Protein AF-0000000067006883 (afdb_homodimer)

Foldseek 3Di:
DAKDKDFDDLQCLLQVLVLQLVQCVPPQLVCLVQNHDDLQSSLRVSVVLVCCVVPPPQKTKMWMFDQVDKDWGFDQDNSNDGPDIDIDGHTFKMWMKGFFLWDDPDVVVVVVVVCVVPDPPDPPVVVVVVVVCVVPPVSYDDPQSNVVSVVVVVVVVVVVCVVPDTGEMETEDIGGRPVCPPVCRRVVVLVVSVVVLQVSQHKYKYWADPVCVVVVVVSQKDFDDWDWDDDPRGTDTTTIIMRGRQFDDWDDDPDDDIDTHGDPDPPPPPD/DAKDKDFDDLQCLLQVLVLQQVQCVPPQLVCLVQNHDDLQSSLRVSVVLVCCVVPPPQKTKMWMFDQVDKDWGFDQDNSNDGPDIDIDGHTFKMWMKGFFLWDDPPVVVVVVVVCVVPDPPDPPVVVVVVVVCPVPSVSYDDPQSNVVSVVVVVVVVVVVCVVPDTGEMETEDIGGRPVCPPVCRRVVVLVVSVVVLQVSQHKYKYWADPVCVVVVVVSQKDFDDWDWDDDPRGTDTTTIIMRGRQFDDWDDDPDDDIDTHGDDDPPPPPD

Solvent-accessible surface area (backbone atoms only — not comparable to full-atom values): 28983 Å² total; per-residue (Å²): 132,46,44,35,35,33,73,55,55,80,78,49,45,44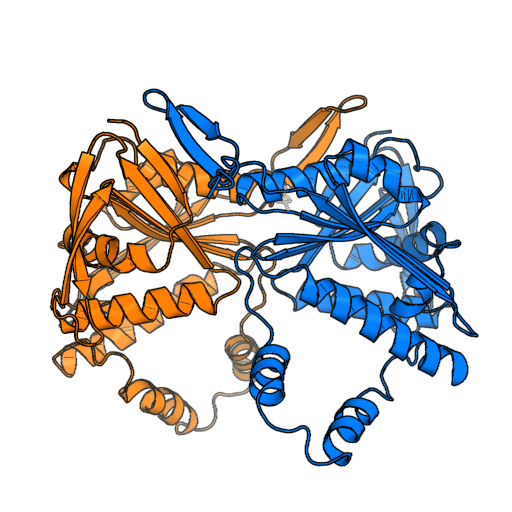,51,46,48,62,40,44,51,63,48,41,68,87,39,48,46,54,33,57,79,41,24,58,94,46,43,54,15,47,18,49,39,46,53,51,54,49,48,38,62,59,62,34,42,35,31,44,48,36,30,26,32,28,76,77,38,72,36,81,32,49,39,56,47,86,64,30,45,73,75,47,74,43,81,39,72,23,71,43,31,39,35,34,32,39,52,26,72,20,53,47,74,52,62,71,53,50,47,43,60,54,38,70,74,39,80,86,70,80,78,66,65,63,49,56,63,48,53,77,36,57,78,52,54,72,54,39,90,45,72,65,44,37,53,45,29,51,53,51,49,51,52,51,52,51,54,47,56,70,68,61,76,51,37,29,31,33,49,78,44,75,47,43,31,73,90,49,58,94,69,44,58,69,56,54,54,49,49,49,53,48,48,38,19,42,55,69,42,23,24,35,37,34,71,28,42,79,87,46,40,64,62,42,43,76,72,57,32,40,85,74,49,79,44,78,47,77,54,98,72,42,48,40,60,34,35,36,27,38,23,72,40,60,26,47,34,35,31,57,49,81,85,78,42,75,44,80,34,56,51,71,75,74,73,73,70,81,119,132,46,43,35,36,34,74,56,54,79,79,49,44,44,52,46,48,63,42,44,51,65,49,41,67,86,40,47,46,54,33,56,78,40,24,56,94,46,45,56,15,47,18,51,39,44,52,52,54,50,47,39,62,58,61,33,44,35,30,44,48,35,30,26,31,28,76,78,37,71,37,80,32,48,38,55,46,85,63,29,45,74,76,47,74,42,82,40,73,24,70,43,32,42,33,34,33,39,54,27,72,21,54,49,75,53,62,68,51,49,45,45,58,54,38,70,75,38,78,86,71,79,77,63,65,63,48,58,63,48,53,80,36,59,79,53,56,70,54,38,90,45,71,65,44,37,54,46,27,51,53,51,51,51,52,49,53,51,54,47,56,72,67,60,77,52,36,30,32,33,49,76,44,75,45,43,32,74,91,51,58,93,67,45,56,68,58,54,54,50,47,49,53,50,47,38,18,44,55,68,41,23,24,35,39,36,72,28,42,78,88,45,42,64,61,42,43,75,71,55,33,39,83,73,47,79,45,77,46,75,53,98,73,43,48,40,59,34,34,35,26,38,24,72,41,58,26,47,34,34,31,58,49,83,84,79,42,74,43,79,34,56,48,71,75,75,75,74,71,81,119

Secondary structure (DSSP, 8-state):
--EEEEEPPGGGHHHHHHHHHHHTTT-HHHHHHH-SSSHHHHHHHHHHHHHHHHH-TTEEEEEEEEEEEEEEEEEE-TTS-EEEEEEEEEEEEEEEEEEESS----HHHHHHHHHHTS----THHHHHHHHTTTSTTTTSSSHHHHHHHHHHHHHHHHHHHHH--SSEEEEEEEEE-GGGTTSSHHHHHHHHHHHHHHHHT--EEEEE-GGGHHHHHHTT-EEEEEEEEE-SS-EEEEEEEEE--S--EEEEETTTEEEEEPPP-------/--EEEEEPPGGGHHHHHHHHHHHTTT-HHHHHHH-SSSHHHHHHHHHHHHHHHHH-TTEEEEEEEEEEEEEEEEEE-TTS-EEEEEEEEEEEEEEEEEEESS----HHHHHHHHHHTS----THHHHHHHHTTTSTTTTS-SHHHHHHHHHHHHHHHHHHHHH--SSEEEEEEEEE-GGGTTSSHHHHHHHHHHHHHHHHT--EEEEE-GGGHHHHHHTT-EEEEEEEEE-SS-EEEEEEEEE--S--EEEEETTTEEEEEPPP-------

Radius of gyration: 25.51 Å; Cα contacts (8 Å, |Δi|>4): 954; chains: 2; bounding box: 73×69×62 Å

Sequence (542 aa):
MHLVLSRLEARDLDAIVPMMFESFSKIELANVFFGRRSPSSYAYTKKTLLHGMLNDPADVFLNIEDLDAQDNVNVLDEQGNTISTERRTRIVCASNWKIFPTYVTPQEQQQAAKDENRRPTSETTQLKEESKNESALLYLETEQERADAAVLLEDFLTRRRRECREGHVLCFLLFTDPEYQGKGCGRMMMQWGNDVADALMLPCWIEASPEGELLYQQMGYLGRERVRIQTKSFLSEYLHMRRPAMVGRIRLAGKKTLIREPVEPKENGSTMHLVLSRLEARDLDAIVPMMFESFSKIELANVFFGRRSPSSYAYTKKTLLHGMLNDPADVFLNIEDLDAQDNVNVLDEQGNTISTERRTRIVCASNWKIFPTYVTPQEQQQAAKDENRRPTSETTQLKEESKNESALLYLETEQERADAAVLLEDFLTRRRRECREGHVLCFLLFTDPEYQGKGCGRMMMQWGNDVADALMLPCWIEASPEGELLYQQMGYLGRERVRIQTKSFLSEYLHMRRPAMVGRIRLAGKKTLIREPVEPKENGST

InterPro domains:
  IPR016181 Acyl-CoA N-acyltransferase [SSF55729] (3-221)
  IPR052523 Trichothecene Biosynthesis Acetyltransferases [PTHR42791] (3-232)

Structure (mmCIF, N/CA/C/O backbone):
data_AF-0000000067006883-model_v1
#
loop_
_entity.id
_entity.type
_entity.pdbx_description
1 polymer 'N-acetyltransferase domain-containing protein'
#
loop_
_atom_site.group_PDB
_atom_site.id
_atom_site.type_symbol
_atom_site.label_atom_id
_atom_site.label_alt_id
_atom_site.label_comp_id
_atom_site.label_asym_id
_atom_site.label_entity_id
_atom_site.label_seq_id
_atom_site.pdbx_PDB_ins_code
_atom_site.Cartn_x
_atom_site.Cartn_y
_atom_site.Cartn_z
_atom_site.occupancy
_atom_site.B_iso_or_equiv
_atom_site.auth_seq_id
_atom_site.auth_comp_id
_atom_site.auth_asym_id
_atom_site.auth_atom_id
_atom_site.pdbx_PDB_model_num
ATOM 1 N N . MET A 1 1 ? -8.562 10.797 29.312 1 89.12 1 MET A N 1
ATOM 2 C CA . MET A 1 1 ? -8.094 10.789 27.938 1 89.12 1 MET A CA 1
ATOM 3 C C . MET A 1 1 ? -8.055 9.367 27.375 1 89.12 1 MET A C 1
ATOM 5 O O . MET A 1 1 ? -7.262 8.539 27.844 1 89.12 1 MET A O 1
ATOM 9 N N . HIS A 1 2 ? -9.023 9.047 26.578 1 94.88 2 HIS A N 1
ATOM 10 C CA . HIS A 1 2 ? -9.141 7.781 25.875 1 94.88 2 HIS A CA 1
ATOM 11 C C . HIS A 1 2 ? -8.922 7.969 24.375 1 94.88 2 HIS A C 1
ATOM 13 O O . HIS A 1 2 ? -9.859 8.289 23.641 1 94.88 2 HIS A O 1
ATOM 19 N N . LEU A 1 3 ? -7.652 7.738 23.969 1 97.56 3 LEU A N 1
ATOM 20 C CA . LEU A 1 3 ? -7.246 8.039 22.594 1 97.56 3 LEU A CA 1
ATOM 21 C C . LEU A 1 3 ? -7.379 6.809 21.703 1 97.56 3 LEU A C 1
ATOM 23 O O . LEU A 1 3 ? -6.906 5.727 22.062 1 97.56 3 LEU A O 1
ATOM 27 N N . VAL A 1 4 ? -8.07 6.996 20.562 1 97.69 4 VAL A N 1
ATOM 28 C CA . VAL A 1 4 ? -8.297 5.906 19.609 1 97.69 4 VAL A CA 1
ATOM 29 C C . VAL A 1 4 ? -7.934 6.359 18.203 1 97.69 4 VAL A C 1
ATOM 31 O O . VAL A 1 4 ? -8.391 7.41 17.75 1 97.69 4 VAL A O 1
ATOM 34 N N . LEU A 1 5 ? -7.074 5.602 17.578 1 98.44 5 LEU A N 1
ATOM 35 C CA . LEU A 1 5 ? -6.652 5.848 16.203 1 98.44 5 LEU A CA 1
ATOM 36 C C . LEU A 1 5 ? -7.504 5.047 15.219 1 98.44 5 LEU A C 1
ATOM 38 O O . LEU A 1 5 ? -7.766 3.863 15.438 1 98.44 5 LEU A O 1
ATOM 42 N N . SER A 1 6 ? -8.016 5.664 14.18 1 97.81 6 SER A N 1
ATOM 43 C CA . SER A 1 6 ? -8.797 5.008 13.133 1 97.81 6 SER A CA 1
ATOM 44 C C . SER A 1 6 ? -8.602 5.703 11.789 1 97.81 6 SER A C 1
ATOM 46 O O . SER A 1 6 ? -7.93 6.734 11.703 1 97.81 6 SER A O 1
ATOM 48 N N . ARG A 1 7 ? -9.109 5.094 10.75 1 96.75 7 ARG A N 1
ATOM 49 C CA . ARG A 1 7 ? -9.094 5.727 9.438 1 96.75 7 ARG A CA 1
ATOM 50 C C . ARG A 1 7 ? -10.031 6.93 9.398 1 96.75 7 ARG A C 1
ATOM 52 O O . ARG A 1 7 ? -11.133 6.883 9.945 1 96.75 7 ARG A O 1
ATOM 59 N N . LEU A 1 8 ? -9.586 7.965 8.812 1 97.25 8 LEU A N 1
ATOM 60 C CA . LEU A 1 8 ? -10.328 9.211 8.703 1 97.25 8 LEU A CA 1
ATOM 61 C C . LEU A 1 8 ? -11.406 9.109 7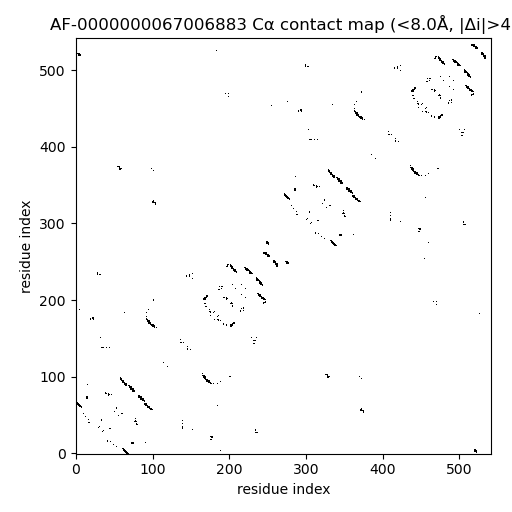.629 1 97.25 8 LEU A C 1
ATOM 63 O O . LEU A 1 8 ? -11.164 8.547 6.559 1 97.25 8 LEU A O 1
ATOM 67 N N . GLU A 1 9 ? -12.539 9.641 7.898 1 95.56 9 GLU A N 1
ATOM 68 C CA . GLU A 1 9 ? -13.617 9.75 6.922 1 95.56 9 GLU A CA 1
ATOM 69 C C . GLU A 1 9 ? -13.695 11.156 6.34 1 95.56 9 GLU A C 1
ATOM 71 O O . GLU A 1 9 ? -13.211 12.117 6.945 1 95.56 9 GLU A O 1
ATOM 76 N N . ALA A 1 10 ? -14.367 11.266 5.195 1 96 10 ALA A N 1
ATOM 77 C CA . ALA A 1 10 ? -14.461 12.539 4.492 1 96 10 ALA A CA 1
ATOM 78 C C . ALA A 1 10 ? -15.07 13.617 5.383 1 96 10 ALA A C 1
ATOM 80 O O . ALA A 1 10 ? -14.617 14.766 5.375 1 96 10 ALA A O 1
ATOM 81 N N . ARG A 1 11 ? -16.016 13.297 6.168 1 96.44 11 ARG A N 1
ATOM 82 C CA . ARG A 1 11 ? -16.703 14.273 7.012 1 96.44 11 ARG A CA 1
ATOM 83 C C . ARG A 1 11 ? -15.75 14.859 8.055 1 96.44 11 ARG A C 1
ATOM 85 O O . ARG A 1 11 ? -15.969 15.961 8.555 1 96.44 11 ARG A O 1
ATOM 92 N N . ASP A 1 12 ? -14.711 14.164 8.398 1 98.12 12 ASP A N 1
ATOM 93 C CA . ASP A 1 12 ? -13.781 14.562 9.445 1 98.12 12 ASP A CA 1
ATOM 94 C C . ASP A 1 12 ? -12.898 15.727 8.977 1 98.12 12 ASP A C 1
ATOM 96 O O . ASP A 1 12 ? -12.242 16.375 9.797 1 98.12 12 ASP A O 1
ATOM 100 N N . LEU A 1 13 ? -12.875 15.961 7.684 1 98.38 13 LEU A N 1
ATOM 101 C CA . LEU A 1 13 ? -12.031 17.016 7.137 1 98.38 13 LEU A CA 1
ATOM 102 C C . LEU A 1 13 ? -12.422 18.375 7.695 1 98.38 13 LEU A C 1
ATOM 104 O O . LEU A 1 13 ? -11.57 19.25 7.887 1 98.38 13 LEU A O 1
ATOM 108 N N . ASP A 1 14 ? -13.68 18.531 8.047 1 98.31 14 ASP A N 1
ATOM 109 C CA . ASP A 1 14 ? -14.141 19.797 8.617 1 98.31 14 ASP A CA 1
ATOM 110 C C . ASP A 1 14 ? -13.5 20.047 9.984 1 98.31 14 ASP A C 1
ATOM 112 O O . ASP A 1 14 ? -13.273 21.188 10.367 1 98.31 14 ASP A O 1
ATOM 116 N N . ALA A 1 15 ? -13.219 18.984 10.648 1 98.25 15 ALA A N 1
ATOM 117 C CA . ALA A 1 15 ? -12.602 19.109 11.969 1 98.25 15 ALA A CA 1
ATOM 118 C C . ALA A 1 15 ? -11.086 19.281 11.852 1 98.25 15 ALA A C 1
ATOM 120 O O . ALA A 1 15 ? -10.484 20.062 12.586 1 98.25 15 ALA A O 1
ATOM 121 N N . ILE A 1 16 ? -10.445 18.625 10.891 1 98.06 16 ILE A N 1
ATOM 122 C CA . ILE A 1 16 ? -8.992 18.5 10.969 1 98.06 16 ILE A CA 1
ATOM 123 C C . ILE A 1 16 ? -8.344 19.672 10.227 1 98.06 16 ILE A C 1
ATOM 125 O O . ILE A 1 16 ? -7.23 20.078 10.547 1 98.06 16 ILE A O 1
ATOM 129 N N . VAL A 1 17 ? -9.008 20.219 9.242 1 98 17 VAL A N 1
ATOM 130 C CA . VAL A 1 17 ? -8.383 21.281 8.445 1 98 17 VAL A CA 1
ATOM 131 C C . VAL A 1 17 ? -8.109 22.5 9.328 1 98 17 VAL A C 1
ATOM 133 O O . VAL A 1 17 ? -6.969 22.969 9.406 1 98 17 VAL A O 1
ATOM 136 N N . PRO A 1 18 ? -9.102 23.031 10.086 1 97.19 18 PRO A N 1
ATOM 137 C CA . PRO A 1 18 ? -8.766 24.141 10.984 1 97.19 18 PRO A CA 1
ATOM 138 C C . PRO A 1 18 ? -7.691 23.766 12 1 97.19 18 PRO A C 1
ATOM 140 O O . PRO A 1 18 ? -6.809 24.578 12.297 1 97.19 18 PRO A O 1
ATOM 143 N N . MET A 1 19 ? -7.781 22.562 12.484 1 97.81 19 MET A N 1
ATOM 144 C CA . MET A 1 19 ? -6.793 22.109 13.461 1 97.81 19 MET A CA 1
ATOM 145 C C . MET A 1 19 ? -5.395 22.109 12.852 1 97.81 19 MET A C 1
ATOM 147 O O . MET A 1 19 ? -4.422 22.453 13.531 1 97.81 19 MET A O 1
ATOM 151 N N . MET A 1 20 ? -5.301 21.703 11.602 1 98.25 20 MET A N 1
ATOM 152 C CA . MET A 1 20 ? -4.02 21.672 10.906 1 98.25 20 MET A CA 1
ATOM 153 C C . MET A 1 20 ? -3.385 23.062 10.898 1 98.25 20 MET A C 1
ATOM 155 O O . MET A 1 20 ? -2.209 23.219 11.234 1 98.25 20 MET A O 1
ATOM 159 N N . PHE A 1 21 ? -4.137 24.094 10.555 1 97.31 21 PHE A N 1
ATOM 160 C CA . PHE A 1 21 ? -3.623 25.453 10.484 1 97.31 21 PHE A CA 1
ATOM 161 C C . PHE A 1 21 ? -3.211 25.953 11.859 1 97.31 21 PHE A C 1
ATOM 163 O O . PHE A 1 21 ? -2.213 26.656 12 1 97.31 21 PHE A O 1
ATOM 170 N N . GLU A 1 22 ? -3.982 25.562 12.859 1 97 22 GLU A N 1
ATOM 171 C CA . GLU A 1 22 ? -3.611 25.922 14.219 1 97 22 GLU A CA 1
ATOM 172 C C . GLU A 1 22 ? -2.312 25.25 14.641 1 97 22 GLU A C 1
ATOM 174 O O . GLU A 1 22 ? -1.431 25.875 15.219 1 97 22 GLU A O 1
ATOM 179 N N . SER A 1 23 ? -2.188 23.984 14.297 1 97.12 23 SER A N 1
ATOM 180 C CA . SER A 1 23 ? -1.039 23.188 14.695 1 97.12 23 SER A CA 1
ATOM 181 C C . SER A 1 23 ? 0.231 23.625 13.984 1 97.12 23 SER A C 1
ATOM 183 O O . SER A 1 23 ? 1.324 23.562 14.547 1 97.12 23 SER A O 1
ATOM 185 N N . PHE A 1 24 ? 0.105 24.078 12.703 1 96.12 24 PHE A N 1
ATOM 186 C CA . PHE A 1 24 ? 1.249 24.453 11.883 1 96.12 24 PHE A CA 1
ATOM 187 C C . PHE A 1 24 ? 1.475 25.953 11.922 1 96.12 24 PHE A C 1
ATOM 189 O O . PHE A 1 24 ? 2.166 26.516 11.07 1 96.12 24 PHE A O 1
ATOM 196 N N . SER A 1 25 ? 0.962 26.672 12.914 1 94.25 25 SER A N 1
ATOM 197 C CA . SER A 1 25 ? 0.948 28.141 12.938 1 94.25 25 SER A CA 1
ATOM 198 C C . SER A 1 25 ? 2.363 28.703 12.906 1 94.25 25 SER A C 1
ATOM 200 O O . SER A 1 25 ? 2.58 29.812 12.445 1 94.25 25 SER A O 1
ATOM 202 N N . LYS A 1 26 ? 3.352 27.906 13.281 1 91.94 26 LYS A N 1
ATOM 203 C CA . LYS A 1 26 ? 4.723 28.406 13.328 1 91.94 26 LYS A CA 1
ATOM 204 C C . LYS A 1 26 ? 5.566 27.812 12.203 1 91.94 26 LYS A C 1
ATOM 206 O O . LYS A 1 26 ? 6.789 27.969 12.195 1 91.94 26 LYS A O 1
ATOM 211 N N . ILE A 1 27 ? 4.949 27.047 11.289 1 94.62 27 ILE A N 1
ATOM 212 C CA . ILE A 1 27 ? 5.648 26.359 10.203 1 94.62 27 ILE A CA 1
ATOM 213 C C . ILE A 1 27 ? 5.309 27.031 8.867 1 94.62 27 ILE A C 1
ATOM 215 O O . ILE A 1 27 ? 4.281 26.719 8.258 1 94.62 27 ILE A O 1
ATOM 219 N N . GLU A 1 28 ? 6.129 27.812 8.336 1 93.62 28 GLU A N 1
ATOM 220 C CA . GLU A 1 28 ? 5.848 28.578 7.133 1 93.62 28 GLU A CA 1
ATOM 221 C C . GLU A 1 28 ? 5.754 27.672 5.906 1 93.62 28 GLU A C 1
ATOM 223 O O . GLU A 1 28 ? 5.035 27.984 4.957 1 93.62 28 GLU A O 1
ATOM 228 N N . LEU A 1 29 ? 6.492 26.594 5.969 1 94.19 29 LEU A N 1
ATOM 229 C CA . LEU A 1 29 ? 6.438 25.641 4.859 1 94.19 29 LEU A CA 1
ATOM 230 C C . LEU A 1 29 ? 5.008 25.172 4.625 1 94.19 29 LEU A C 1
ATOM 232 O O . LEU A 1 29 ? 4.609 24.922 3.482 1 94.19 29 LEU A O 1
ATOM 236 N N . ALA A 1 30 ? 4.262 25.016 5.668 1 95.25 30 ALA A N 1
ATOM 237 C CA . ALA A 1 30 ? 2.865 24.594 5.543 1 95.25 30 ALA A CA 1
ATOM 238 C C . ALA A 1 30 ? 2.07 25.609 4.715 1 95.25 30 ALA A C 1
ATOM 240 O O . ALA A 1 30 ? 1.172 25.219 3.961 1 95.25 30 ALA A O 1
ATOM 241 N N . ASN A 1 31 ? 2.43 26.922 4.824 1 94.94 31 ASN A N 1
ATOM 242 C CA . ASN A 1 31 ? 1.755 27.953 4.047 1 94.94 31 ASN A CA 1
ATOM 243 C C . ASN A 1 31 ? 2.031 27.797 2.553 1 94.94 31 ASN A C 1
ATOM 245 O O . ASN A 1 31 ? 1.2 28.172 1.722 1 94.94 31 ASN A O 1
ATOM 249 N N . VAL A 1 32 ? 3.152 27.281 2.248 1 94.88 32 VAL A N 1
ATOM 250 C CA . VAL A 1 32 ? 3.525 27.031 0.86 1 94.88 32 VAL A CA 1
ATOM 251 C C . VAL A 1 32 ? 2.588 25.984 0.25 1 94.88 32 VAL A C 1
ATOM 253 O O . VAL A 1 32 ? 2.141 26.141 -0.89 1 94.88 32 VAL A O 1
ATOM 256 N N . PHE A 1 33 ? 2.223 25 0.99 1 94.88 33 PHE A N 1
ATOM 257 C CA . PHE A 1 33 ? 1.419 23.891 0.493 1 94.88 33 PHE A CA 1
ATOM 258 C C . PHE A 1 33 ? -0.066 24.219 0.559 1 94.88 33 PHE A C 1
ATOM 260 O O . PHE A 1 33 ? -0.84 23.812 -0.309 1 94.88 33 PHE A O 1
ATOM 267 N N . PHE A 1 34 ? -0.446 25.016 1.634 1 95.25 34 PHE A N 1
ATOM 268 C CA . PHE A 1 34 ? -1.875 25.047 1.923 1 95.25 34 PHE A CA 1
ATOM 269 C C . PHE A 1 34 ? -2.383 26.484 2.033 1 95.25 34 PHE A C 1
ATOM 271 O O . PHE A 1 34 ? -3.586 26.703 2.164 1 95.25 34 PHE A O 1
ATOM 278 N N . GLY A 1 35 ? -1.508 27.453 2.027 1 93.62 35 GLY A N 1
ATOM 279 C CA . GLY A 1 35 ? -1.889 28.844 2.176 1 93.62 35 GLY A CA 1
ATOM 280 C C . GLY A 1 35 ? -1.879 29.312 3.619 1 93.62 35 GLY A C 1
ATOM 281 O O . GLY A 1 35 ? -1.699 28.516 4.539 1 93.62 35 GLY A O 1
ATOM 282 N N . ARG A 1 36 ? -2.037 30.625 3.736 1 94.31 36 ARG A N 1
ATOM 283 C CA . ARG A 1 36 ? -2.158 31.219 5.066 1 94.31 36 ARG A CA 1
ATOM 284 C C . ARG A 1 36 ? -3.553 31 5.637 1 94.31 36 ARG A C 1
ATOM 286 O O . ARG A 1 36 ? -4.508 30.781 4.891 1 94.31 36 ARG A O 1
ATOM 293 N N . ARG A 1 37 ? -3.594 31.094 6.957 1 94.12 37 ARG A N 1
ATOM 294 C CA . ARG A 1 37 ? -4.871 30.859 7.621 1 94.12 37 ARG A CA 1
ATOM 295 C C . ARG A 1 37 ? -5.941 31.812 7.094 1 94.12 37 ARG A C 1
ATOM 297 O O . ARG A 1 37 ? -5.836 33.031 7.262 1 94.12 37 ARG A O 1
ATOM 304 N N . SER A 1 38 ? -6.953 31.312 6.453 1 92.38 38 SER A N 1
ATOM 305 C CA . SER A 1 38 ? -8.086 32.031 5.891 1 92.38 38 SER A CA 1
ATOM 306 C C . SER A 1 38 ? -9.203 31.078 5.473 1 92.38 38 SER A C 1
ATOM 308 O O . 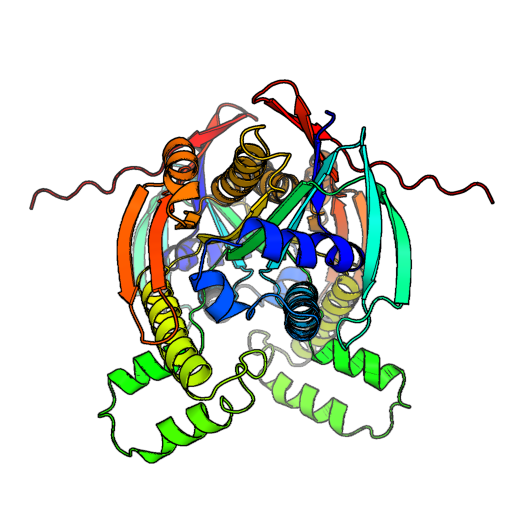SER A 1 38 ? -8.961 29.875 5.297 1 92.38 38 SER A O 1
ATOM 310 N N . PRO A 1 39 ? -10.391 31.578 5.332 1 92.31 39 PRO A N 1
ATOM 311 C CA . PRO A 1 39 ? -11.469 30.719 4.844 1 92.31 39 PRO A CA 1
ATOM 312 C C . PRO A 1 39 ? -11.164 30.109 3.48 1 92.31 39 PRO A C 1
ATOM 314 O O . PRO A 1 39 ? -11.461 28.938 3.25 1 92.31 39 PRO A O 1
ATOM 317 N N . SER A 1 40 ? -10.578 30.828 2.658 1 91.56 40 SER A N 1
ATOM 318 C CA . SER A 1 40 ? -10.25 30.328 1.33 1 91.56 40 SER A CA 1
ATOM 319 C C . SER A 1 40 ? -9.203 29.219 1.404 1 91.56 40 SER A C 1
ATOM 321 O O . SER A 1 40 ? -9.273 28.25 0.652 1 91.56 40 SER A O 1
ATOM 323 N N . SER A 1 41 ? -8.234 29.344 2.314 1 94.81 41 SER A N 1
ATOM 324 C CA . SER A 1 41 ? -7.223 28.312 2.506 1 94.81 41 SER A CA 1
ATOM 325 C C . SER A 1 41 ? -7.836 27.031 3.076 1 94.81 41 SER A C 1
ATOM 327 O O . SER A 1 41 ? -7.445 25.922 2.699 1 94.81 41 SER A O 1
ATOM 329 N N . TYR A 1 42 ? -8.82 27.25 3.957 1 95.88 42 TYR A N 1
ATOM 330 C CA . TYR A 1 42 ? -9.531 26.094 4.488 1 95.88 42 TYR A CA 1
ATOM 331 C C . TYR A 1 42 ? -10.242 25.328 3.373 1 95.88 42 TYR A C 1
ATOM 333 O O . TYR A 1 42 ? -10.133 24.109 3.279 1 95.88 42 TYR A O 1
ATOM 341 N N . ALA A 1 43 ? -10.922 26.109 2.559 1 94.88 43 ALA A N 1
ATOM 342 C CA . ALA A 1 43 ? -11.664 25.516 1.454 1 94.88 43 ALA A CA 1
ATOM 343 C C . ALA A 1 43 ? -10.734 24.766 0.499 1 94.88 43 ALA A C 1
ATOM 345 O O . ALA A 1 43 ? -11.016 23.625 0.108 1 94.88 43 ALA A O 1
ATOM 346 N N . TYR A 1 44 ? -9.695 25.391 0.176 1 94.69 44 TYR A N 1
ATOM 347 C CA . TYR A 1 44 ? -8.719 24.812 -0.728 1 94.69 44 TYR A CA 1
ATOM 348 C C . TYR A 1 44 ? -8.148 23.516 -0.147 1 94.69 44 TYR A C 1
ATOM 350 O O . TYR A 1 44 ? -8.094 22.5 -0.829 1 94.69 44 TYR A O 1
ATOM 358 N N . THR A 1 45 ? -7.727 23.578 1.049 1 96.75 45 THR A N 1
ATOM 359 C CA . THR A 1 45 ? -7.102 22.438 1.712 1 96.75 45 THR A CA 1
ATOM 360 C C . THR A 1 45 ? -8.078 21.281 1.818 1 96.75 45 THR A C 1
ATOM 362 O O . THR A 1 45 ? -7.723 20.125 1.522 1 96.75 45 THR A O 1
ATOM 365 N N . LYS A 1 46 ? -9.273 21.578 2.24 1 97.12 46 LYS A N 1
ATOM 366 C CA . LYS A 1 46 ? -10.297 20.547 2.346 1 97.12 46 LYS A CA 1
ATOM 367 C C . LYS A 1 46 ? -10.5 19.844 1.009 1 97.12 46 LYS A C 1
ATOM 369 O O . LYS A 1 46 ? -10.539 18.609 0.951 1 97.12 46 LYS A O 1
ATOM 374 N N . LYS A 1 47 ? -10.625 20.609 0.004 1 96.25 47 LYS A N 1
ATOM 375 C CA . LYS A 1 47 ? -10.812 20.062 -1.34 1 96.25 47 LYS A CA 1
ATOM 376 C C . LYS A 1 47 ? -9.625 19.203 -1.761 1 96.25 47 LYS A C 1
ATOM 378 O O . LYS A 1 47 ? -9.805 18.125 -2.307 1 96.25 47 LYS A O 1
ATOM 383 N N . THR A 1 48 ? -8.461 19.672 -1.508 1 95.75 48 THR A N 1
ATOM 384 C CA . THR A 1 48 ? -7.227 19 -1.911 1 95.75 48 THR A CA 1
ATOM 385 C C . THR A 1 48 ? -7.07 17.688 -1.172 1 95.75 48 THR A C 1
ATOM 387 O O . THR A 1 48 ? -6.777 16.656 -1.786 1 95.75 48 THR A O 1
ATOM 390 N N . LEU A 1 49 ? -7.273 17.719 0.123 1 97 49 LEU A N 1
ATOM 391 C CA . LEU A 1 49 ? -7.137 16.5 0.917 1 97 49 LEU A CA 1
ATOM 392 C C . LEU A 1 49 ? -8.219 15.492 0.55 1 97 49 LEU A C 1
ATOM 394 O O . LEU A 1 49 ? -7.949 14.289 0.462 1 97 49 LEU A O 1
ATOM 398 N N . LEU A 1 50 ? -9.414 16 0.3 1 96.31 50 LEU A N 1
ATOM 399 C CA . LEU A 1 50 ? -10.508 15.125 -0.12 1 96.31 50 LEU A CA 1
ATOM 400 C C . LEU A 1 50 ? -10.18 14.461 -1.452 1 96.31 50 LEU A C 1
ATOM 402 O O . LEU A 1 50 ? -10.414 13.258 -1.624 1 96.31 50 LEU A O 1
ATOM 406 N N . HIS A 1 51 ? -9.695 15.211 -2.334 1 94.88 51 HIS A N 1
ATOM 407 C CA . HIS A 1 51 ? -9.32 14.68 -3.641 1 94.88 51 HIS A CA 1
ATOM 408 C C . HIS A 1 51 ? -8.305 13.555 -3.506 1 94.88 51 HIS A C 1
ATOM 410 O O . HIS A 1 51 ? -8.43 12.516 -4.16 1 94.88 51 HIS A O 1
ATOM 416 N N . GLY A 1 52 ? -7.293 13.734 -2.711 1 93.38 52 GLY A N 1
ATOM 417 C CA . GLY A 1 52 ? -6.316 12.688 -2.459 1 93.38 52 GLY A CA 1
ATOM 418 C C . GLY A 1 52 ? -6.93 11.43 -1.866 1 93.38 52 GLY A C 1
ATOM 419 O O . GLY A 1 52 ? -6.648 10.32 -2.322 1 93.38 52 GLY A O 1
ATOM 420 N N . MET A 1 53 ? -7.777 11.648 -0.938 1 93.88 53 MET A N 1
ATOM 421 C CA . MET A 1 53 ? -8.43 10.547 -0.242 1 93.88 53 MET A CA 1
ATOM 422 C C . MET A 1 53 ? -9.242 9.695 -1.213 1 93.88 53 MET A C 1
ATOM 424 O O . MET A 1 53 ? -9.312 8.469 -1.067 1 93.88 53 MET A O 1
ATOM 428 N N . LEU A 1 54 ? -9.773 10.336 -2.211 1 90.88 54 LEU A N 1
ATOM 429 C CA . LEU A 1 54 ? -10.719 9.656 -3.09 1 90.88 54 LEU A CA 1
ATOM 430 C C . LEU A 1 54 ? -10.016 9.125 -4.336 1 90.88 54 LEU A C 1
ATOM 432 O O . LEU A 1 54 ? -10.461 8.141 -4.93 1 90.88 54 LEU A O 1
ATOM 436 N N . ASN A 1 55 ? -8.844 9.703 -4.664 1 90.94 55 ASN A N 1
ATOM 437 C CA . ASN A 1 55 ? -8.344 9.422 -6.008 1 90.94 55 ASN A CA 1
ATOM 438 C C . ASN A 1 55 ? -6.898 8.938 -5.98 1 90.94 55 ASN A C 1
ATOM 440 O O . ASN A 1 55 ? -6.363 8.508 -7.004 1 90.94 55 ASN A O 1
ATOM 444 N N . ASP A 1 56 ? -6.277 9.047 -4.941 1 92.5 56 ASP A N 1
ATOM 445 C CA . ASP A 1 56 ? -4.902 8.57 -4.824 1 92.5 56 ASP A CA 1
ATOM 446 C C . ASP A 1 56 ? -4.848 7.191 -4.172 1 92.5 56 ASP A C 1
ATOM 448 O O . ASP A 1 56 ? -5.098 7.059 -2.971 1 92.5 56 ASP A O 1
ATOM 452 N N . PRO A 1 57 ? -4.5 6.164 -4.91 1 92.62 57 PRO A N 1
ATOM 453 C CA . PRO A 1 57 ? -4.527 4.809 -4.352 1 92.62 57 PRO A CA 1
ATOM 454 C C . PRO A 1 57 ? -3.494 4.609 -3.242 1 92.62 57 PRO A C 1
ATOM 456 O O . PRO A 1 57 ? -3.576 3.639 -2.486 1 92.62 57 PRO A O 1
ATOM 459 N N . ALA A 1 58 ? -2.521 5.496 -3.143 1 94.94 58 ALA A N 1
ATOM 460 C CA . ALA A 1 58 ? -1.485 5.359 -2.123 1 94.94 58 ALA A CA 1
ATOM 461 C C . ALA A 1 58 ? -1.91 6.031 -0.818 1 94.94 58 ALA A C 1
ATOM 463 O O . ALA A 1 58 ? -1.273 5.836 0.221 1 94.94 58 ALA A O 1
ATOM 464 N N . ASP A 1 59 ? -2.93 6.801 -0.845 1 96.44 59 ASP A N 1
ATOM 465 C CA . ASP A 1 59 ? -3.291 7.715 0.233 1 96.44 59 ASP A CA 1
ATOM 466 C C . ASP A 1 59 ? -3.953 6.969 1.39 1 96.44 59 ASP A C 1
ATOM 468 O O . ASP A 1 59 ? -4.855 6.16 1.177 1 96.44 59 ASP A O 1
ATOM 472 N N . VAL A 1 60 ? -3.475 7.219 2.586 1 97.94 60 VAL A N 1
ATOM 473 C CA . VAL A 1 60 ? -4.094 6.746 3.82 1 97.94 60 VAL A CA 1
ATOM 474 C C . VAL A 1 60 ? -4.18 7.895 4.828 1 97.94 60 VAL A C 1
ATOM 476 O O . VAL A 1 60 ? -3.158 8.445 5.234 1 97.94 60 VAL A O 1
ATOM 479 N N . PHE A 1 61 ? -5.348 8.234 5.211 1 98.06 61 PHE A N 1
ATOM 480 C CA . PHE A 1 61 ? -5.562 9.297 6.188 1 98.06 61 PHE A CA 1
ATOM 481 C C . PHE A 1 61 ? -6.074 8.727 7.504 1 98.06 61 PHE A C 1
ATOM 483 O O . PHE A 1 61 ? -7.008 7.922 7.52 1 98.06 61 PHE A O 1
ATOM 490 N N . LEU A 1 62 ? -5.426 9.125 8.641 1 98.56 62 LEU A N 1
ATOM 491 C CA . LEU A 1 62 ? -5.781 8.641 9.969 1 98.56 62 LEU A CA 1
ATOM 492 C C . LEU A 1 62 ? -6.141 9.797 10.891 1 98.56 62 LEU A C 1
ATOM 494 O O . LEU A 1 62 ? -5.691 10.922 10.688 1 98.56 62 LEU A O 1
ATOM 498 N N . ASN A 1 63 ? -6.926 9.492 11.859 1 98.56 63 ASN A N 1
ATOM 499 C CA . ASN A 1 63 ? -7.172 10.43 12.953 1 98.56 63 ASN A CA 1
ATOM 500 C C . ASN A 1 63 ? -7.09 9.742 14.312 1 98.56 63 ASN A C 1
ATOM 502 O O . ASN A 1 63 ? -7.082 8.516 14.391 1 98.56 63 ASN A O 1
ATOM 506 N N . ILE A 1 64 ? -6.855 10.484 15.289 1 98.69 64 ILE A N 1
ATOM 507 C CA . ILE A 1 64 ? -7.012 10.07 16.688 1 98.69 64 ILE A CA 1
ATOM 508 C C . ILE A 1 64 ? -8.141 10.859 17.328 1 98.69 64 ILE A C 1
ATOM 510 O O . ILE A 1 64 ? -8.141 12.094 17.297 1 98.69 64 ILE A O 1
ATOM 514 N N . GLU A 1 65 ? -9.07 10.156 17.891 1 98.44 65 GLU A N 1
ATOM 515 C CA . GLU A 1 65 ? -10.141 10.75 18.688 1 98.44 65 GLU A CA 1
ATOM 516 C C . GLU A 1 65 ? -9.898 10.562 20.188 1 98.44 65 GLU A C 1
ATOM 518 O O . GLU A 1 65 ? -9.359 9.539 20.594 1 98.44 65 GLU A O 1
ATOM 523 N N . ASP A 1 66 ? -10.211 11.594 20.953 1 98.25 66 ASP A N 1
ATOM 524 C CA . ASP A 1 66 ? -10.367 11.43 22.391 1 98.25 66 ASP A CA 1
ATOM 525 C C . ASP A 1 66 ? -11.82 11.117 22.75 1 98.25 66 ASP A C 1
ATOM 527 O O . ASP A 1 66 ? -12.672 12.008 22.75 1 98.25 66 ASP A O 1
ATOM 531 N N . LEU A 1 67 ? -12.07 9.875 23.062 1 97.12 67 LEU A N 1
ATOM 532 C CA . LEU A 1 67 ? -13.438 9.406 23.281 1 97.12 67 LEU A CA 1
ATOM 533 C C . LEU A 1 67 ? -14.055 10.055 24.516 1 97.12 67 LEU A C 1
ATOM 535 O O . LEU A 1 67 ? -15.266 10 24.719 1 97.12 67 LEU A O 1
ATOM 539 N N . ASP A 1 68 ? -13.297 10.727 25.344 1 97.56 68 ASP A N 1
ATOM 540 C CA . ASP A 1 68 ? -13.781 11.383 26.562 1 97.56 68 ASP A CA 1
ATOM 541 C C . ASP A 1 68 ? -14.102 12.852 26.297 1 97.56 68 ASP A C 1
ATOM 543 O O . ASP A 1 68 ? -14.586 13.562 27.188 1 97.56 68 ASP A O 1
ATOM 547 N N . ALA A 1 69 ? -13.828 13.312 25.109 1 97.94 69 ALA A N 1
ATOM 548 C CA . ALA A 1 69 ? -13.992 14.734 24.828 1 97.94 69 ALA A CA 1
ATOM 549 C C . ALA A 1 69 ? -14.891 14.953 23.609 1 97.94 69 ALA A C 1
ATOM 551 O O . ALA A 1 69 ? -14.828 14.195 22.641 1 97.94 69 ALA A O 1
ATOM 552 N N . GLN A 1 70 ? -15.656 15.953 23.688 1 97.88 70 GLN A N 1
ATOM 553 C CA . GLN A 1 70 ? -16.484 16.406 22.578 1 97.88 70 GLN A CA 1
ATOM 554 C C . GLN A 1 70 ? -16.062 17.797 22.109 1 97.88 70 GLN A C 1
ATOM 556 O O . GLN A 1 70 ? -15.438 18.547 22.859 1 97.88 70 GLN A O 1
ATOM 561 N N . ASP A 1 71 ? -16.344 18.062 20.875 1 96.81 71 ASP A N 1
ATOM 562 C CA . ASP A 1 71 ? -16.031 19.375 20.312 1 96.81 71 ASP A CA 1
ATOM 563 C C . ASP A 1 71 ? -17.078 19.797 19.297 1 96.81 71 ASP A C 1
ATOM 565 O O . ASP A 1 71 ? -17.797 18.969 18.75 1 96.81 71 ASP A O 1
ATOM 569 N N . ASN A 1 72 ? -17.219 21.125 19.203 1 97.62 72 ASN A N 1
ATOM 570 C CA . ASN A 1 72 ? -18.031 21.672 18.125 1 97.62 72 ASN A CA 1
ATOM 571 C C . ASN A 1 72 ? -17.25 21.781 16.812 1 97.62 72 ASN A C 1
ATOM 573 O O . ASN A 1 72 ? -16.188 22.406 16.781 1 97.62 72 ASN A O 1
ATOM 577 N N . VAL A 1 73 ? -17.781 21.125 15.75 1 98.12 73 VAL A N 1
ATOM 578 C CA . VAL A 1 73 ? -17.141 21.141 14.438 1 98.12 73 VAL A CA 1
ATOM 579 C C . VAL A 1 73 ? -17.969 21.969 13.469 1 98.12 73 VAL A C 1
ATOM 581 O O . VAL A 1 73 ? -19.172 21.719 13.281 1 98.12 73 VAL A O 1
ATOM 584 N N . ASN A 1 74 ? -17.344 23.016 12.938 1 97.44 74 ASN A N 1
ATOM 585 C CA . ASN A 1 74 ? -17.984 23.797 11.883 1 97.44 74 ASN A CA 1
ATOM 586 C C . ASN A 1 74 ? -17.891 23.094 10.531 1 97.44 74 ASN A C 1
ATOM 588 O O . ASN A 1 74 ? -16.797 22.828 10.039 1 97.44 74 ASN A O 1
ATOM 592 N N . VAL A 1 75 ? -19.031 22.797 9.977 1 97.44 75 VAL A N 1
ATOM 593 C CA . VAL A 1 75 ? -19.078 22.25 8.625 1 97.44 75 VAL A CA 1
ATOM 594 C C . VAL A 1 75 ? -18.891 23.359 7.602 1 97.44 75 VAL A C 1
ATOM 596 O O . VAL A 1 75 ? -19.609 24.359 7.625 1 97.44 75 VAL A O 1
ATOM 599 N N . LEU A 1 76 ? -17.922 23.172 6.688 1 95.88 76 LEU A N 1
ATOM 600 C CA . LEU A 1 76 ? -17.531 24.25 5.785 1 95.88 76 LEU A CA 1
ATOM 601 C C . LEU A 1 76 ? -18.062 24 4.375 1 95.88 76 LEU A C 1
ATOM 603 O O . LEU A 1 76 ? -18.062 22.859 3.906 1 95.88 76 LEU A O 1
ATOM 607 N N . ASP A 1 77 ? -18.422 25 3.658 1 93.69 77 ASP A N 1
ATOM 608 C CA . ASP A 1 77 ? -18.812 24.875 2.254 1 93.69 77 ASP A CA 1
ATOM 609 C C . ASP A 1 77 ? -17.594 25.031 1.342 1 93.69 77 ASP A C 1
ATOM 611 O O . ASP A 1 77 ? -16.453 25.031 1.812 1 93.69 77 ASP A O 1
ATOM 615 N N . GLU A 1 78 ? -17.766 25.172 0.121 1 92.44 78 GLU A N 1
ATOM 616 C CA . GLU A 1 78 ? -16.703 25.172 -0.875 1 92.44 78 GLU A CA 1
ATOM 617 C C . GLU A 1 78 ? -15.883 26.453 -0.811 1 92.44 78 GLU A C 1
ATOM 619 O O . GLU A 1 78 ? -14.781 26.531 -1.37 1 92.44 78 GLU A O 1
ATOM 624 N N . GLN A 1 79 ? -16.438 27.484 -0.091 1 90.81 79 GLN A N 1
ATOM 625 C CA . GLN A 1 79 ? -15.727 28.75 0.03 1 90.81 79 GLN A CA 1
ATOM 626 C C . GLN A 1 79 ? -15.086 28.906 1.406 1 90.81 79 GLN A C 1
ATOM 628 O O . GLN A 1 79 ? -14.43 29.906 1.691 1 90.81 79 GLN A O 1
ATOM 633 N N . GLY A 1 80 ? -15.289 27.906 2.223 1 91.06 80 GLY A N 1
ATOM 634 C CA . GLY A 1 80 ? -14.688 27.906 3.545 1 91.06 80 GLY A CA 1
ATOM 635 C C . GLY A 1 80 ? -15.562 28.562 4.598 1 91.06 80 GLY A C 1
ATOM 636 O O . GLY A 1 80 ? -15.109 28.812 5.715 1 91.06 80 GLY A O 1
ATOM 637 N N . ASN A 1 81 ? -16.812 28.812 4.223 1 93 81 ASN A N 1
ATOM 638 C CA . ASN A 1 81 ? -17.75 29.391 5.188 1 93 81 ASN A CA 1
ATOM 639 C C . ASN A 1 81 ? -18.453 28.312 6 1 93 81 ASN A C 1
ATOM 641 O O . ASN A 1 81 ? -18.75 27.234 5.484 1 93 81 ASN A O 1
ATOM 645 N N . THR A 1 82 ? -18.781 28.688 7.246 1 95.75 82 THR A N 1
ATOM 646 C CA . THR A 1 82 ? -19.5 27.75 8.109 1 95.75 82 THR A CA 1
ATOM 647 C C . THR A 1 82 ? -20.969 27.656 7.703 1 95.75 82 THR A C 1
ATOM 649 O O . THR A 1 82 ? -21.656 28.672 7.609 1 95.75 82 THR A O 1
ATOM 652 N N . ILE A 1 83 ? -21.406 26.484 7.449 1 95.38 83 ILE A N 1
ATOM 653 C CA . ILE A 1 83 ? -22.812 26.281 7.066 1 95.38 83 ILE A CA 1
ATOM 654 C C . ILE A 1 83 ? -23.594 25.75 8.266 1 95.38 83 ILE A C 1
ATOM 656 O O . ILE A 1 83 ? -24.781 26.031 8.398 1 95.38 83 ILE A O 1
ATOM 660 N N . SER A 1 84 ? -23 24.906 9.07 1 96.94 84 SER A N 1
ATOM 661 C CA . SER A 1 84 ? -23.594 24.359 10.289 1 96.94 84 SER A CA 1
ATOM 662 C C . SER A 1 84 ? -22.516 23.969 11.297 1 96.94 84 SER A C 1
ATOM 664 O O . SER A 1 84 ? -21.328 23.969 10.977 1 96.94 84 SER A O 1
ATOM 666 N N . THR A 1 85 ? -22.953 23.781 12.484 1 97.75 85 THR A N 1
ATOM 667 C CA . THR A 1 85 ? -22.062 23.312 13.547 1 97.75 85 THR A CA 1
ATOM 668 C C . THR A 1 85 ? -22.594 22.031 14.164 1 97.75 85 THR A C 1
ATOM 670 O O . THR A 1 85 ? -23.797 21.906 14.445 1 97.75 85 THR A O 1
ATOM 673 N N . GLU A 1 86 ? -21.719 21.031 14.281 1 97.25 86 GLU A N 1
ATOM 674 C CA . GLU A 1 86 ? -22.078 19.734 14.828 1 97.25 86 GLU A CA 1
ATOM 675 C C . GLU A 1 86 ? -21.219 19.375 16.031 1 97.25 86 GLU A C 1
ATOM 677 O O . GLU A 1 86 ? -20.016 19.656 16.047 1 97.25 86 GLU A O 1
ATOM 682 N N . ARG A 1 87 ? -21.906 18.812 17.031 1 97.94 87 ARG A N 1
ATOM 683 C CA . ARG A 1 87 ? -21.156 18.25 18.156 1 97.94 87 ARG A CA 1
ATOM 684 C C . ARG A 1 87 ? -20.672 16.844 17.844 1 97.94 87 ARG A C 1
ATOM 686 O O . ARG A 1 87 ? -21.484 15.961 17.531 1 97.94 87 ARG A O 1
ATOM 693 N N . ARG A 1 88 ? -19.375 16.609 17.922 1 97.94 88 ARG A N 1
ATOM 694 C CA . ARG A 1 88 ? -18.766 15.328 17.594 1 97.94 88 ARG A CA 1
ATOM 695 C C . ARG A 1 88 ? -17.672 14.969 18.594 1 97.94 88 ARG A C 1
ATOM 697 O O . ARG A 1 88 ? -17.234 15.812 19.375 1 97.94 88 ARG A O 1
ATOM 704 N N . THR A 1 89 ? -17.359 13.641 18.656 1 98.12 89 THR A N 1
ATOM 705 C CA . THR A 1 89 ? -16.156 13.258 19.391 1 98.12 89 THR A CA 1
ATOM 706 C C . THR A 1 89 ? -14.953 14.055 18.906 1 98.12 89 THR A C 1
ATOM 708 O O . THR A 1 89 ? -14.773 14.25 17.703 1 98.12 89 THR A O 1
ATOM 711 N N . ARG A 1 90 ? -14.133 14.516 19.812 1 98.5 90 ARG A N 1
ATOM 712 C CA . ARG A 1 90 ? -13.055 15.438 19.484 1 98.5 90 ARG A CA 1
ATOM 713 C C . ARG A 1 90 ? -11.906 14.711 18.781 1 98.5 90 ARG A C 1
ATOM 715 O O . ARG A 1 90 ? -11.352 13.75 19.312 1 98.5 90 ARG A O 1
ATOM 722 N N . ILE A 1 91 ? -11.578 15.109 17.578 1 98.75 91 ILE A N 1
ATOM 723 C CA . ILE A 1 91 ? -10.359 14.656 16.906 1 98.75 91 ILE A CA 1
ATOM 724 C C . ILE A 1 91 ? -9.172 15.484 17.375 1 98.75 91 ILE A C 1
ATOM 726 O O . ILE A 1 91 ? -9.211 16.719 17.344 1 98.75 91 ILE A O 1
ATOM 730 N N . VAL A 1 92 ? -8.078 14.852 17.75 1 98.75 92 VAL A N 1
ATOM 731 C CA . VAL A 1 92 ? -7.023 15.594 18.438 1 98.75 92 VAL A CA 1
ATOM 732 C C . VAL A 1 92 ? -5.715 15.469 17.656 1 98.75 92 VAL A C 1
ATOM 734 O O . VAL A 1 92 ? -4.734 16.156 17.953 1 98.75 92 VAL A O 1
ATOM 737 N N . CYS A 1 93 ? -5.664 14.625 16.672 1 98.75 93 CYS A N 1
ATOM 738 C CA . CYS A 1 93 ? -4.488 14.391 15.836 1 98.75 93 CYS A CA 1
ATOM 739 C C . CYS A 1 93 ? -4.879 13.797 14.492 1 98.75 93 CYS A C 1
ATOM 741 O O . CYS A 1 93 ? -5.895 13.102 14.383 1 98.75 93 CYS A O 1
ATOM 743 N N . ALA A 1 94 ? -4.16 14.078 13.469 1 98.81 94 ALA A N 1
ATOM 744 C CA . ALA A 1 94 ? -4.379 13.492 12.148 1 98.81 94 ALA A CA 1
ATOM 745 C C . ALA A 1 94 ? -3.057 13.32 11.398 1 98.81 94 ALA A C 1
ATOM 747 O O . ALA A 1 94 ? -2.08 14.016 11.688 1 98.81 94 ALA A O 1
ATOM 748 N N . SER A 1 95 ? -3.014 12.375 10.547 1 98.75 95 SER A N 1
ATOM 749 C CA . SER A 1 95 ? -1.85 12.148 9.695 1 98.75 95 SER A CA 1
ATOM 750 C C . SER A 1 95 ? -2.264 11.641 8.32 1 98.75 95 SER A C 1
ATOM 752 O O . SER A 1 95 ? -3.318 11.023 8.164 1 98.75 95 SER A O 1
ATOM 754 N N . ASN A 1 96 ? -1.509 11.992 7.375 1 98.69 96 ASN A N 1
ATOM 755 C CA . ASN A 1 96 ? -1.655 11.531 5.996 1 98.69 96 ASN A CA 1
ATOM 756 C C . ASN A 1 96 ? -0.419 10.773 5.527 1 98.69 96 ASN A C 1
ATOM 758 O O . ASN A 1 96 ? 0.7 11.281 5.613 1 98.69 96 ASN A O 1
ATOM 762 N N . TRP A 1 97 ? -0.661 9.57 5.086 1 98.62 97 TRP A N 1
ATOM 763 C CA . TRP A 1 97 ? 0.416 8.68 4.66 1 98.62 97 TRP A CA 1
ATOM 764 C C . TRP A 1 97 ? 0.261 8.297 3.193 1 98.62 97 TRP A C 1
ATOM 766 O O . TRP A 1 97 ? -0.857 8.219 2.682 1 98.62 97 TRP A O 1
ATOM 776 N N . LYS A 1 98 ? 1.368 8.125 2.521 1 97.5 98 LYS A N 1
ATOM 777 C CA . LYS A 1 98 ? 1.43 7.508 1.2 1 97.5 98 LYS A CA 1
ATOM 778 C C . LYS A 1 98 ? 2.158 6.168 1.25 1 97.5 98 LYS A C 1
ATOM 780 O O . LYS A 1 98 ? 3.324 6.102 1.644 1 97.5 98 LYS A O 1
ATOM 785 N N . ILE A 1 99 ? 1.443 5.145 0.879 1 97.94 99 ILE A N 1
ATOM 786 C CA . ILE A 1 99 ? 1.999 3.795 0.915 1 97.94 99 ILE A CA 1
ATOM 787 C C . ILE A 1 99 ? 2.348 3.342 -0.501 1 97.94 99 ILE A C 1
ATOM 789 O O . ILE A 1 99 ? 1.465 3.207 -1.352 1 97.94 99 ILE A O 1
ATOM 793 N N . PHE A 1 100 ? 3.623 3.104 -0.707 1 95.62 100 PHE A N 1
ATOM 794 C CA . PHE A 1 100 ? 4.102 2.627 -1.998 1 95.62 100 PHE A CA 1
ATOM 795 C C . PHE A 1 100 ? 4.762 1.26 -1.859 1 95.62 100 PHE A C 1
ATOM 797 O O . PHE A 1 100 ? 5.98 1.165 -1.702 1 95.62 100 PHE A O 1
ATOM 804 N N . PRO A 1 101 ? 3.941 0.214 -1.996 1 95.88 101 PRO A N 1
ATOM 805 C CA . PRO A 1 101 ? 4.566 -1.111 -1.939 1 95.88 101 PRO A CA 1
ATOM 806 C C . PRO A 1 101 ? 5.656 -1.296 -2.992 1 95.88 101 PRO A C 1
ATOM 808 O O . PRO A 1 101 ? 6.684 -1.921 -2.717 1 95.88 101 PRO A O 1
ATOM 811 N N . THR A 1 102 ? 5.402 -0.82 -4.129 1 92.06 102 THR A N 1
ATOM 812 C CA . THR A 1 102 ? 6.328 -0.68 -5.246 1 92.06 102 THR A CA 1
ATOM 813 C C . THR A 1 102 ? 6.352 0.759 -5.754 1 92.06 102 THR A C 1
ATOM 815 O O . THR A 1 102 ? 5.305 1.4 -5.863 1 92.06 102 THR A O 1
ATOM 818 N N . TYR A 1 103 ? 7.594 1.2 -5.938 1 89.38 103 TYR A N 1
ATOM 819 C CA . TYR A 1 103 ? 7.684 2.584 -6.387 1 89.38 103 TYR A CA 1
ATOM 820 C C . TYR A 1 103 ? 7.879 2.656 -7.895 1 89.38 103 TYR A C 1
ATOM 822 O O . TYR A 1 103 ? 8.852 2.123 -8.43 1 89.38 103 TYR A O 1
ATOM 830 N N . VAL A 1 104 ? 6.879 3.191 -8.547 1 84.44 104 VAL A N 1
ATOM 831 C CA . VAL A 1 104 ? 6.918 3.414 -9.992 1 84.44 104 VAL A CA 1
ATOM 832 C C . VAL A 1 104 ? 7.188 4.891 -10.281 1 84.44 104 VAL A C 1
ATOM 834 O O . VAL A 1 104 ? 6.426 5.762 -9.844 1 84.44 104 VAL A O 1
ATOM 837 N N . THR A 1 105 ? 8.273 5.105 -10.82 1 72.38 105 THR A N 1
ATOM 838 C CA . THR A 1 105 ? 8.648 6.488 -11.094 1 72.38 105 THR A CA 1
ATOM 839 C C . THR A 1 105 ? 7.645 7.141 -12.047 1 72.38 105 THR A C 1
ATOM 841 O O . THR A 1 105 ? 7.227 6.527 -13.031 1 72.38 105 THR A O 1
ATOM 844 N N . PRO A 1 106 ? 7.109 8.258 -11.633 1 63.91 106 PRO A N 1
ATOM 845 C CA . PRO A 1 106 ? 6.168 8.953 -12.516 1 63.91 106 PRO A CA 1
ATOM 846 C C . PRO A 1 106 ? 6.719 9.148 -13.922 1 63.91 106 PRO A C 1
ATOM 848 O O . PRO A 1 106 ? 7.926 9.312 -14.102 1 63.91 106 PRO A O 1
ATOM 851 N N . GLN A 1 107 ? 5.773 8.891 -14.859 1 57.78 107 GLN A N 1
ATOM 852 C CA . GLN A 1 107 ? 6.133 8.961 -16.266 1 57.78 107 GLN A CA 1
ATOM 853 C C . GLN A 1 107 ? 6.91 10.234 -16.578 1 57.78 107 GLN A C 1
ATOM 855 O O . GLN A 1 107 ? 7.84 10.219 -17.391 1 57.78 107 GLN A O 1
ATOM 860 N N . GLU A 1 108 ? 6.402 11.359 -15.969 1 53.22 108 GLU A N 1
ATOM 861 C CA . GLU A 1 108 ? 7.098 12.617 -16.219 1 53.22 108 GLU A CA 1
ATOM 862 C C . GLU A 1 108 ? 8.578 12.5 -15.875 1 53.22 108 GLU A C 1
ATOM 864 O O . GLU A 1 108 ? 9.43 13.047 -16.594 1 53.22 108 GLU A O 1
ATOM 869 N N . GLN A 1 109 ? 8.812 11.797 -14.922 1 55.84 109 GLN A N 1
ATOM 870 C CA . GLN A 1 109 ? 10.203 11.625 -14.523 1 55.84 109 GLN A CA 1
ATOM 871 C C . GLN A 1 109 ? 10.906 10.602 -15.414 1 55.84 109 GLN A C 1
ATOM 873 O O . GLN A 1 109 ? 12.117 10.688 -15.641 1 55.84 109 GLN A O 1
ATOM 878 N N . GLN A 1 110 ? 10.039 9.664 -15.773 1 54.34 110 GLN A N 1
ATOM 879 C CA . GLN A 1 110 ? 10.609 8.695 -16.703 1 54.34 110 GLN A CA 1
ATOM 880 C C . GLN A 1 110 ? 11.039 9.367 -18.016 1 54.34 110 GLN A C 1
ATOM 882 O O . GLN A 1 110 ? 12.07 9.016 -18.578 1 54.34 110 GLN A O 1
ATOM 887 N N . GLN A 1 111 ? 10.172 10.297 -18.359 1 50.25 111 GLN A N 1
ATOM 888 C CA . GLN A 1 111 ? 10.477 11.023 -19.578 1 50.25 111 GLN A CA 1
ATOM 889 C C . GLN A 1 111 ? 11.641 11.992 -19.375 1 50.25 111 GLN A C 1
ATOM 891 O O . GLN A 1 111 ? 12.492 12.141 -20.25 1 50.25 111 GLN A O 1
ATOM 896 N N . ALA A 1 112 ? 11.531 12.664 -18.172 1 49.44 112 ALA A N 1
ATOM 897 C CA . ALA A 1 112 ? 12.625 13.594 -17.891 1 49.44 112 ALA A CA 1
ATOM 898 C C . ALA A 1 112 ? 13.961 12.867 -17.828 1 49.44 112 ALA A C 1
ATOM 900 O O . ALA A 1 112 ? 14.984 13.383 -18.281 1 49.44 112 ALA A O 1
ATOM 901 N N . ALA A 1 113 ? 13.922 11.734 -17.234 1 50.03 113 ALA A N 1
ATOM 902 C CA . ALA A 1 113 ? 15.141 10.93 -17.188 1 50.03 113 ALA A CA 1
ATOM 903 C C . ALA A 1 113 ? 15.578 10.508 -18.594 1 50.03 113 ALA A C 1
ATOM 905 O O . ALA A 1 113 ? 16.781 10.406 -18.859 1 50.03 113 ALA A O 1
ATOM 906 N N . LYS A 1 114 ? 14.531 10.266 -19.359 1 49.81 114 LYS A N 1
ATOM 907 C CA . LYS A 1 114 ? 14.859 9.938 -20.75 1 49.81 114 LYS A CA 1
ATOM 908 C C . LYS A 1 114 ? 15.352 11.164 -21.5 1 49.81 114 LYS A C 1
ATOM 910 O O . LYS A 1 114 ? 16.234 11.062 -22.359 1 49.81 114 LYS A O 1
ATOM 915 N N . ASP A 1 115 ? 14.727 12.312 -21.219 1 47.62 115 ASP A N 1
ATOM 916 C CA . ASP A 1 115 ? 15.078 13.555 -21.891 1 47.62 115 ASP A CA 1
ATOM 917 C C . ASP A 1 115 ? 16.391 14.117 -21.359 1 47.62 115 ASP A C 1
ATOM 919 O O . ASP A 1 115 ? 17.078 14.883 -22.062 1 47.62 115 ASP A O 1
ATOM 923 N N . GLU A 1 116 ? 16.562 14.008 -20.078 1 46.28 116 GLU A N 1
ATOM 924 C CA . GLU A 1 116 ? 17.844 14.469 -19.578 1 46.28 116 GLU A CA 1
ATOM 925 C C . GLU A 1 116 ? 19 13.859 -20.375 1 46.28 116 GLU A C 1
ATOM 927 O O . GLU A 1 116 ? 20.094 14.414 -20.422 1 46.28 116 GLU A O 1
ATOM 932 N N . ASN A 1 117 ? 18.766 12.617 -20.891 1 40.75 117 ASN A N 1
ATOM 933 C CA . ASN A 1 117 ? 19.797 12.172 -21.812 1 40.75 117 ASN A CA 1
ATOM 934 C C . ASN A 1 117 ? 19.703 12.891 -23.156 1 40.75 117 ASN A C 1
ATOM 936 O O . ASN A 1 117 ? 20.531 12.68 -24.047 1 40.75 117 ASN A O 1
ATOM 940 N N . ARG A 1 118 ? 18.469 13.406 -23.516 1 39.81 118 ARG A N 1
ATOM 941 C CA . ARG A 1 118 ? 18.375 14.242 -24.703 1 39.81 118 ARG A CA 1
ATOM 942 C C . ARG A 1 118 ? 18.688 15.695 -24.391 1 39.81 118 ARG A C 1
ATOM 944 O O . ARG A 1 118 ? 18.312 16.203 -23.328 1 39.81 118 ARG A O 1
ATOM 951 N N . ARG A 1 119 ? 19.562 16.312 -25.219 1 35.91 119 ARG A N 1
ATOM 952 C CA . ARG A 1 119 ? 19.969 17.719 -25.156 1 35.91 119 ARG A CA 1
ATOM 953 C C . ARG A 1 119 ? 18.781 18.641 -24.938 1 35.91 119 ARG A C 1
ATOM 955 O O . ARG A 1 119 ? 17.766 18.516 -25.625 1 35.91 119 ARG A O 1
ATOM 962 N N . PRO A 1 120 ? 18.578 19.422 -23.703 1 36.62 120 PRO A N 1
ATOM 963 C CA . PRO A 1 120 ? 17.547 20.422 -23.438 1 36.62 120 PRO A CA 1
ATOM 964 C C . PRO A 1 120 ? 17.25 21.312 -24.641 1 36.62 120 PRO A C 1
ATOM 966 O O . PRO A 1 120 ? 18.047 22.203 -24.969 1 36.62 120 PRO A O 1
ATOM 969 N N . THR A 1 121 ? 16.797 20.797 -25.781 1 34.75 121 THR A N 1
ATOM 970 C CA . THR A 1 121 ? 16.609 21.938 -26.688 1 34.75 121 THR A CA 1
ATOM 971 C C . THR A 1 121 ? 15.688 22.984 -26.094 1 34.75 121 THR A C 1
ATOM 973 O O . THR A 1 121 ? 16.078 24.125 -25.875 1 34.75 121 THR A O 1
ATOM 976 N N . SER A 1 122 ? 14.344 23.312 -26.828 1 33.53 122 SER A N 1
ATOM 977 C CA . SER A 1 122 ? 13.734 24.641 -26.875 1 33.53 122 SER A CA 1
ATOM 978 C C . SER A 1 122 ? 13.016 24.969 -25.562 1 33.53 122 SER A C 1
ATOM 980 O O . SER A 1 122 ? 12.5 24.062 -24.891 1 33.53 122 SER A O 1
ATOM 982 N N . GLU A 1 123 ? 13.07 26.297 -24.969 1 36.84 123 GLU A N 1
ATOM 983 C CA . GLU A 1 123 ? 12.57 27.203 -23.953 1 36.84 123 GLU A CA 1
ATOM 984 C C . GLU A 1 123 ? 11.062 27.062 -23.766 1 36.84 123 GLU A C 1
ATOM 986 O O . GLU A 1 123 ? 10.523 27.375 -22.703 1 36.84 123 GLU A O 1
ATOM 991 N N . THR A 1 124 ? 10.328 26.719 -24.797 1 35.09 124 THR A N 1
ATOM 992 C CA . THR A 1 124 ? 8.883 26.953 -24.875 1 35.09 124 THR A CA 1
ATOM 993 C C . THR A 1 124 ? 8.133 25.875 -24.094 1 35.09 124 THR A C 1
ATOM 995 O O . THR A 1 124 ? 6.996 26.094 -23.656 1 35.09 124 THR A O 1
ATOM 998 N N . THR A 1 125 ? 8.625 24.625 -24.062 1 35.97 125 THR A N 1
ATOM 999 C CA . THR A 1 125 ? 7.84 23.578 -23.422 1 35.97 125 THR A CA 1
ATOM 1000 C C . THR A 1 125 ? 7.844 23.719 -21.906 1 35.97 125 THR A C 1
ATOM 1002 O O . THR A 1 125 ? 6.984 23.172 -21.219 1 35.97 125 THR A O 1
ATOM 1005 N N . GLN A 1 126 ? 8.859 24.281 -21.297 1 35.75 126 GLN A N 1
ATOM 1006 C CA . GLN A 1 126 ? 8.914 24.594 -19.875 1 35.75 126 GLN A CA 1
ATOM 1007 C C . GLN A 1 126 ? 7.844 25.609 -19.5 1 35.75 126 GLN A C 1
ATOM 1009 O O . GLN A 1 126 ? 7.324 25.578 -18.375 1 35.75 126 GLN A O 1
ATOM 1014 N N . LEU A 1 127 ? 7.531 26.562 -20.406 1 34.03 127 LEU A N 1
ATOM 1015 C CA . LEU A 1 127 ? 6.582 27.609 -20.078 1 34.03 127 LEU A CA 1
ATOM 1016 C C . LEU A 1 127 ? 5.156 27.078 -20.047 1 34.03 127 LEU A C 1
ATOM 1018 O O . LEU A 1 127 ? 4.32 27.547 -19.281 1 34.03 127 LEU A O 1
ATOM 1022 N N . LYS A 1 128 ? 4.809 26.156 -20.938 1 36.25 128 LYS A N 1
ATOM 1023 C CA . LYS A 1 128 ? 3.43 25.688 -20.922 1 36.25 128 LYS A CA 1
ATOM 1024 C C . LYS A 1 128 ? 3.166 24.828 -19.688 1 36.25 128 LYS A C 1
ATOM 1026 O O . LYS A 1 128 ? 2.023 24.703 -19.234 1 36.25 128 LYS A O 1
ATOM 1031 N N . GLU A 1 129 ? 4.109 24.094 -19.188 1 38.62 129 GLU A N 1
ATOM 1032 C CA . GLU A 1 129 ? 3.949 23.406 -17.906 1 38.62 129 GLU A CA 1
ATOM 1033 C C . GLU A 1 129 ? 3.873 24.406 -16.766 1 38.62 129 GLU A C 1
ATOM 1035 O O . GLU A 1 129 ? 3.264 24.125 -15.727 1 38.62 129 GLU A O 1
ATOM 1040 N N . GLU A 1 130 ? 4.473 25.531 -16.859 1 38.06 130 GLU A N 1
ATOM 1041 C CA . GLU A 1 130 ? 4.398 26.641 -15.906 1 38.06 130 GLU A CA 1
ATOM 1042 C C . GLU A 1 130 ? 3.029 27.312 -15.953 1 38.06 130 GLU A C 1
ATOM 1044 O O . GLU A 1 130 ? 2.531 27.781 -14.93 1 38.06 130 GLU A O 1
ATOM 1049 N N . SER A 1 131 ? 2.502 27.609 -17.172 1 37.38 131 SER A N 1
ATOM 1050 C CA . SER A 1 131 ? 1.221 28.297 -17.25 1 37.38 131 SER A CA 1
ATOM 1051 C C . SER A 1 131 ? 0.083 27.422 -16.75 1 37.38 131 SER A C 1
ATOM 1053 O O . SER A 1 131 ? -0.919 27.922 -16.234 1 37.38 131 SER A O 1
ATOM 1055 N N . LYS A 1 132 ? -0.042 26.156 -17.125 1 41.94 132 LYS A N 1
ATOM 1056 C CA . LYS A 1 132 ? -1.04 25.281 -16.516 1 41.94 132 LYS A CA 1
ATOM 1057 C C . LYS A 1 132 ? -0.875 25.219 -15 1 41.94 132 LYS A C 1
ATOM 1059 O O . LYS A 1 132 ? -1.762 24.734 -14.289 1 41.94 132 LYS A O 1
ATOM 1064 N N . ASN A 1 133 ? 0.234 25.797 -14.461 1 42.53 133 ASN A N 1
ATOM 1065 C CA . ASN A 1 133 ? 0.554 26.062 -13.062 1 42.53 133 ASN A CA 1
ATOM 1066 C C . ASN A 1 133 ? -0.038 27.391 -12.594 1 42.53 133 ASN A C 1
ATOM 1068 O O . ASN A 1 133 ? 0.174 27.797 -11.453 1 42.53 133 ASN A O 1
ATOM 1072 N N . GLU A 1 134 ? -0.247 28.266 -13.43 1 43.91 134 GLU A N 1
ATOM 1073 C CA . GLU A 1 134 ? -0.73 29.578 -13.023 1 43.91 134 GLU A CA 1
ATOM 1074 C C . GLU A 1 134 ? -1.957 29.453 -12.125 1 43.91 134 GLU A C 1
ATOM 1076 O O . GLU A 1 134 ? -2.125 30.25 -11.188 1 43.91 134 GLU A O 1
ATOM 1081 N N . SER A 1 135 ? -2.895 28.734 -12.516 1 50.62 135 SER A N 1
ATOM 1082 C CA . SER A 1 135 ? -4.059 28.531 -11.664 1 50.62 135 SER A CA 1
ATOM 1083 C C . SER A 1 135 ? -3.686 27.781 -10.391 1 50.62 135 SER A C 1
ATOM 1085 O O . SER A 1 135 ? -4.492 27.672 -9.469 1 50.62 135 SER A O 1
ATOM 1087 N N . ALA A 1 136 ? -2.377 27.391 -10.438 1 59.72 136 ALA A N 1
ATOM 1088 C CA . ALA A 1 136 ? -1.797 26.641 -9.336 1 59.72 136 ALA A CA 1
ATOM 1089 C C . ALA A 1 136 ? -1.361 27.562 -8.203 1 59.72 136 ALA A C 1
ATOM 1091 O O . ALA A 1 136 ? -0.869 28.656 -8.445 1 59.72 136 ALA A O 1
ATOM 1092 N N . LEU A 1 137 ? -1.814 27.688 -7.129 1 72.69 137 LEU A N 1
ATOM 1093 C CA . LEU A 1 137 ? -1.451 28.266 -5.84 1 72.69 137 LEU A CA 1
ATOM 1094 C C . LEU A 1 137 ? -2.32 29.469 -5.52 1 72.69 137 LEU A C 1
ATOM 1096 O O . LEU A 1 137 ? -1.859 30.422 -4.887 1 72.69 137 LEU A O 1
ATOM 1100 N N . LEU A 1 138 ? -3.547 29.453 -6.113 1 76.31 138 LEU A N 1
ATOM 1101 C CA . LEU A 1 138 ? -4.473 30.578 -5.984 1 76.31 138 LEU A CA 1
ATOM 1102 C C . LEU A 1 138 ? -4.871 30.781 -4.527 1 76.31 138 LEU A C 1
ATOM 1104 O O . LEU A 1 138 ? -5.441 31.812 -4.18 1 76.31 138 LEU A O 1
ATOM 1108 N N . TYR A 1 139 ? -4.438 30 -3.697 1 81.94 139 TYR A N 1
ATOM 1109 C CA . TYR A 1 139 ? -4.723 30.156 -2.275 1 81.94 139 TYR A CA 1
ATOM 1110 C C . TYR A 1 139 ? -3.773 31.172 -1.636 1 81.94 139 TYR A C 1
ATOM 1112 O O . TYR A 1 139 ? -3.998 31.609 -0.508 1 81.94 139 TYR A O 1
ATOM 1120 N N . LEU A 1 140 ? -2.756 31.547 -2.393 1 88.56 140 LEU A N 1
ATOM 1121 C CA . LEU A 1 140 ? -1.849 32.594 -1.937 1 88.56 140 LEU A CA 1
ATOM 1122 C C . LEU A 1 140 ? -2.234 33.938 -2.529 1 88.56 140 LEU A C 1
ATOM 1124 O O . LEU A 1 140 ? -2.6 34.031 -3.705 1 88.56 140 LEU A O 1
ATOM 1128 N N . GLU A 1 141 ? -2.109 34.938 -1.767 1 84.94 141 GLU A N 1
ATOM 1129 C CA . GLU A 1 141 ? -2.727 36.219 -2.07 1 84.94 141 GLU A CA 1
ATOM 1130 C C . GLU A 1 141 ? -1.872 37.031 -3.047 1 84.94 141 GLU A C 1
ATOM 1132 O O . GLU A 1 141 ? -2.398 37.656 -3.967 1 84.94 141 GLU A O 1
ATOM 1137 N N . THR A 1 142 ? -0.559 37.031 -2.889 1 90.75 142 THR A N 1
ATOM 1138 C CA . THR A 1 142 ? 0.28 37.938 -3.68 1 90.75 142 THR A CA 1
ATOM 1139 C C . THR A 1 142 ? 1.05 37.156 -4.742 1 90.75 142 THR A C 1
ATOM 1141 O O . THR A 1 142 ? 1.308 35.969 -4.578 1 90.75 142 THR A O 1
ATOM 1144 N N . GLU A 1 143 ? 1.376 37.844 -5.777 1 92.12 143 GLU A N 1
ATOM 1145 C CA . GLU A 1 143 ? 2.186 37.25 -6.84 1 92.12 143 GLU A CA 1
ATOM 1146 C C . GLU A 1 143 ? 3.545 36.812 -6.309 1 92.12 143 GLU A C 1
ATOM 1148 O O . GLU A 1 143 ? 4.062 35.75 -6.719 1 92.12 143 GLU A O 1
ATOM 1153 N N . GLN A 1 144 ? 4.07 37.562 -5.438 1 94.19 144 GLN A N 1
ATOM 1154 C CA . GLN A 1 144 ? 5.355 37.25 -4.836 1 94.19 144 GLN A CA 1
ATOM 1155 C C . GLN A 1 144 ? 5.27 35.938 -4.043 1 94.19 144 GLN A C 1
ATOM 1157 O O . GLN A 1 144 ? 6.145 35.062 -4.156 1 94.19 144 GLN A O 1
ATOM 1162 N N . GLU A 1 145 ? 4.262 35.781 -3.283 1 94.31 145 GLU A N 1
ATOM 1163 C CA . GLU A 1 145 ? 4.062 34.562 -2.514 1 94.31 145 GLU A CA 1
ATOM 1164 C C . GLU A 1 145 ? 3.912 33.344 -3.434 1 94.31 145 GLU A C 1
ATOM 1166 O O . GLU A 1 145 ? 4.449 32.281 -3.15 1 94.31 145 GLU A O 1
ATOM 1171 N N . ARG A 1 146 ? 3.205 33.594 -4.465 1 94.31 146 ARG A N 1
ATOM 1172 C CA . ARG A 1 146 ? 2.98 32.5 -5.406 1 94.31 146 ARG A CA 1
ATOM 1173 C C . ARG A 1 146 ? 4.289 32.062 -6.062 1 94.31 146 ARG A C 1
ATOM 1175 O O . ARG A 1 146 ? 4.559 30.859 -6.195 1 94.31 146 ARG A O 1
ATOM 1182 N N . ALA A 1 147 ? 5.027 33 -6.477 1 94.75 147 ALA A N 1
ATOM 1183 C CA . ALA A 1 147 ? 6.32 32.719 -7.094 1 94.75 147 ALA A CA 1
ATOM 1184 C C . ALA A 1 147 ? 7.25 32.031 -6.113 1 94.75 147 ALA A C 1
ATOM 1186 O O . ALA A 1 147 ? 7.895 31.031 -6.465 1 94.75 147 ALA A O 1
ATOM 1187 N N . ASP A 1 148 ? 7.312 32.5 -4.91 1 96.44 148 ASP A N 1
ATOM 1188 C CA . ASP A 1 148 ? 8.156 31.922 -3.877 1 96.44 148 ASP A CA 1
ATOM 1189 C C . ASP A 1 148 ? 7.711 30.5 -3.551 1 96.44 148 ASP A C 1
ATOM 1191 O O . ASP A 1 148 ? 8.539 29.594 -3.389 1 96.44 148 ASP A O 1
ATOM 1195 N N . ALA A 1 149 ? 6.438 30.297 -3.486 1 95.69 149 ALA A N 1
ATOM 1196 C CA . ALA A 1 149 ? 5.887 28.984 -3.184 1 95.69 149 ALA A CA 1
ATOM 1197 C C . ALA A 1 149 ? 6.215 27.984 -4.289 1 95.69 149 ALA A C 1
ATOM 1199 O O . ALA A 1 149 ? 6.547 26.828 -4.016 1 95.69 149 ALA A O 1
ATOM 1200 N N . ALA A 1 150 ? 6.105 28.422 -5.473 1 94.5 150 ALA A N 1
ATOM 1201 C CA . ALA A 1 150 ? 6.41 27.547 -6.609 1 94.5 150 ALA A CA 1
ATOM 1202 C C . ALA A 1 150 ? 7.848 27.047 -6.543 1 94.5 150 ALA A C 1
ATOM 1204 O O . ALA A 1 150 ? 8.102 25.859 -6.758 1 94.5 150 ALA A O 1
ATOM 1205 N N . VAL A 1 151 ? 8.703 27.938 -6.23 1 95.88 151 VAL A N 1
ATOM 1206 C CA . VAL A 1 151 ? 10.125 27.594 -6.141 1 95.88 151 VAL A CA 1
ATOM 1207 C C . VAL A 1 151 ? 10.352 26.594 -5.008 1 95.88 151 VAL A C 1
ATOM 1209 O O . VAL A 1 151 ? 11.055 25.609 -5.18 1 95.88 151 VAL A O 1
ATOM 1212 N N . LEU A 1 152 ? 9.75 26.844 -3.939 1 96.94 152 LEU A N 1
ATOM 1213 C CA . LEU A 1 152 ? 9.961 26 -2.766 1 96.94 152 LEU A CA 1
ATOM 1214 C C . LEU A 1 152 ? 9.312 24.641 -2.955 1 96.94 152 LEU A C 1
ATOM 1216 O O . LEU A 1 152 ? 9.875 23.625 -2.539 1 96.94 152 LEU A O 1
ATOM 1220 N N . LEU A 1 153 ? 8.195 24.609 -3.576 1 95.69 153 LEU A N 1
ATOM 1221 C CA . LEU A 1 153 ? 7.52 23.359 -3.855 1 95.69 153 LEU A CA 1
ATOM 1222 C C . LEU A 1 153 ? 8.352 22.484 -4.801 1 95.69 153 LEU A C 1
ATOM 1224 O O . LEU A 1 153 ? 8.516 21.297 -4.559 1 95.69 153 LEU A O 1
ATOM 1228 N N . GLU A 1 154 ? 8.797 23.062 -5.797 1 95 154 GLU A N 1
ATOM 1229 C CA . GLU A 1 154 ? 9.625 22.344 -6.746 1 95 154 GLU A CA 1
ATOM 1230 C C . GLU A 1 154 ? 10.883 21.781 -6.074 1 95 154 GLU A C 1
ATOM 1232 O O . GLU A 1 154 ? 11.266 20.641 -6.305 1 95 154 GLU A O 1
ATOM 1237 N N . ASP A 1 155 ? 11.484 22.625 -5.289 1 96.69 155 ASP A N 1
ATOM 1238 C CA . ASP A 1 155 ? 12.672 22.188 -4.566 1 96.69 155 ASP A CA 1
ATOM 1239 C C . ASP A 1 155 ? 12.352 21 -3.645 1 96.69 155 ASP A C 1
ATOM 1241 O O . ASP A 1 155 ? 13.086 20.016 -3.609 1 96.69 155 ASP A O 1
ATOM 1245 N N . PHE A 1 156 ? 11.297 21.156 -2.984 1 96.75 156 PHE A N 1
ATOM 1246 C CA . PHE A 1 156 ? 10.836 20.141 -2.047 1 96.75 156 PHE A CA 1
ATOM 1247 C C . PHE A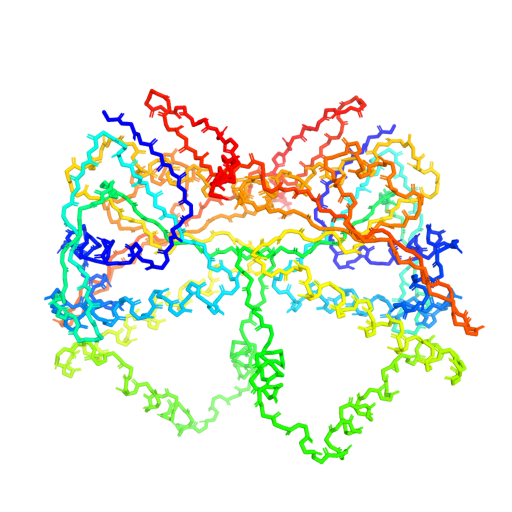 1 156 ? 10.617 18.797 -2.756 1 96.75 156 PHE A C 1
ATOM 1249 O O . PHE A 1 156 ? 11.156 17.781 -2.336 1 96.75 156 PHE A O 1
ATOM 1256 N N . LEU A 1 157 ? 9.945 18.797 -3.836 1 95 157 LEU A N 1
ATOM 1257 C CA . LEU A 1 157 ? 9.602 17.578 -4.574 1 95 157 LEU A CA 1
ATOM 1258 C C . LEU A 1 157 ? 10.828 16.984 -5.246 1 95 157 LEU A C 1
ATOM 1260 O O . LEU A 1 157 ? 10.961 15.758 -5.332 1 95 157 LEU A O 1
ATOM 1264 N N . THR A 1 158 ? 11.68 17.828 -5.707 1 95 158 THR A N 1
ATOM 1265 C CA . THR A 1 158 ? 12.906 17.359 -6.348 1 95 158 THR A CA 1
ATOM 1266 C C . THR A 1 158 ? 13.766 16.594 -5.352 1 95 158 THR A C 1
ATOM 1268 O O . THR A 1 158 ? 14.289 15.516 -5.676 1 95 158 THR A O 1
ATOM 1271 N N . ARG A 1 159 ? 13.891 17.125 -4.164 1 96.38 159 ARG A N 1
ATOM 1272 C CA . ARG A 1 159 ? 14.68 16.453 -3.133 1 96.38 159 ARG A CA 1
ATOM 1273 C C . ARG A 1 159 ? 14.047 15.109 -2.752 1 96.38 159 ARG A C 1
ATOM 1275 O O . ARG A 1 159 ? 14.75 14.109 -2.598 1 96.38 159 ARG A O 1
ATOM 1282 N N . ARG A 1 160 ? 12.758 15.117 -2.621 1 95.06 160 ARG A N 1
ATOM 1283 C CA . ARG A 1 160 ? 12.062 13.875 -2.301 1 95.06 160 ARG A CA 1
ATOM 1284 C C . ARG A 1 160 ? 12.297 12.82 -3.373 1 95.06 160 ARG A C 1
ATOM 1286 O O . ARG A 1 160 ? 12.617 11.672 -3.059 1 95.06 160 ARG A O 1
ATOM 1293 N N . ARG A 1 161 ? 12.164 13.188 -4.613 1 92.19 161 ARG A N 1
ATOM 1294 C CA . ARG A 1 161 ? 12.328 12.266 -5.734 1 92.19 161 ARG A CA 1
ATOM 1295 C C . ARG A 1 161 ? 13.75 11.734 -5.797 1 92.19 161 ARG A C 1
ATOM 1297 O O . ARG A 1 161 ? 13.969 10.586 -6.199 1 92.19 161 ARG A O 1
ATOM 1304 N N . ARG A 1 162 ? 14.656 12.539 -5.422 1 93.31 162 ARG A N 1
ATOM 1305 C CA . ARG A 1 162 ? 16.062 12.141 -5.434 1 93.31 162 ARG A CA 1
ATOM 1306 C C . ARG A 1 162 ? 16.328 11.039 -4.418 1 93.31 162 ARG A C 1
ATOM 1308 O O . ARG A 1 162 ? 17.109 10.125 -4.684 1 93.31 162 ARG A O 1
ATOM 1315 N N . GLU A 1 163 ? 15.617 11.125 -3.357 1 92.94 163 GLU A N 1
ATOM 1316 C CA . GLU A 1 163 ? 15.938 10.227 -2.256 1 92.94 163 GLU A CA 1
ATOM 1317 C C . GLU A 1 163 ? 15.008 9.016 -2.252 1 92.94 163 GLU A C 1
ATOM 1319 O O . GLU A 1 163 ? 15.43 7.902 -1.931 1 92.94 163 GLU A O 1
ATOM 1324 N N . CYS A 1 164 ? 13.789 9.188 -2.555 1 92.12 164 CYS A N 1
ATOM 1325 C CA . CYS A 1 164 ? 12.797 8.117 -2.525 1 92.12 164 CYS A CA 1
ATOM 1326 C C . CYS A 1 164 ? 12.766 7.367 -3.852 1 92.12 164 CYS A C 1
ATOM 1328 O O . CYS A 1 164 ? 11.961 7.676 -4.727 1 92.12 164 CYS A O 1
ATOM 1330 N N . ARG A 1 165 ? 13.531 6.293 -3.969 1 90.31 165 ARG A N 1
ATOM 1331 C CA . ARG A 1 165 ? 13.703 5.613 -5.25 1 90.31 165 ARG A CA 1
ATOM 1332 C C . ARG A 1 165 ? 13.234 4.168 -5.168 1 90.31 165 ARG A C 1
ATOM 1334 O O . ARG A 1 165 ? 13.438 3.389 -6.102 1 90.31 165 ARG A O 1
ATOM 1341 N N . GLU A 1 166 ? 12.742 3.744 -4.117 1 93.62 166 GLU A N 1
ATOM 1342 C CA . GLU A 1 166 ? 12.25 2.389 -3.889 1 93.62 166 GLU A CA 1
ATOM 1343 C C . GLU A 1 166 ? 10.891 2.404 -3.195 1 93.62 166 GLU A C 1
ATOM 1345 O O . GLU A 1 166 ? 10.422 3.461 -2.768 1 93.62 166 GLU A O 1
ATOM 1350 N N . GLY A 1 167 ? 10.297 1.26 -3.184 1 95.62 167 GLY A N 1
ATOM 1351 C CA . GLY A 1 167 ? 9.102 1.195 -2.355 1 95.62 167 GLY A CA 1
ATOM 1352 C C . GLY A 1 167 ? 9.312 1.753 -0.961 1 95.62 167 GLY A C 1
ATOM 1353 O O . GLY A 1 167 ? 10.367 1.544 -0.355 1 95.62 167 GLY A O 1
ATOM 1354 N N . HIS A 1 168 ? 8.344 2.508 -0.417 1 97.56 168 HIS A N 1
ATOM 1355 C CA . HIS A 1 168 ? 8.492 3.152 0.882 1 97.56 168 HIS A CA 1
ATOM 1356 C C . HIS A 1 168 ? 7.137 3.584 1.439 1 97.56 168 HIS A C 1
ATOM 1358 O O . HIS A 1 168 ? 6.137 3.58 0.721 1 97.56 168 HIS A O 1
ATOM 1364 N N . VAL A 1 169 ? 7.137 3.838 2.68 1 98.56 169 VAL A N 1
ATOM 1365 C CA . VAL A 1 169 ? 6.035 4.484 3.383 1 98.56 169 VAL A CA 1
ATOM 1366 C C . VAL A 1 169 ? 6.406 5.93 3.707 1 98.56 169 VAL A C 1
ATOM 1368 O O . VAL A 1 169 ? 7.477 6.195 4.262 1 98.56 169 VAL A O 1
ATOM 1371 N N . LEU A 1 170 ? 5.566 6.875 3.281 1 98.5 170 LEU A N 1
ATOM 1372 C CA . LEU A 1 170 ? 5.855 8.289 3.469 1 98.5 170 LEU A CA 1
ATOM 1373 C C . LEU A 1 170 ? 4.828 8.938 4.395 1 98.5 170 LEU A C 1
ATOM 1375 O O . LEU A 1 170 ? 3.623 8.844 4.152 1 98.5 170 LEU A O 1
ATOM 1379 N N . CYS A 1 171 ? 5.297 9.484 5.469 1 98.69 171 CYS A N 1
ATOM 1380 C CA . CYS A 1 171 ? 4.438 10.352 6.27 1 98.69 171 CYS A CA 1
ATOM 1381 C C . CYS A 1 171 ? 4.414 11.766 5.715 1 98.69 171 CYS A C 1
ATOM 1383 O O . CYS A 1 171 ? 5.348 12.539 5.934 1 98.69 171 CYS A O 1
ATOM 1385 N N . PHE A 1 172 ? 3.375 12.141 5.07 1 97.94 172 PHE A N 1
ATOM 1386 C CA . PHE A 1 172 ? 3.281 13.43 4.387 1 97.94 172 PHE A CA 1
ATOM 1387 C C . PHE A 1 172 ? 2.834 14.523 5.348 1 97.94 172 PHE A C 1
ATOM 1389 O O . PHE A 1 172 ? 3.391 15.625 5.344 1 97.94 172 PHE A O 1
ATOM 1396 N N . LEU A 1 173 ? 1.848 14.25 6.156 1 98.25 173 LEU A N 1
ATOM 1397 C CA . LEU A 1 173 ? 1.331 15.172 7.164 1 98.25 173 LEU A CA 1
ATOM 1398 C C . LEU A 1 173 ? 1.183 14.469 8.516 1 98.25 173 LEU A C 1
ATOM 1400 O O . LEU A 1 173 ? 0.783 13.305 8.57 1 98.25 173 LEU A O 1
ATOM 1404 N N . LEU A 1 174 ? 1.522 15.133 9.531 1 98.69 174 LEU A N 1
ATOM 1405 C CA . LEU A 1 174 ? 1.244 14.742 10.906 1 98.69 174 LEU A CA 1
ATOM 1406 C C . LEU A 1 174 ? 1.124 15.977 11.805 1 98.69 174 LEU A C 1
ATOM 1408 O O . LEU A 1 174 ? 2.053 16.781 11.891 1 98.69 174 LEU A O 1
ATOM 1412 N N . PHE A 1 175 ? -0.017 16.141 12.391 1 98.56 175 PHE A N 1
ATOM 1413 C CA . PHE A 1 175 ? -0.217 17.297 13.266 1 98.56 175 PHE A CA 1
ATOM 1414 C C . PHE A 1 175 ? -1.143 16.938 14.422 1 98.56 175 PHE A C 1
ATOM 1416 O O . PHE A 1 175 ? -2.043 16.109 14.273 1 98.56 175 PHE A O 1
ATOM 1423 N N . THR A 1 176 ? -0.877 17.531 15.484 1 98.25 176 THR A N 1
ATOM 1424 C CA . THR A 1 176 ? -1.597 17.297 16.734 1 98.25 176 THR A CA 1
ATOM 1425 C C . THR A 1 176 ? -2.15 18.609 17.281 1 98.25 176 THR A C 1
ATOM 1427 O O . THR A 1 176 ? -1.462 19.641 17.281 1 98.25 176 THR A O 1
ATOM 1430 N N . ASP A 1 177 ? -3.4 18.578 17.719 1 98.12 177 ASP A N 1
ATOM 1431 C CA . ASP A 1 177 ? -3.979 19.719 18.422 1 98.12 177 ASP A CA 1
ATOM 1432 C C . ASP A 1 177 ? -3.023 20.234 19.5 1 98.12 177 ASP A C 1
ATOM 1434 O O . ASP A 1 177 ? -2.488 19.453 20.281 1 98.12 177 ASP A O 1
ATOM 1438 N N . PRO A 1 178 ? -2.865 21.547 19.531 1 97.06 178 PRO A N 1
ATOM 1439 C CA . PRO A 1 178 ? -1.907 22.109 20.5 1 97.06 178 PRO A CA 1
ATOM 1440 C C . PRO A 1 178 ? -2.193 21.688 21.938 1 97.06 178 PRO A C 1
ATOM 1442 O O . PRO A 1 178 ? -1.262 21.469 22.703 1 97.06 178 PRO A O 1
ATOM 1445 N N . GLU A 1 179 ? -3.406 21.5 22.312 1 96.69 179 GLU A N 1
ATOM 1446 C CA . GLU A 1 179 ? -3.781 21.125 23.672 1 96.69 179 GLU A CA 1
ATOM 1447 C C . GLU A 1 179 ? -3.41 19.672 23.969 1 96.69 179 GLU A C 1
ATOM 1449 O O . GLU A 1 179 ? -3.4 19.25 25.125 1 96.69 179 GLU A O 1
ATOM 1454 N N . TYR A 1 180 ? -3.172 18.922 22.922 1 96.81 180 TYR A N 1
ATOM 1455 C CA . TYR A 1 180 ? -2.912 17.5 23.094 1 96.81 180 TYR A CA 1
ATOM 1456 C C . TYR A 1 180 ? -1.469 17.156 22.734 1 96.81 180 TYR A C 1
ATOM 1458 O O . TYR A 1 180 ? -1.097 15.984 22.672 1 96.81 180 TYR A O 1
ATOM 1466 N N . GLN A 1 181 ? -0.608 18.141 22.438 1 95.25 181 GLN A N 1
ATOM 1467 C CA . GLN A 1 181 ? 0.799 17.906 22.141 1 95.25 181 GLN A CA 1
ATOM 1468 C C . GLN A 1 181 ? 1.546 17.406 23.375 1 95.25 181 GLN A C 1
ATOM 1470 O O . GLN A 1 181 ? 1.255 17.828 24.5 1 95.25 181 GLN A O 1
ATOM 1475 N N . GLY A 1 182 ? 2.453 16.469 23.125 1 92.19 182 GLY A N 1
ATOM 1476 C CA . GLY A 1 182 ? 3.244 15.906 24.219 1 92.19 182 GLY A CA 1
ATOM 1477 C C . GLY A 1 182 ? 2.51 14.836 25 1 92.19 182 GLY A C 1
ATOM 1478 O O . GLY A 1 182 ? 2.941 14.453 26.094 1 92.19 182 GLY A O 1
ATOM 1479 N N . LYS A 1 183 ? 1.414 14.391 24.438 1 92.88 183 LYS A N 1
ATOM 1480 C CA . LYS A 1 183 ? 0.599 13.422 25.172 1 92.88 183 LYS A CA 1
ATOM 1481 C C . LYS A 1 183 ? 0.589 12.07 24.469 1 92.88 183 LYS A C 1
ATOM 1483 O O . LYS A 1 183 ? -0.255 11.219 24.766 1 92.88 183 LYS A O 1
ATOM 1488 N N . GLY A 1 184 ? 1.431 11.867 23.469 1 94.25 184 GLY A N 1
ATOM 1489 C CA . GLY A 1 184 ? 1.618 10.539 22.891 1 94.25 184 GLY A CA 1
ATOM 1490 C C . GLY A 1 184 ? 0.949 10.367 21.547 1 94.25 184 GLY A C 1
ATOM 1491 O O . GLY A 1 184 ? 1.138 9.344 20.875 1 94.25 184 GLY A O 1
ATOM 1492 N N . CYS A 1 185 ? 0.199 11.359 21.047 1 96.69 185 CYS A N 1
ATOM 1493 C CA . CYS A 1 185 ? -0.522 11.242 19.781 1 96.69 185 CYS A CA 1
ATOM 1494 C C . CYS A 1 185 ? 0.442 11.039 18.625 1 96.69 185 CYS A C 1
ATOM 1496 O O . CYS A 1 185 ? 0.234 10.156 17.797 1 96.69 185 CYS A O 1
ATOM 1498 N N . GLY A 1 186 ? 1.478 11.859 18.594 1 97.12 186 GLY A N 1
ATOM 1499 C CA . GLY A 1 186 ? 2.473 11.727 17.547 1 97.12 186 GLY A CA 1
ATOM 1500 C C . GLY A 1 186 ? 3.125 10.352 17.516 1 97.12 186 GLY A C 1
ATOM 1501 O O . GLY A 1 186 ? 3.285 9.758 16.453 1 97.12 186 GLY A O 1
ATOM 1502 N N . ARG A 1 187 ? 3.467 9.898 18.656 1 97 187 ARG A N 1
ATOM 1503 C CA . ARG A 1 187 ? 4.098 8.586 18.766 1 97 187 ARG A CA 1
ATOM 1504 C C . ARG A 1 187 ? 3.15 7.484 18.281 1 97 187 ARG A C 1
ATOM 1506 O O . ARG A 1 187 ? 3.572 6.555 17.594 1 97 187 ARG A O 1
ATOM 1513 N N . MET A 1 188 ? 1.917 7.605 18.672 1 97.25 188 MET A N 1
ATOM 1514 C CA . MET A 1 188 ? 0.899 6.648 18.25 1 97.25 188 MET A CA 1
ATOM 1515 C C . MET A 1 188 ? 0.811 6.598 16.719 1 97.25 188 MET A C 1
ATOM 1517 O O . MET A 1 188 ? 0.795 5.512 16.141 1 97.25 188 MET A O 1
ATOM 1521 N N . MET A 1 189 ? 0.794 7.727 16.109 1 97.69 189 MET A N 1
ATOM 1522 C CA . MET A 1 189 ? 0.7 7.832 14.656 1 97.69 189 MET A CA 1
ATOM 1523 C C . MET A 1 189 ? 1.933 7.238 13.984 1 97.69 189 MET A C 1
ATOM 1525 O O . MET A 1 189 ? 1.813 6.461 13.031 1 97.69 189 MET A O 1
ATOM 1529 N N . MET A 1 190 ? 3.1 7.562 14.484 1 98.19 190 MET A N 1
ATOM 1530 C CA . MET A 1 190 ? 4.344 7.082 13.891 1 98.19 190 MET A CA 1
ATOM 1531 C C . MET A 1 190 ? 4.48 5.574 14.055 1 98.19 190 MET A C 1
ATOM 1533 O O . MET A 1 190 ? 5.004 4.895 13.172 1 98.19 190 MET A O 1
ATOM 1537 N N . GLN A 1 191 ? 4.047 5.082 15.195 1 97.94 191 GLN A N 1
ATOM 1538 C CA . GLN A 1 191 ? 4.117 3.637 15.398 1 97.94 191 GLN A CA 1
ATOM 1539 C C . GLN A 1 191 ? 3.25 2.9 14.375 1 97.94 191 GLN A C 1
ATOM 1541 O O . GLN A 1 191 ? 3.643 1.848 13.867 1 97.94 191 GLN A O 1
ATOM 1546 N N . TRP A 1 192 ? 2.064 3.438 14.148 1 98 192 TRP A N 1
ATOM 1547 C CA . TRP A 1 192 ? 1.239 2.84 13.102 1 98 192 TRP A CA 1
ATOM 1548 C C . TRP A 1 192 ? 2.002 2.76 11.781 1 98 192 TRP A C 1
ATOM 1550 O O . TRP A 1 192 ? 2.045 1.705 11.148 1 98 192 TRP A O 1
ATOM 1560 N N . GLY A 1 193 ? 2.574 3.871 11.375 1 98.44 193 GLY A N 1
ATOM 1561 C CA . GLY A 1 193 ? 3.344 3.893 10.141 1 98.44 193 GLY A CA 1
ATOM 1562 C C . GLY A 1 193 ? 4.496 2.908 10.141 1 98.44 193 GLY A C 1
ATOM 1563 O O . GLY A 1 193 ? 4.746 2.236 9.133 1 98.44 193 GLY A O 1
ATOM 1564 N N . ASN A 1 194 ? 5.195 2.865 11.258 1 98.38 194 ASN A N 1
ATOM 1565 C CA . ASN A 1 194 ? 6.297 1.916 11.391 1 98.38 194 ASN A CA 1
ATOM 1566 C C . ASN A 1 194 ? 5.812 0.476 11.25 1 98.38 194 ASN A C 1
ATOM 1568 O O . ASN A 1 194 ? 6.473 -0.34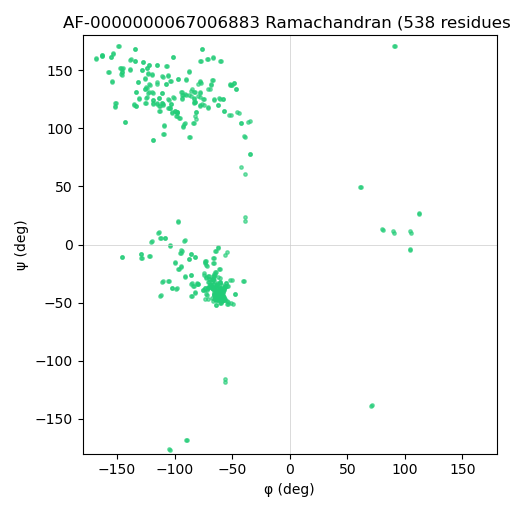4 10.609 1 98.38 194 ASN A O 1
ATOM 1572 N N . ASP A 1 195 ? 4.648 0.18 11.867 1 97.81 195 ASP A N 1
ATOM 1573 C CA . ASP A 1 195 ? 4.094 -1.164 11.766 1 97.81 195 ASP A CA 1
ATOM 1574 C C . ASP A 1 195 ? 3.783 -1.526 10.32 1 97.81 195 ASP A C 1
ATOM 1576 O O . ASP A 1 195 ? 4.047 -2.648 9.883 1 97.81 195 ASP A O 1
ATOM 1580 N N . VAL A 1 196 ? 3.213 -0.601 9.625 1 98.5 196 VAL A N 1
ATOM 1581 C CA . VAL A 1 196 ? 2.896 -0.816 8.219 1 98.5 196 VAL A CA 1
ATOM 1582 C C . VAL A 1 196 ? 4.18 -1.058 7.426 1 98.5 196 VAL A C 1
ATOM 1584 O O . VAL A 1 196 ? 4.27 -2.014 6.652 1 98.5 196 VAL A O 1
ATOM 1587 N N . ALA A 1 197 ? 5.172 -0.231 7.648 1 98.56 197 ALA A N 1
ATOM 1588 C CA . ALA A 1 197 ? 6.445 -0.351 6.941 1 98.56 197 ALA A CA 1
ATOM 1589 C C . ALA A 1 197 ? 7.109 -1.692 7.234 1 98.56 197 ALA A C 1
ATOM 1591 O O . ALA A 1 197 ? 7.629 -2.348 6.328 1 98.56 197 ALA A O 1
ATOM 1592 N N . ASP A 1 198 ? 7.09 -2.082 8.453 1 98.12 198 ASP A N 1
ATOM 1593 C CA . ASP A 1 198 ? 7.715 -3.342 8.844 1 98.12 198 ASP A CA 1
ATOM 1594 C C . ASP A 1 198 ? 6.992 -4.531 8.211 1 98.12 198 ASP A C 1
ATOM 1596 O O . ASP A 1 198 ? 7.633 -5.484 7.758 1 98.12 198 ASP A O 1
ATOM 1600 N N . ALA A 1 199 ? 5.664 -4.484 8.227 1 97.81 199 ALA A N 1
ATOM 1601 C CA . ALA A 1 199 ? 4.902 -5.562 7.605 1 97.81 199 ALA A CA 1
ATOM 1602 C C . ALA A 1 199 ? 5.219 -5.672 6.117 1 97.81 199 ALA A C 1
ATOM 1604 O O . ALA A 1 199 ? 5.336 -6.773 5.578 1 97.81 199 ALA A O 1
ATOM 1605 N N . LEU A 1 200 ? 5.379 -4.547 5.488 1 98.25 200 LEU A N 1
ATOM 1606 C CA . LEU A 1 200 ? 5.633 -4.496 4.051 1 98.25 200 LEU A CA 1
ATOM 1607 C C . LEU A 1 200 ? 7.121 -4.652 3.754 1 98.25 200 LEU A C 1
ATOM 1609 O O . LEU A 1 200 ? 7.52 -4.746 2.592 1 98.25 200 LEU A O 1
ATOM 1613 N N . MET A 1 201 ? 7.945 -4.629 4.805 1 97.75 201 MET A N 1
ATOM 1614 C CA . MET A 1 201 ? 9.398 -4.734 4.68 1 97.75 201 MET A CA 1
ATOM 1615 C C . MET A 1 201 ? 9.961 -3.572 3.869 1 97.75 201 MET A C 1
ATOM 1617 O O . MET A 1 201 ? 10.766 -3.779 2.957 1 97.75 201 MET A O 1
ATOM 1621 N N . LEU A 1 202 ? 9.555 -2.35 4.238 1 97.94 202 LEU A N 1
ATOM 1622 C CA . LEU A 1 202 ? 9.906 -1.139 3.504 1 97.94 202 LEU A CA 1
ATOM 1623 C C . LEU A 1 202 ? 10.523 -0.1 4.43 1 97.94 202 LEU A C 1
ATOM 1625 O O . LEU A 1 202 ? 10.312 -0.14 5.645 1 97.94 202 LEU A O 1
ATOM 1629 N N . PRO A 1 203 ? 11.312 0.834 3.846 1 98.06 203 PRO A N 1
ATOM 1630 C CA . PRO A 1 203 ? 11.711 2.016 4.613 1 98.06 203 PRO A CA 1
ATOM 1631 C C . PRO A 1 203 ? 10.586 3.041 4.738 1 98.06 203 PRO A C 1
ATOM 1633 O O . PRO A 1 203 ? 9.555 2.914 4.082 1 98.06 203 PRO A O 1
ATOM 1636 N N . CYS A 1 204 ? 10.797 4.016 5.613 1 98.56 204 CYS A N 1
ATOM 1637 C CA . CYS A 1 204 ? 9.883 5.137 5.805 1 98.56 204 CYS A CA 1
ATOM 1638 C C . CYS A 1 204 ? 10.609 6.465 5.594 1 98.56 204 CYS A C 1
ATOM 1640 O O . CYS A 1 204 ? 11.805 6.57 5.848 1 98.56 204 CYS A O 1
ATOM 1642 N N . TRP A 1 205 ? 9.883 7.398 5.102 1 98.62 205 TRP A N 1
ATOM 1643 C CA . TRP A 1 205 ? 10.422 8.734 4.906 1 98.62 205 TRP A CA 1
ATOM 1644 C C . TRP A 1 205 ? 9.516 9.789 5.531 1 98.62 205 TRP A C 1
ATOM 1646 O O . TRP A 1 205 ? 8.305 9.594 5.625 1 98.62 205 TRP A O 1
ATOM 1656 N N . ILE A 1 206 ? 10.117 10.875 5.957 1 98.62 206 ILE A N 1
ATOM 1657 C CA . ILE A 1 206 ? 9.375 12.016 6.465 1 98.62 206 ILE A CA 1
ATOM 1658 C C . ILE A 1 206 ? 10.195 13.289 6.297 1 98.62 206 ILE A C 1
ATOM 1660 O O . ILE A 1 206 ? 11.43 13.258 6.383 1 98.62 206 ILE A O 1
ATOM 1664 N N . GLU A 1 207 ? 9.586 14.367 5.938 1 98.31 207 GLU A N 1
ATOM 1665 C CA . GLU A 1 207 ? 10.164 15.703 6.059 1 98.31 207 GLU A CA 1
ATOM 1666 C C . GLU A 1 207 ? 9.766 16.359 7.375 1 98.31 207 GLU A C 1
ATOM 1668 O O . GLU A 1 207 ? 8.664 16.906 7.492 1 98.31 207 GLU A O 1
ATOM 1673 N N . ALA A 1 208 ? 10.648 16.359 8.305 1 98.06 208 ALA A N 1
ATOM 1674 C CA . ALA A 1 208 ? 10.367 16.719 9.688 1 98.06 208 ALA A CA 1
ATOM 1675 C C . ALA A 1 208 ? 10.508 18.219 9.898 1 98.06 208 ALA A C 1
ATOM 1677 O O . ALA A 1 208 ? 11.516 18.828 9.531 1 98.06 208 ALA A O 1
ATOM 1678 N N . SER A 1 209 ? 9.461 18.812 10.492 1 96.62 209 SER A N 1
ATOM 1679 C CA . SER A 1 209 ? 9.656 20.156 11.047 1 96.62 209 SER A CA 1
ATOM 1680 C C . SER A 1 209 ? 10.625 20.125 12.227 1 96.62 209 SER A C 1
ATOM 1682 O O . SER A 1 209 ? 10.852 19.078 12.82 1 96.62 209 SER A O 1
ATOM 1684 N N . PRO A 1 210 ? 11.172 21.25 12.562 1 95.06 210 PRO A N 1
ATOM 1685 C CA . PRO A 1 210 ? 12.078 21.297 13.711 1 95.06 210 PRO A CA 1
ATOM 1686 C C . PRO A 1 210 ? 11.43 20.781 14.992 1 95.06 210 PRO A C 1
ATOM 1688 O O . PRO A 1 210 ? 12.07 20.062 15.773 1 95.06 210 PRO A O 1
ATOM 1691 N N . GLU A 1 211 ? 10.18 21.047 15.164 1 92.94 211 GLU A N 1
ATOM 1692 C CA . GLU A 1 211 ? 9.469 20.672 16.391 1 92.94 211 GLU A CA 1
ATOM 1693 C C . GLU A 1 211 ? 9.281 19.156 16.469 1 92.94 211 GLU A C 1
ATOM 1695 O O . GLU A 1 211 ? 9.172 18.594 17.562 1 92.94 211 GLU A O 1
ATOM 1700 N N . GLY A 1 212 ? 9.234 18.5 15.297 1 95.38 212 GLY A N 1
ATOM 1701 C CA . GLY A 1 212 ? 8.945 17.078 15.281 1 95.38 212 GLY A CA 1
ATOM 1702 C C . GLY A 1 212 ? 10.188 16.203 15.25 1 95.38 212 GLY A C 1
ATOM 1703 O O . GLY A 1 212 ? 10.117 14.992 15.445 1 95.38 212 GLY A O 1
ATOM 1704 N N . GLU A 1 213 ? 11.352 16.766 15.102 1 97.12 213 GLU A N 1
ATOM 1705 C CA . GLU A 1 213 ? 12.586 16.047 14.836 1 97.12 213 GLU A CA 1
ATOM 1706 C C . GLU A 1 213 ? 12.883 15.023 15.938 1 97.12 213 GLU A C 1
ATOM 1708 O O . GLU A 1 213 ? 13.211 13.875 15.656 1 97.12 213 GLU A O 1
ATOM 1713 N N . LEU A 1 214 ? 12.773 15.453 17.109 1 96.81 214 LEU A N 1
ATOM 1714 C CA . LEU A 1 214 ? 13.125 14.594 18.234 1 96.81 214 LEU A CA 1
ATOM 1715 C C . LEU A 1 214 ? 12.227 13.359 18.266 1 96.81 214 LEU A C 1
ATOM 1717 O O . LEU A 1 214 ? 12.703 12.242 18.484 1 96.81 214 LEU A O 1
ATOM 1721 N N . LEU A 1 215 ? 10.945 13.539 18.094 1 97.19 215 LEU A N 1
ATOM 1722 C CA . LEU A 1 215 ? 10.016 12.414 18.047 1 97.19 215 LEU A CA 1
ATOM 1723 C C . LEU A 1 215 ? 10.445 11.391 17 1 97.19 215 LEU A C 1
ATOM 1725 O O . LEU A 1 215 ? 10.5 10.195 17.281 1 97.19 215 LEU A O 1
ATOM 1729 N N . TYR A 1 216 ? 10.734 11.859 15.82 1 98.44 216 TYR A N 1
ATOM 1730 C CA . TYR A 1 216 ? 11.031 10.961 14.711 1 98.44 216 TYR A CA 1
ATOM 1731 C C . TYR A 1 216 ? 12.352 10.227 14.938 1 98.44 216 TYR A C 1
ATOM 1733 O O . TYR A 1 216 ? 12.484 9.055 14.586 1 98.44 216 TYR A O 1
ATOM 1741 N N . GLN A 1 217 ? 13.305 10.938 15.555 1 98.19 217 GLN A N 1
ATOM 1742 C CA . GLN A 1 217 ? 14.547 10.281 15.945 1 98.19 217 GLN A CA 1
ATOM 1743 C C . GLN A 1 217 ? 14.281 9.133 16.922 1 98.19 217 GLN A C 1
ATOM 1745 O O . GLN A 1 217 ? 14.812 8.031 16.75 1 98.19 217 GLN A O 1
ATOM 1750 N N . GLN A 1 218 ? 13.484 9.352 17.844 1 97.38 218 GLN A N 1
ATOM 1751 C CA . GLN A 1 218 ? 13.133 8.336 18.828 1 97.38 218 GLN A CA 1
ATOM 1752 C C . GLN A 1 218 ? 12.391 7.168 18.188 1 97.38 218 GLN A C 1
ATOM 1754 O O . GLN A 1 218 ? 12.383 6.062 18.734 1 97.38 218 GLN A O 1
ATOM 1759 N N . MET A 1 219 ? 11.758 7.449 17.094 1 97.56 219 MET A N 1
ATOM 1760 C CA . MET A 1 219 ? 10.961 6.43 16.406 1 97.56 219 MET A CA 1
ATOM 1761 C C . MET A 1 219 ? 11.797 5.695 15.367 1 97.56 219 MET A C 1
ATOM 1763 O O . MET A 1 219 ? 11.266 4.902 14.586 1 97.56 219 MET A O 1
ATOM 1767 N N . GLY A 1 220 ? 13.07 5.965 15.234 1 98.12 220 GLY A N 1
ATOM 1768 C CA . GLY A 1 220 ? 13.984 5.184 14.406 1 98.12 220 GLY A CA 1
ATOM 1769 C C . GLY A 1 220 ? 14.359 5.879 13.117 1 98.12 220 GLY A C 1
ATOM 1770 O O . GLY A 1 220 ? 15.016 5.289 12.25 1 98.12 220 GLY A O 1
ATOM 1771 N N . TYR A 1 221 ? 14.016 7.129 12.984 1 98.69 221 TYR A N 1
ATOM 1772 C CA . TYR A 1 221 ? 14.344 7.867 11.766 1 98.69 221 TYR A CA 1
ATOM 1773 C C . TYR A 1 221 ? 15.703 8.539 11.891 1 98.69 221 TYR A C 1
ATOM 1775 O O . TYR A 1 221 ? 16.047 9.078 12.945 1 98.69 221 TYR A O 1
ATOM 1783 N N . LEU A 1 222 ? 16.406 8.539 10.789 1 98.25 222 LEU A N 1
ATOM 1784 C CA . LEU A 1 222 ? 17.734 9.141 10.703 1 98.25 222 LEU A CA 1
ATOM 1785 C C . LEU A 1 222 ? 17.734 10.32 9.742 1 98.25 222 LEU A C 1
ATOM 1787 O O . LEU A 1 222 ? 17.156 10.242 8.656 1 98.25 222 LEU A O 1
ATOM 1791 N N . GLY A 1 223 ? 18.438 11.352 10.141 1 97.81 223 GLY A N 1
ATOM 1792 C CA . GLY A 1 223 ? 18.531 12.523 9.281 1 97.81 223 GLY A CA 1
ATOM 1793 C C . GLY A 1 223 ? 19.375 12.289 8.047 1 97.81 223 GLY A C 1
ATOM 1794 O O . GLY A 1 223 ? 20.453 11.711 8.133 1 97.81 223 GLY A O 1
ATOM 1795 N N . ARG A 1 224 ? 18.812 12.742 6.922 1 97.12 224 ARG A N 1
ATOM 1796 C CA . ARG A 1 224 ? 19.531 12.562 5.66 1 97.12 224 ARG A CA 1
ATOM 1797 C C . ARG A 1 224 ? 19.969 13.906 5.094 1 97.12 224 ARG A C 1
ATOM 1799 O O . ARG A 1 224 ? 21.094 14.031 4.594 1 97.12 224 ARG A O 1
ATOM 1806 N N . GLU A 1 225 ? 19.094 14.914 5.113 1 97.94 225 GLU A N 1
ATOM 1807 C CA . GLU A 1 225 ? 19.375 16.234 4.547 1 97.94 225 GLU A CA 1
ATOM 1808 C C . GLU A 1 225 ? 18.594 17.328 5.273 1 97.94 225 GLU A C 1
ATOM 1810 O O . GLU A 1 225 ? 17.359 17.281 5.328 1 97.94 225 GLU A O 1
ATOM 1815 N N . ARG A 1 226 ? 19.328 18.281 5.816 1 98.06 226 ARG A N 1
ATOM 1816 C CA . ARG A 1 226 ? 18.703 19.453 6.406 1 98.06 226 ARG A CA 1
ATOM 1817 C C . ARG A 1 226 ? 18.531 20.562 5.375 1 98.06 226 ARG A C 1
ATOM 1819 O O . ARG A 1 226 ? 19.484 20.906 4.66 1 98.06 226 ARG A O 1
ATOM 1826 N N . VAL A 1 227 ? 17.375 21.062 5.289 1 98.25 227 VAL A N 1
ATOM 1827 C CA . VAL A 1 227 ? 17.062 22.094 4.301 1 98.25 227 VAL A CA 1
ATOM 1828 C C . VAL A 1 227 ? 16.609 23.359 5.008 1 98.25 227 VAL A C 1
ATOM 1830 O O . VAL A 1 227 ? 15.812 23.312 5.949 1 98.25 227 VAL A O 1
ATOM 1833 N N . ARG A 1 228 ? 17.172 24.469 4.625 1 98.19 228 ARG A N 1
ATOM 1834 C CA . ARG A 1 228 ? 16.766 25.797 5.062 1 98.19 228 ARG A CA 1
ATOM 1835 C C . ARG A 1 228 ? 16.891 26.797 3.928 1 98.19 228 ARG A C 1
ATOM 1837 O O . ARG A 1 228 ? 17.984 27.188 3.549 1 98.19 228 ARG A O 1
ATOM 1844 N N . ILE A 1 229 ? 15.797 27.188 3.379 1 98.19 229 ILE A N 1
ATOM 1845 C CA . ILE A 1 229 ? 15.742 28.125 2.268 1 98.19 229 ILE A CA 1
ATOM 1846 C C . ILE A 1 229 ? 14.82 29.297 2.619 1 98.19 229 ILE A C 1
ATOM 1848 O O . ILE A 1 229 ? 13.641 29.094 2.916 1 98.19 229 ILE A O 1
ATOM 1852 N N . GLN A 1 230 ? 15.359 30.438 2.568 1 97.88 230 GLN A N 1
ATOM 1853 C CA . GLN A 1 230 ? 14.594 31.656 2.816 1 97.88 230 GLN A CA 1
ATOM 1854 C C . GLN A 1 230 ? 14.273 32.375 1.512 1 97.88 230 GLN A C 1
ATOM 1856 O O . GLN A 1 230 ? 15.172 32.719 0.738 1 97.88 230 GLN A O 1
ATOM 1861 N N . THR A 1 231 ? 13 32.531 1.306 1 97.19 231 THR A N 1
ATOM 1862 C CA . THR A 1 231 ? 12.562 33.438 0.233 1 97.19 231 THR A CA 1
ATOM 1863 C C . THR A 1 231 ? 12.047 34.75 0.797 1 97.19 231 THR A C 1
ATOM 1865 O O . THR A 1 231 ? 12.141 35 2.002 1 97.19 231 THR A O 1
ATOM 1868 N N . LYS A 1 232 ? 11.562 35.625 -0.072 1 96.75 232 LYS A N 1
ATOM 1869 C CA . LYS A 1 232 ? 11.008 36.906 0.386 1 96.75 232 LYS A CA 1
ATOM 1870 C C . LYS A 1 232 ? 9.75 36.656 1.222 1 96.75 232 LYS A C 1
ATOM 1872 O O . LYS A 1 232 ? 9.492 37.406 2.176 1 96.75 232 LYS A O 1
ATOM 1877 N N . SER A 1 233 ? 9.047 35.531 0.961 1 95.75 233 SER A N 1
ATOM 1878 C CA . SER A 1 233 ? 7.719 35.375 1.548 1 95.75 233 SER A CA 1
ATOM 1879 C C . SER A 1 233 ? 7.73 34.281 2.613 1 95.75 233 SER A C 1
ATOM 1881 O O . SER A 1 233 ? 6.93 34.312 3.551 1 95.75 233 SER A O 1
ATOM 1883 N N . PHE A 1 234 ? 8.617 33.25 2.375 1 96.62 234 PHE A N 1
ATOM 1884 C CA . PHE A 1 234 ? 8.492 32.062 3.203 1 96.62 234 PHE A CA 1
ATOM 1885 C C . PHE A 1 234 ? 9.867 31.531 3.619 1 96.62 234 PHE A C 1
ATOM 1887 O O . PHE A 1 234 ? 10.852 31.734 2.91 1 96.62 234 PHE A O 1
ATOM 1894 N N . LEU A 1 235 ? 9.867 30.906 4.754 1 97.25 235 LEU A N 1
ATOM 1895 C CA . LEU A 1 235 ? 10.992 30.094 5.195 1 97.25 235 LEU A CA 1
ATOM 1896 C C . LEU A 1 235 ? 10.664 28.609 5.07 1 97.25 235 LEU A C 1
ATOM 1898 O O . LEU A 1 235 ? 9.703 28.125 5.68 1 97.25 235 LEU A O 1
ATOM 1902 N N . SER A 1 236 ? 11.422 27.922 4.227 1 97.19 236 SER A N 1
ATOM 1903 C CA . SER A 1 236 ? 11.352 26.469 4.152 1 97.19 236 SER A CA 1
ATOM 1904 C C . SER A 1 236 ? 12.43 25.812 5.008 1 97.19 236 SER A C 1
ATOM 1906 O O . SER A 1 236 ? 13.625 25.922 4.703 1 97.19 236 SER A O 1
ATOM 1908 N N . GLU A 1 237 ? 12.008 25.219 6.066 1 97.94 237 GLU A N 1
ATOM 1909 C CA . GLU A 1 237 ? 12.938 24.562 6.988 1 97.94 237 GLU A CA 1
ATOM 1910 C C . GLU A 1 237 ? 12.43 23.188 7.41 1 97.94 237 GLU A C 1
ATOM 1912 O O . GLU A 1 237 ? 11.336 23.078 7.969 1 97.94 237 GLU A O 1
ATOM 1917 N N . TYR A 1 238 ? 13.195 22.172 7.117 1 98.06 238 TYR A N 1
ATOM 1918 C CA . TYR A 1 238 ? 12.852 20.812 7.492 1 98.06 238 TYR A CA 1
ATOM 1919 C C . TYR A 1 238 ? 14.07 19.891 7.418 1 98.06 238 TYR A C 1
ATOM 1921 O O . TYR A 1 238 ? 15.109 20.281 6.891 1 98.06 238 TYR A O 1
ATOM 1929 N N . LEU A 1 239 ? 13.977 18.766 8.055 1 98.56 239 LEU A N 1
ATOM 1930 C CA . LEU A 1 239 ? 14.953 17.688 7.973 1 98.56 239 LEU A CA 1
ATOM 1931 C C . LEU A 1 239 ? 14.359 16.453 7.281 1 98.56 239 LEU A C 1
ATOM 1933 O O . LEU A 1 239 ? 13.359 15.906 7.742 1 98.56 239 LEU A O 1
ATOM 1937 N N . HIS A 1 240 ? 14.922 16.156 6.133 1 98.38 240 HIS A N 1
ATOM 1938 C CA . HIS A 1 240 ? 14.531 14.906 5.473 1 98.38 240 HIS A CA 1
ATOM 1939 C C . HIS A 1 240 ? 15.07 13.695 6.219 1 98.38 240 HIS A C 1
ATOM 1941 O O . HIS A 1 240 ? 16.281 13.547 6.387 1 98.38 240 HIS A O 1
ATOM 1947 N N . MET A 1 241 ? 14.18 12.836 6.719 1 98.69 241 MET A N 1
ATOM 1948 C CA . MET A 1 241 ? 14.594 11.711 7.559 1 98.69 241 MET A CA 1
ATOM 1949 C C . MET A 1 241 ? 14.094 10.391 6.98 1 98.69 241 MET A C 1
ATOM 1951 O O . MET A 1 241 ? 13.07 10.352 6.301 1 98.69 241 MET A O 1
ATOM 1955 N N . ARG A 1 242 ? 14.844 9.352 7.266 1 98.62 242 ARG A N 1
ATOM 1956 C CA . ARG A 1 242 ? 14.562 8.008 6.762 1 98.62 242 ARG A CA 1
ATOM 1957 C C . ARG A 1 242 ? 14.656 6.973 7.879 1 98.62 242 ARG A C 1
ATOM 1959 O O . ARG A 1 242 ? 15.578 7.012 8.695 1 98.62 242 ARG A O 1
ATOM 1966 N N . ARG A 1 243 ? 13.719 6.148 8.016 1 98.44 243 ARG A N 1
ATOM 1967 C CA . ARG A 1 243 ? 13.82 4.906 8.773 1 98.44 243 ARG A CA 1
ATOM 1968 C C . ARG A 1 243 ? 14.094 3.723 7.852 1 98.44 243 ARG A C 1
ATOM 1970 O O . ARG A 1 243 ? 13.281 3.41 6.98 1 98.44 243 ARG A O 1
ATOM 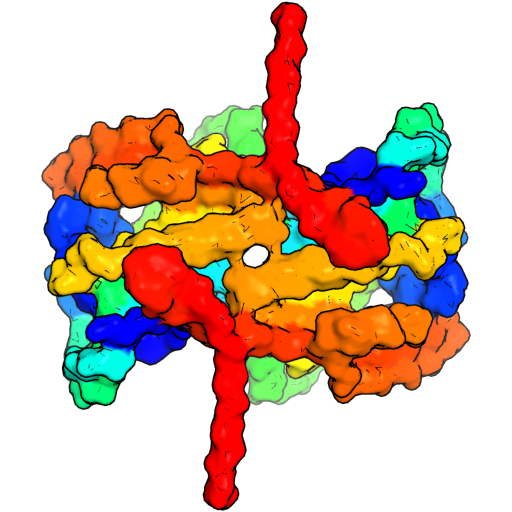1977 N N . PRO A 1 244 ? 15.281 3.105 7.977 1 97.44 244 PRO A N 1
ATOM 1978 C CA . PRO A 1 244 ? 15.578 1.987 7.078 1 97.44 244 PRO A CA 1
ATOM 1979 C C . PRO A 1 244 ? 14.586 0.836 7.219 1 97.44 244 PRO A C 1
ATOM 1981 O O . PRO A 1 244 ? 13.875 0.746 8.227 1 97.44 244 PRO A O 1
ATOM 1984 N N . ALA A 1 245 ? 14.516 0.049 6.191 1 97.44 245 ALA A N 1
ATOM 1985 C CA . ALA A 1 245 ? 13.734 -1.176 6.324 1 97.44 245 ALA A CA 1
ATOM 1986 C C . ALA A 1 245 ? 14.25 -2.043 7.465 1 97.44 245 ALA A C 1
ATOM 1988 O O . ALA A 1 245 ? 15.43 -2.406 7.488 1 97.44 245 ALA A O 1
ATOM 1989 N N . MET A 1 246 ? 13.391 -2.371 8.352 1 96.88 246 MET A N 1
ATOM 1990 C CA . MET A 1 246 ? 13.805 -3.08 9.562 1 96.88 246 MET A CA 1
ATOM 1991 C C . MET A 1 246 ? 13.641 -4.586 9.391 1 96.88 246 MET A C 1
ATOM 1993 O O . MET A 1 246 ? 14.211 -5.367 10.156 1 96.88 246 MET A O 1
ATOM 1997 N N . VAL A 1 247 ? 12.852 -4.977 8.438 1 95.94 247 VAL A N 1
ATOM 1998 C CA . VAL A 1 247 ? 12.625 -6.387 8.133 1 95.94 247 VAL A CA 1
ATOM 1999 C C . VAL A 1 247 ? 13.078 -6.684 6.703 1 95.94 247 VAL A C 1
ATOM 2001 O O . VAL A 1 247 ? 12.609 -6.051 5.754 1 95.94 247 VAL A O 1
ATOM 2004 N N . GLY A 1 248 ? 14 -7.602 6.555 1 94.38 248 GLY A N 1
ATOM 2005 C CA . GLY A 1 248 ? 14.484 -7.973 5.234 1 94.38 248 GLY A CA 1
ATOM 2006 C C . GLY A 1 248 ? 13.961 -9.32 4.762 1 94.38 248 GLY A C 1
ATOM 2007 O O . GLY A 1 248 ? 13.805 -9.539 3.561 1 94.38 248 GLY A O 1
ATOM 2008 N N . ARG A 1 249 ? 13.75 -10.188 5.77 1 96.06 249 ARG A N 1
ATOM 2009 C CA . ARG A 1 249 ? 13.25 -11.523 5.473 1 96.06 249 ARG A CA 1
ATOM 2010 C C . ARG A 1 249 ? 12.516 -12.109 6.672 1 96.06 249 ARG A C 1
ATOM 2012 O O . ARG A 1 249 ? 12.625 -11.594 7.789 1 96.06 249 ARG A O 1
ATOM 2019 N N . ILE A 1 250 ? 11.719 -13.117 6.398 1 97.06 250 ILE A N 1
ATOM 2020 C CA . ILE A 1 250 ? 10.945 -13.797 7.43 1 97.06 250 ILE A CA 1
ATOM 2021 C C . ILE A 1 250 ? 11.25 -15.297 7.41 1 97.06 250 ILE A C 1
ATOM 2023 O O . ILE A 1 250 ? 11.094 -15.953 6.375 1 97.06 250 ILE A O 1
ATOM 2027 N N . ARG A 1 251 ? 11.609 -15.797 8.508 1 96.25 251 ARG A N 1
ATOM 2028 C CA . ARG A 1 251 ? 11.984 -17.203 8.617 1 96.25 251 ARG A CA 1
ATOM 2029 C C . ARG A 1 251 ? 10.906 -18 9.344 1 96.25 251 ARG A C 1
ATOM 2031 O O . ARG A 1 251 ? 10.32 -17.516 10.32 1 96.25 251 ARG A O 1
ATOM 2038 N N . LEU A 1 252 ? 10.641 -19.141 8.844 1 93.44 252 LEU A N 1
ATOM 2039 C CA . LEU A 1 252 ? 9.766 -20.062 9.562 1 93.44 252 LEU A CA 1
ATOM 2040 C C . LEU A 1 252 ? 10.531 -20.812 10.648 1 93.44 252 LEU A C 1
ATOM 2042 O O . LEU A 1 252 ? 11.492 -21.531 10.359 1 93.44 252 LEU A O 1
ATOM 2046 N N . ALA A 1 253 ? 10.172 -20.547 11.852 1 90.75 253 ALA A N 1
ATOM 2047 C CA . ALA A 1 253 ? 10.719 -21.266 12.992 1 90.75 253 ALA A CA 1
ATOM 2048 C C . ALA A 1 253 ? 9.758 -22.359 13.469 1 90.75 253 ALA A C 1
ATOM 2050 O O . ALA A 1 253 ? 8.68 -22.047 13.984 1 90.75 253 ALA A O 1
ATOM 2051 N N . GLY A 1 254 ? 10.141 -23.562 13.352 1 83.81 254 GLY A N 1
ATOM 2052 C CA . GLY A 1 254 ? 9.211 -24.656 13.625 1 83.81 254 GLY A CA 1
ATOM 2053 C C . GLY A 1 254 ? 8.141 -24.797 12.562 1 83.81 254 GLY A C 1
ATOM 2054 O O . GLY A 1 254 ? 8.43 -24.734 11.367 1 83.81 254 GLY A O 1
ATOM 2055 N N . LYS A 1 255 ? 6.828 -25.062 13.047 1 79.31 255 LYS A N 1
ATOM 2056 C CA . LYS A 1 255 ? 5.781 -25.359 12.07 1 79.31 255 LYS A CA 1
ATOM 2057 C C . LYS A 1 255 ? 4.918 -24.125 11.805 1 79.31 255 LYS A C 1
ATOM 2059 O O . LYS A 1 255 ? 4.293 -24.016 10.742 1 79.31 255 LYS A O 1
ATOM 2064 N N . LYS A 1 256 ? 5.078 -23.156 12.727 1 82.56 256 LYS A N 1
ATOM 2065 C CA . LYS A 1 256 ? 4.039 -22.125 12.594 1 82.56 256 LYS A CA 1
ATOM 2066 C C . LYS A 1 256 ? 4.582 -20.75 12.945 1 82.56 256 LYS A C 1
ATOM 2068 O O . LYS A 1 256 ? 3.969 -19.734 12.617 1 82.56 256 LYS A O 1
ATOM 2073 N N . THR A 1 257 ? 5.766 -20.688 13.5 1 88.69 257 THR A N 1
ATOM 2074 C CA . THR A 1 257 ? 6.234 -19.422 14.023 1 88.69 257 THR A CA 1
ATOM 2075 C C . THR A 1 257 ? 7.055 -18.672 12.977 1 88.69 257 THR A C 1
ATOM 2077 O O . THR A 1 257 ? 8 -19.219 12.414 1 88.69 257 THR A O 1
ATOM 2080 N N . LEU A 1 258 ? 6.645 -17.453 12.727 1 92.12 258 LEU A N 1
ATOM 2081 C CA . LEU A 1 258 ? 7.375 -16.609 11.789 1 92.12 258 LEU A CA 1
ATOM 2082 C C . LEU A 1 258 ? 8.273 -15.625 12.531 1 92.12 258 LEU A C 1
ATOM 2084 O O . LEU A 1 258 ? 7.824 -14.938 13.445 1 92.12 258 LEU A O 1
ATOM 2088 N N . ILE A 1 259 ? 9.508 -15.641 12.172 1 94.75 259 ILE A N 1
ATOM 2089 C CA . ILE A 1 259 ? 10.477 -14.727 12.773 1 94.75 259 ILE A CA 1
ATOM 2090 C C . ILE A 1 259 ? 10.914 -13.695 11.734 1 94.75 259 ILE A C 1
ATOM 2092 O O . ILE A 1 259 ? 11.445 -14.047 10.68 1 94.75 259 ILE A O 1
ATOM 2096 N N . ARG A 1 260 ? 10.695 -12.453 12.062 1 95.56 260 ARG A N 1
ATOM 2097 C CA . ARG A 1 260 ? 11.141 -11.359 11.203 1 95.56 260 ARG A CA 1
ATOM 2098 C C . ARG A 1 260 ? 12.609 -11.023 11.469 1 95.56 260 ARG A C 1
ATOM 2100 O O . ARG A 1 260 ? 12.984 -10.734 12.602 1 95.56 260 ARG A O 1
ATOM 2107 N N . GLU A 1 261 ? 13.367 -11.047 10.398 1 95.12 261 GLU A N 1
ATOM 2108 C CA . GLU A 1 261 ? 14.797 -10.766 10.5 1 95.12 261 GLU A CA 1
ATOM 2109 C C . GLU A 1 261 ? 15.148 -9.438 9.836 1 95.12 261 GLU A C 1
ATOM 2111 O O . GLU A 1 261 ? 14.57 -9.078 8.812 1 95.12 261 GLU A O 1
ATOM 2116 N N . PRO A 1 262 ? 16.109 -8.797 10.453 1 92.31 262 PRO A N 1
ATOM 2117 C CA . PRO A 1 262 ? 16.484 -7.492 9.906 1 92.31 262 PRO A CA 1
ATOM 2118 C C . PRO A 1 262 ? 17.234 -7.605 8.57 1 92.31 262 PRO A C 1
ATOM 2120 O O . PRO A 1 262 ? 17.719 -8.688 8.219 1 92.31 262 PRO A O 1
ATOM 2123 N N . VAL A 1 263 ? 17.219 -6.551 7.883 1 87 263 VAL A N 1
ATOM 2124 C CA . VAL A 1 263 ? 18 -6.449 6.656 1 87 263 VAL A CA 1
ATOM 2125 C C . VAL A 1 263 ? 19.484 -6.59 6.98 1 87 263 VAL A C 1
ATOM 2127 O O . VAL A 1 263 ? 20 -5.934 7.895 1 87 263 VAL A O 1
ATOM 2130 N N . GLU A 1 264 ? 20.078 -7.594 6.387 1 76.94 264 GLU A N 1
ATOM 2131 C CA . GLU A 1 264 ? 21.516 -7.75 6.598 1 76.94 264 GLU A CA 1
ATOM 2132 C C . GLU A 1 264 ? 22.281 -6.59 5.98 1 76.94 264 GLU A C 1
ATOM 2134 O O . GLU A 1 264 ? 21.984 -6.16 4.863 1 76.94 264 GLU A O 1
ATOM 2139 N N . PRO A 1 265 ? 23.094 -5.953 6.812 1 65.38 265 PRO A N 1
ATOM 2140 C CA . PRO A 1 265 ? 23.922 -4.906 6.215 1 65.38 265 PRO A CA 1
ATOM 2141 C C . PRO A 1 265 ? 24.719 -5.398 5 1 65.38 265 PRO A C 1
ATOM 2143 O O . PRO A 1 265 ? 25.156 -6.551 4.969 1 65.38 265 PRO A O 1
ATOM 2146 N N . LYS A 1 266 ? 24.391 -4.914 3.75 1 53.34 266 LYS A N 1
ATOM 2147 C CA . LYS A 1 266 ? 25.266 -5.25 2.633 1 53.34 266 LYS A CA 1
ATOM 2148 C C . LYS A 1 266 ? 26.734 -5.129 3.029 1 53.34 266 LYS A C 1
ATOM 2150 O O . LYS A 1 266 ? 27.141 -4.141 3.645 1 53.34 266 LYS A O 1
ATOM 2155 N N . GLU A 1 267 ? 27.438 -6.238 3.26 1 42.97 267 GLU A N 1
ATOM 2156 C CA . GLU A 1 267 ? 28.891 -6.211 3.439 1 42.97 267 GLU A CA 1
ATOM 2157 C C . GLU A 1 267 ? 29.547 -5.219 2.482 1 42.97 267 GLU A C 1
ATOM 2159 O O . GLU A 1 267 ? 29.297 -5.266 1.273 1 42.97 267 GLU A O 1
ATOM 2164 N N . ASN A 1 268 ? 29.766 -3.965 2.877 1 38.78 268 ASN A N 1
ATOM 2165 C CA . ASN A 1 268 ? 30.797 -3.232 2.162 1 38.78 268 ASN A CA 1
ATOM 2166 C C . ASN A 1 268 ? 31.938 -4.148 1.739 1 38.78 268 ASN A C 1
ATOM 2168 O O . ASN A 1 268 ? 32.594 -4.762 2.586 1 38.78 268 ASN A O 1
ATOM 2172 N N . GLY A 1 269 ? 31.812 -4.945 0.702 1 32.03 269 GLY A N 1
ATOM 2173 C CA . GLY A 1 269 ? 33.031 -5.555 0.217 1 32.03 269 GLY A CA 1
ATOM 2174 C C . GLY A 1 269 ? 34.25 -4.629 0.316 1 32.03 269 GLY A C 1
ATOM 2175 O O . GLY A 1 269 ? 34.156 -3.459 -0.058 1 32.03 269 GLY A O 1
ATOM 2176 N N . SER A 1 270 ? 35.125 -4.883 1.279 1 30.77 270 SER A N 1
ATOM 2177 C CA . SER A 1 270 ? 36.531 -4.488 1.357 1 30.77 270 SER A CA 1
ATOM 2178 C C . SER A 1 270 ? 37.219 -4.59 -0.004 1 30.77 270 SER A C 1
ATOM 2180 O O . SER A 1 270 ? 38.438 -4.422 -0.111 1 30.77 270 SER A O 1
ATOM 2182 N N . THR A 1 271 ? 36.625 -4.613 -1.267 1 25.77 271 THR A N 1
ATOM 2183 C CA . THR A 1 271 ? 37.812 -4.375 -2.066 1 25.77 271 THR A CA 1
ATOM 2184 C C . THR A 1 271 ? 38.312 -2.934 -1.91 1 25.77 271 THR A C 1
ATOM 2186 O O . THR A 1 271 ? 37.5 -2.014 -1.804 1 25.77 271 THR A O 1
ATOM 2189 N N . MET B 1 1 ? 15.32 -28.297 6.195 1 89.31 1 MET B N 1
ATOM 2190 C CA . MET B 1 1 ? 14.469 -27.312 5.535 1 89.31 1 MET B CA 1
ATOM 2191 C C . MET B 1 1 ? 14.469 -25.984 6.301 1 89.31 1 MET B C 1
ATOM 2193 O O . MET B 1 1 ? 13.953 -25.922 7.422 1 89.31 1 MET B O 1
ATOM 2197 N N . HIS B 1 2 ? 15.203 -25.062 5.805 1 94.88 2 HIS B N 1
ATOM 2198 C CA . HIS B 1 2 ? 15.273 -23.688 6.316 1 94.88 2 HIS B CA 1
ATOM 2199 C C . HIS B 1 2 ? 14.602 -22.719 5.359 1 94.88 2 HIS B C 1
ATOM 2201 O O . HIS B 1 2 ? 15.234 -22.234 4.414 1 94.88 2 HIS B O 1
ATOM 2207 N N . LEU B 1 3 ? 13.312 -22.438 5.664 1 97.56 3 LEU B N 1
ATOM 2208 C CA . LEU B 1 3 ? 12.492 -21.641 4.758 1 97.56 3 LEU B CA 1
ATOM 2209 C C . LEU B 1 3 ? 12.539 -20.172 5.129 1 97.56 3 LEU B C 1
ATOM 2211 O O . LEU B 1 3 ? 12.336 -19.812 6.293 1 97.56 3 LEU B O 1
ATOM 2215 N N . VAL B 1 4 ? 12.836 -19.312 4.129 1 97.69 4 VAL B N 1
ATOM 2216 C CA . VAL B 1 4 ? 12.93 -17.875 4.336 1 97.69 4 VAL B CA 1
ATOM 2217 C C . VAL B 1 4 ? 12.117 -17.141 3.273 1 97.69 4 VAL B C 1
ATOM 2219 O O . VAL B 1 4 ? 12.273 -17.406 2.078 1 97.69 4 VAL B O 1
ATOM 2222 N N . LEU B 1 5 ? 11.227 -16.297 3.725 1 98.44 5 LEU B N 1
ATOM 2223 C CA . LEU B 1 5 ? 10.391 -15.477 2.859 1 98.44 5 LEU B CA 1
ATOM 2224 C C . LEU B 1 5 ? 11.023 -14.109 2.646 1 98.44 5 LEU B C 1
ATOM 2226 O O . LEU B 1 5 ? 11.5 -13.477 3.598 1 98.44 5 LEU B O 1
ATOM 2230 N N . SER B 1 6 ? 11.133 -13.641 1.428 1 97.81 6 SER B N 1
ATOM 2231 C CA . SER B 1 6 ? 11.656 -12.32 1.088 1 97.81 6 SER B CA 1
ATOM 2232 C C . SER B 1 6 ? 10.992 -11.773 -0.171 1 97.81 6 SER B C 1
ATOM 2234 O O . SER B 1 6 ? 10.188 -12.461 -0.808 1 97.81 6 SER B O 1
ATOM 2236 N N . ARG B 1 7 ? 11.242 -10.523 -0.459 1 96.75 7 ARG B N 1
ATOM 2237 C CA . ARG B 1 7 ? 10.758 -9.938 -1.702 1 96.75 7 ARG B CA 1
ATOM 2238 C C . ARG B 1 7 ? 11.469 -10.539 -2.908 1 96.75 7 ARG B C 1
ATOM 2240 O O . ARG B 1 7 ? 12.68 -10.766 -2.873 1 96.75 7 ARG B O 1
ATOM 2247 N N . LEU B 1 8 ? 10.734 -10.805 -3.904 1 97.25 8 LEU B N 1
ATOM 2248 C CA . LEU B 1 8 ? 11.242 -11.414 -5.133 1 97.25 8 LEU B CA 1
ATOM 2249 C C . LEU B 1 8 ? 11.961 -10.383 -5.992 1 97.25 8 LEU B C 1
ATOM 2251 O O . LEU B 1 8 ? 11.508 -9.242 -6.117 1 97.25 8 LEU B O 1
ATOM 2255 N N . GLU B 1 9 ? 13.047 -10.766 -6.578 1 95.56 9 GLU B N 1
ATOM 2256 C CA . GLU B 1 9 ? 13.773 -9.945 -7.539 1 95.56 9 GLU B CA 1
ATOM 2257 C C . GLU B 1 9 ? 13.484 -10.391 -8.969 1 95.56 9 GLU B C 1
ATOM 2259 O O . GLU B 1 9 ? 13.062 -11.523 -9.203 1 95.56 9 GLU B O 1
ATOM 2264 N N . ALA B 1 10 ? 13.766 -9.5 -9.914 1 96 10 ALA B N 1
ATOM 2265 C CA . ALA B 1 10 ? 13.469 -9.766 -11.32 1 96 10 ALA B CA 1
ATOM 2266 C C . ALA B 1 10 ? 14.148 -11.047 -11.797 1 96 10 ALA B C 1
ATOM 2268 O O . ALA B 1 10 ? 13.562 -11.828 -12.539 1 96 10 ALA B O 1
ATOM 2269 N N . ARG B 1 11 ? 15.328 -11.297 -11.375 1 96.44 11 ARG B N 1
ATOM 2270 C CA . ARG B 1 11 ? 16.078 -12.469 -11.82 1 96.44 11 ARG B CA 1
ATOM 2271 C C . ARG B 1 11 ? 15.398 -13.758 -11.375 1 96.44 11 ARG B C 1
ATOM 2273 O O . ARG B 1 11 ? 15.602 -14.812 -11.984 1 96.44 11 ARG B O 1
ATOM 2280 N N . ASP B 1 12 ? 14.609 -13.727 -10.344 1 98.12 12 ASP B N 1
ATOM 2281 C CA . ASP B 1 12 ? 13.969 -14.906 -9.766 1 98.12 12 ASP B CA 1
ATOM 2282 C C . ASP B 1 12 ? 12.836 -15.406 -10.664 1 98.12 12 ASP B C 1
ATOM 2284 O O . ASP B 1 12 ? 12.359 -16.531 -10.5 1 98.12 12 ASP B O 1
ATOM 2288 N N . LEU B 1 13 ? 12.414 -14.578 -11.594 1 98.38 13 LEU B N 1
ATOM 2289 C CA . LEU B 1 13 ? 11.305 -14.953 -12.461 1 98.38 13 LEU B CA 1
ATOM 2290 C C . LEU B 1 13 ? 11.656 -16.188 -13.289 1 98.38 13 LEU B C 1
ATOM 2292 O O . LEU B 1 13 ? 10.781 -17.016 -13.586 1 98.38 13 LEU B O 1
ATOM 2296 N N . ASP B 1 14 ? 12.922 -16.375 -13.562 1 98.31 14 ASP B N 1
ATOM 2297 C CA . ASP B 1 14 ? 13.352 -17.547 -14.32 1 98.31 14 ASP B CA 1
ATOM 2298 C C . ASP B 1 14 ? 13.102 -18.828 -13.531 1 98.31 14 ASP B C 1
ATOM 2300 O O . ASP B 1 14 ? 12.836 -19.875 -14.117 1 98.31 14 ASP B O 1
ATOM 2304 N N . ALA B 1 15 ? 13.18 -18.703 -12.258 1 98.19 15 ALA B N 1
ATOM 2305 C CA . ALA B 1 15 ? 12.961 -19.875 -11.406 1 98.19 15 ALA B CA 1
ATOM 2306 C C . ALA B 1 15 ? 11.469 -20.094 -11.156 1 98.19 15 ALA B C 1
ATOM 2308 O O . ALA B 1 15 ? 11 -21.234 -11.148 1 98.19 15 ALA B O 1
ATOM 2309 N N . ILE B 1 16 ? 10.68 -19.047 -11.031 1 98.06 16 ILE B N 1
ATOM 2310 C CA . ILE B 1 16 ? 9.344 -19.234 -10.484 1 98.06 16 ILE B CA 1
ATOM 2311 C C . ILE B 1 16 ? 8.352 -19.5 -11.609 1 98.06 16 ILE B C 1
ATOM 2313 O O . ILE B 1 16 ? 7.328 -20.156 -11.414 1 98.06 16 ILE B O 1
ATOM 2317 N N . VAL B 1 17 ? 8.609 -19.016 -12.797 1 98.06 17 VAL B N 1
ATOM 2318 C CA . VAL B 1 17 ? 7.648 -19.156 -13.883 1 98.06 17 VAL B CA 1
ATOM 2319 C C . VAL B 1 17 ? 7.469 -20.641 -14.219 1 98.06 17 VAL B C 1
ATOM 2321 O O . VAL B 1 17 ? 6.348 -21.156 -14.195 1 98.06 17 VAL B O 1
ATOM 2324 N N . PRO B 1 18 ? 8.555 -21.422 -14.469 1 97.19 18 PRO B N 1
ATOM 2325 C CA . PRO B 1 18 ? 8.352 -22.844 -14.688 1 97.19 18 PRO B CA 1
ATOM 2326 C C . PRO B 1 18 ? 7.68 -23.531 -13.5 1 97.19 18 PRO B C 1
ATOM 2328 O O . PRO B 1 18 ? 6.812 -24.391 -13.688 1 97.19 18 PRO B O 1
ATOM 2331 N N . MET B 1 19 ? 8.062 -23.125 -12.328 1 97.81 19 MET B N 1
ATOM 2332 C CA . MET B 1 19 ? 7.469 -23.703 -11.125 1 97.81 19 MET B CA 1
ATOM 2333 C C . MET B 1 19 ? 5.969 -23.438 -11.078 1 97.81 19 MET B C 1
ATOM 2335 O O . MET B 1 19 ? 5.191 -24.312 -10.664 1 97.81 19 MET B O 1
ATOM 2339 N N . MET B 1 20 ? 5.582 -22.25 -11.461 1 98.25 20 MET B N 1
ATOM 2340 C CA . MET B 1 20 ? 4.168 -21.891 -11.484 1 98.25 20 MET B CA 1
ATOM 2341 C C . MET B 1 20 ? 3.375 -22.844 -12.359 1 98.25 20 MET B C 1
ATOM 2343 O O . MET B 1 20 ? 2.338 -23.359 -11.945 1 98.25 20 MET B O 1
ATOM 2347 N N . PHE B 1 21 ? 3.85 -23.125 -13.57 1 97.31 21 PHE B N 1
ATOM 2348 C CA . PHE B 1 21 ? 3.152 -24.016 -14.5 1 97.31 21 PHE B CA 1
ATOM 2349 C C . PHE B 1 21 ? 3.092 -25.438 -13.953 1 97.31 21 PHE B C 1
ATOM 2351 O O . PHE B 1 21 ? 2.086 -26.125 -14.117 1 97.31 21 PHE B O 1
ATOM 2358 N N . GLU B 1 22 ? 4.164 -25.844 -13.305 1 97 22 GLU B N 1
ATOM 2359 C CA . GLU B 1 22 ? 4.156 -27.156 -12.68 1 97 22 GLU B CA 1
ATOM 2360 C C . GLU B 1 22 ? 3.141 -27.219 -11.539 1 97 22 GLU B C 1
ATOM 2362 O O . GLU B 1 22 ? 2.389 -28.188 -11.43 1 97 22 GLU B O 1
ATOM 2367 N N . SER B 1 23 ? 3.1 -26.188 -10.75 1 97.12 23 SER B N 1
ATOM 2368 C CA . SER B 1 23 ? 2.24 -26.141 -9.57 1 97.12 23 SER B CA 1
ATOM 2369 C C . SER B 1 23 ? 0.769 -26.062 -9.961 1 97.12 23 SER B C 1
ATOM 2371 O O . SER B 1 23 ? -0.093 -26.609 -9.258 1 97.12 23 SER B O 1
ATOM 2373 N N . PHE B 1 24 ? 0.454 -25.359 -11.078 1 96.12 24 PHE B N 1
ATOM 2374 C CA . PHE B 1 24 ? -0.92 -25.141 -11.516 1 96.12 24 PHE B CA 1
ATOM 2375 C C . PHE B 1 24 ? -1.328 -26.156 -12.57 1 96.12 24 PHE B C 1
ATOM 2377 O O . PHE B 1 24 ? -2.311 -25.953 -13.289 1 96.12 24 PHE B O 1
ATOM 2384 N N . SER B 1 25 ? -0.654 -27.281 -12.695 1 94.19 25 SER B N 1
ATOM 2385 C CA . SER B 1 25 ? -0.835 -28.219 -13.797 1 94.19 25 SER B CA 1
ATOM 2386 C C . SER B 1 25 ? -2.262 -28.75 -13.836 1 94.19 25 SER B C 1
ATOM 2388 O O . SER B 1 25 ? -2.76 -29.141 -14.898 1 94.19 25 SER B O 1
ATOM 2390 N N . LYS B 1 26 ? -2.975 -28.672 -12.727 1 91.88 26 LYS B N 1
ATOM 2391 C CA . LYS B 1 26 ? -4.328 -29.219 -12.688 1 91.88 26 LYS B CA 1
ATOM 2392 C C . LYS B 1 26 ? -5.367 -28.109 -12.641 1 91.88 26 LYS B C 1
ATOM 2394 O O . LYS B 1 26 ? -6.555 -28.359 -12.414 1 91.88 26 LYS B O 1
ATOM 2399 N N . ILE B 1 27 ? -4.957 -26.844 -12.758 1 94.69 27 ILE B N 1
ATOM 2400 C CA . ILE B 1 27 ? -5.84 -25.688 -12.672 1 94.69 27 ILE B CA 1
ATOM 2401 C C . ILE B 1 27 ? -5.992 -25.047 -14.055 1 94.69 27 ILE B C 1
ATOM 2403 O O . ILE B 1 27 ? -5.152 -24.25 -14.469 1 94.69 27 ILE B O 1
ATOM 2407 N N . GLU B 1 28 ? -7.035 -25.25 -14.711 1 93.56 28 GLU B N 1
ATOM 2408 C CA . GLU B 1 28 ? -7.227 -24.781 -16.078 1 93.56 28 GLU B CA 1
ATOM 2409 C C . GLU B 1 28 ? -7.367 -23.266 -16.141 1 93.56 28 GLU B C 1
ATOM 2411 O O . GLU B 1 28 ? -7.004 -22.641 -17.125 1 93.56 28 GLU B O 1
ATOM 2416 N N . LEU B 1 29 ? -7.898 -22.734 -15.062 1 94.19 29 LEU B N 1
ATOM 2417 C CA . LEU B 1 29 ? -8.039 -21.281 -15 1 94.19 29 LEU B CA 1
ATOM 2418 C C . LEU B 1 29 ? -6.684 -20.609 -15.188 1 94.19 29 LEU B C 1
ATOM 2420 O O . LEU B 1 29 ? -6.602 -19.531 -15.789 1 94.19 29 LEU B O 1
ATOM 2424 N N . ALA B 1 30 ? -5.652 -21.188 -14.68 1 95.25 30 ALA B N 1
ATOM 2425 C CA . ALA B 1 30 ? -4.312 -20.641 -14.844 1 95.25 30 ALA B CA 1
ATOM 2426 C C . ALA B 1 30 ? -3.936 -20.531 -16.328 1 95.25 30 ALA B C 1
ATOM 2428 O O . ALA B 1 30 ? -3.254 -19.594 -16.734 1 95.25 30 ALA B O 1
ATOM 2429 N N . ASN B 1 31 ? -4.418 -21.5 -17.141 1 94.88 31 ASN B N 1
ATOM 2430 C CA . ASN B 1 31 ? -4.145 -21.469 -18.578 1 94.88 31 ASN B CA 1
ATOM 2431 C C . ASN B 1 31 ? -4.82 -20.281 -19.25 1 94.88 31 ASN B C 1
ATOM 2433 O O . ASN B 1 31 ? -4.32 -19.766 -20.25 1 94.88 31 ASN B O 1
ATOM 2437 N N . VAL B 1 32 ? -5.898 -19.875 -18.719 1 94.88 32 VAL B N 1
ATOM 2438 C CA . VAL B 1 32 ? -6.617 -18.719 -19.234 1 94.88 32 VAL B CA 1
ATOM 2439 C C . VAL B 1 32 ? -5.766 -17.469 -19.078 1 94.88 32 VAL B C 1
ATOM 2441 O O . VAL B 1 32 ? -5.695 -16.641 -19.984 1 94.88 32 VAL B O 1
ATOM 2444 N N . PHE B 1 33 ? -5.066 -17.344 -17.984 1 94.88 33 PHE B N 1
ATOM 2445 C CA . PHE B 1 33 ? -4.297 -16.156 -17.672 1 94.88 33 PHE B CA 1
ATOM 2446 C C . PHE B 1 33 ? -2.916 -16.203 -18.312 1 94.88 33 PHE B C 1
ATOM 2448 O O . PHE B 1 33 ? -2.381 -15.18 -18.734 1 94.88 33 PHE B O 1
ATOM 2455 N N . PHE B 1 34 ? -2.354 -17.484 -18.406 1 95.25 34 PHE B N 1
ATOM 2456 C CA . PHE B 1 34 ? -0.919 -17.516 -18.656 1 95.25 34 PHE B CA 1
ATOM 2457 C C . PHE B 1 34 ? -0.604 -18.438 -19.828 1 95.25 34 PHE B C 1
ATOM 2459 O O . PHE B 1 34 ? 0.542 -18.516 -20.281 1 95.25 34 PHE B O 1
ATOM 2466 N N . GLY B 1 35 ? -1.572 -19.172 -20.328 1 93.69 35 GLY B N 1
ATOM 2467 C CA . GLY B 1 35 ? -1.361 -20.125 -21.406 1 93.69 35 GLY B CA 1
ATOM 2468 C C . GLY B 1 35 ? -1.017 -21.516 -20.922 1 93.69 35 GLY B C 1
ATOM 2469 O O . GLY B 1 35 ? -0.82 -21.734 -19.719 1 93.69 35 GLY B O 1
ATOM 2470 N N . ARG B 1 36 ? -1.008 -22.422 -21.891 1 94.38 36 ARG B N 1
ATOM 2471 C CA . ARG B 1 36 ? -0.591 -23.797 -21.594 1 94.38 36 ARG B CA 1
ATOM 2472 C C . ARG B 1 36 ? 0.927 -23.891 -21.5 1 94.38 36 ARG B C 1
ATOM 2474 O O . ARG B 1 36 ? 1.646 -23.047 -22.047 1 94.38 36 ARG B O 1
ATOM 2481 N N . ARG B 1 37 ? 1.333 -24.938 -20.812 1 94.12 37 ARG B N 1
ATOM 2482 C CA . ARG B 1 37 ? 2.768 -25.125 -20.609 1 94.12 37 ARG B CA 1
ATOM 2483 C C . ARG B 1 37 ? 3.494 -25.188 -21.953 1 94.12 37 ARG B C 1
ATOM 2485 O O . ARG B 1 37 ? 3.277 -26.109 -22.75 1 94.12 37 ARG B O 1
ATOM 2492 N N . SER B 1 38 ? 4.328 -24.234 -22.234 1 92.5 38 SER B N 1
ATOM 2493 C CA . SER B 1 38 ? 5.141 -24.109 -23.438 1 92.5 38 SER B CA 1
ATOM 2494 C C . SER B 1 38 ? 6.203 -23.016 -23.281 1 92.5 38 SER B C 1
ATOM 2496 O O . SER B 1 38 ? 6.094 -22.156 -22.406 1 92.5 38 SER B O 1
ATOM 2498 N N . PRO B 1 39 ? 7.23 -23.078 -24.094 1 92.5 39 PRO B N 1
ATOM 2499 C CA . PRO B 1 39 ? 8.234 -22 -24.031 1 92.5 39 PRO B CA 1
ATOM 2500 C C . PRO B 1 39 ? 7.633 -20.625 -24.281 1 92.5 39 PRO B C 1
ATOM 2502 O O . PRO B 1 39 ? 8.008 -19.656 -23.609 1 92.5 39 PRO B O 1
ATOM 2505 N N . SER B 1 40 ? 6.738 -20.547 -25.141 1 91.69 40 SER B N 1
ATOM 2506 C CA . SER B 1 40 ? 6.113 -19.266 -25.438 1 91.69 40 SER B CA 1
ATOM 2507 C C . SER B 1 40 ? 5.293 -18.766 -24.25 1 91.69 40 SER B C 1
ATOM 2509 O O . SER B 1 40 ? 5.273 -17.562 -23.969 1 91.69 40 SER B O 1
ATOM 2511 N N . SER B 1 41 ? 4.629 -19.656 -23.531 1 94.81 41 SER B N 1
ATOM 2512 C CA . SER B 1 41 ? 3.865 -19.297 -22.344 1 94.81 41 SER B CA 1
ATOM 2513 C C . SER B 1 41 ? 4.785 -18.828 -21.219 1 94.81 41 SER B C 1
ATOM 2515 O O . SER B 1 41 ? 4.457 -17.891 -20.5 1 94.81 41 SER B O 1
ATOM 2517 N N . TYR B 1 42 ? 5.949 -19.5 -21.156 1 95.88 42 TYR B N 1
ATOM 2518 C CA . TYR B 1 42 ? 6.934 -19.062 -20.172 1 95.88 42 TYR B CA 1
ATOM 2519 C C . TYR B 1 42 ? 7.387 -17.641 -20.453 1 95.88 42 TYR B C 1
ATOM 2521 O O . TYR B 1 42 ? 7.426 -16.797 -19.547 1 95.88 42 TYR B O 1
ATOM 2529 N N . ALA B 1 43 ? 7.668 -17.406 -21.719 1 94.94 43 ALA B N 1
ATOM 2530 C CA . ALA B 1 43 ? 8.141 -16.094 -22.125 1 94.94 43 ALA B CA 1
ATOM 2531 C C . ALA B 1 43 ? 7.082 -15.023 -21.844 1 94.94 43 ALA B C 1
ATOM 2533 O O . ALA B 1 43 ? 7.387 -13.969 -21.297 1 94.94 43 ALA B O 1
ATOM 2534 N N . TYR B 1 44 ? 5.922 -15.328 -22.219 1 94.75 44 TYR B N 1
ATOM 2535 C CA . TYR B 1 44 ? 4.812 -14.406 -22.016 1 94.75 44 TYR B CA 1
ATOM 2536 C C . TYR B 1 44 ? 4.617 -14.102 -20.531 1 94.75 44 TYR B C 1
ATOM 2538 O O . TYR B 1 44 ? 4.508 -12.945 -20.125 1 94.75 44 TYR B O 1
ATOM 2546 N N . THR B 1 45 ? 4.559 -15.102 -19.75 1 96.81 45 THR B N 1
ATOM 2547 C CA . THR B 1 45 ? 4.316 -14.969 -18.312 1 96.81 45 THR B CA 1
ATOM 2548 C C . THR B 1 45 ? 5.434 -14.172 -17.656 1 96.81 45 THR B C 1
ATOM 2550 O O . THR B 1 45 ? 5.168 -13.266 -16.859 1 96.81 45 THR B O 1
ATOM 2553 N N . LYS B 1 46 ? 6.645 -14.531 -17.984 1 97.19 46 LYS B N 1
ATOM 2554 C CA . LYS B 1 46 ? 7.789 -13.812 -17.438 1 97.19 46 LYS B CA 1
ATOM 2555 C C . LYS B 1 46 ? 7.695 -12.32 -17.75 1 97.19 46 LYS B C 1
ATOM 2557 O O . LYS B 1 46 ? 7.883 -11.484 -16.859 1 97.19 46 LYS B O 1
ATOM 2562 N N . LYS B 1 47 ? 7.406 -12.023 -18.953 1 96.31 47 LYS B N 1
ATOM 2563 C CA . LYS B 1 47 ? 7.273 -10.641 -19.375 1 96.31 47 LYS B CA 1
ATOM 2564 C C . LYS B 1 47 ? 6.145 -9.938 -18.625 1 96.31 47 LYS B C 1
ATOM 2566 O O . LYS B 1 47 ? 6.305 -8.805 -18.172 1 96.31 47 LYS B O 1
ATOM 2571 N N . THR B 1 48 ? 5.043 -10.586 -18.5 1 95.88 48 THR B N 1
ATOM 2572 C CA . THR B 1 48 ? 3.855 -10.023 -17.859 1 95.88 48 THR B CA 1
ATOM 2573 C C . THR B 1 48 ? 4.102 -9.766 -16.391 1 95.88 48 THR B C 1
ATOM 2575 O O . THR B 1 48 ? 3.793 -8.68 -15.875 1 95.88 48 THR B O 1
ATOM 2578 N N . LEU B 1 49 ? 4.672 -10.742 -15.719 1 97.06 49 LEU B N 1
ATOM 2579 C CA . LEU B 1 49 ? 4.941 -10.594 -14.289 1 97.06 49 LEU B CA 1
ATOM 2580 C C . LEU B 1 49 ? 6 -9.516 -14.047 1 97.06 49 LEU B C 1
ATOM 2582 O O . LEU B 1 49 ? 5.883 -8.727 -13.117 1 97.06 49 LEU B O 1
ATOM 2586 N N . LEU B 1 50 ? 6.992 -9.484 -14.93 1 96.31 50 LEU B N 1
ATOM 2587 C CA . LEU B 1 50 ? 8.023 -8.453 -14.828 1 96.31 50 LEU B CA 1
ATOM 2588 C C . LEU B 1 50 ? 7.422 -7.066 -15.008 1 96.31 50 LEU B C 1
ATOM 2590 O O . LEU B 1 50 ? 7.762 -6.137 -14.266 1 96.31 50 LEU B O 1
ATOM 2594 N N . HIS B 1 51 ? 6.59 -6.945 -15.953 1 94.88 51 HIS B N 1
ATOM 2595 C CA . HIS B 1 51 ? 5.93 -5.672 -16.203 1 94.88 51 HIS B CA 1
ATOM 2596 C C . HIS B 1 51 ? 5.164 -5.191 -14.977 1 94.88 51 HIS B C 1
ATOM 2598 O O . HIS B 1 51 ? 5.242 -4.02 -14.609 1 94.88 51 HIS B O 1
ATOM 2604 N N . GLY B 1 52 ? 4.41 -6.055 -14.359 1 93.44 52 GLY B N 1
ATOM 2605 C CA . GLY B 1 52 ? 3.705 -5.715 -13.141 1 93.44 52 GLY B CA 1
ATOM 2606 C C . GLY B 1 52 ? 4.629 -5.277 -12.016 1 93.44 52 GLY B C 1
ATOM 2607 O O . GLY B 1 52 ? 4.383 -4.266 -11.359 1 93.44 52 GLY B O 1
ATOM 2608 N N . MET B 1 53 ? 5.676 -6.004 -11.883 1 93.94 53 MET B N 1
ATOM 2609 C CA . MET B 1 53 ? 6.652 -5.742 -10.828 1 93.94 53 MET B CA 1
ATOM 2610 C C . MET B 1 53 ? 7.258 -4.352 -10.984 1 93.94 53 MET B C 1
ATOM 2612 O O . MET B 1 53 ? 7.535 -3.674 -9.992 1 93.94 53 MET B O 1
ATOM 2616 N N . LEU B 1 54 ? 7.383 -3.92 -12.203 1 90.94 54 LEU B N 1
ATOM 2617 C CA . LEU B 1 54 ? 8.117 -2.691 -12.477 1 90.94 54 LEU B CA 1
ATOM 2618 C C . LEU B 1 54 ? 7.172 -1.505 -12.602 1 90.94 54 LEU B C 1
ATOM 2620 O O . LEU B 1 54 ? 7.555 -0.365 -12.328 1 90.94 54 LEU B O 1
ATOM 2624 N N . ASN B 1 55 ? 5.879 -1.791 -12.883 1 90.94 55 ASN B N 1
ATOM 2625 C CA . ASN B 1 55 ? 5.059 -0.662 -13.305 1 90.94 55 ASN B CA 1
ATOM 2626 C C . ASN B 1 55 ? 3.764 -0.577 -12.5 1 90.94 55 ASN B C 1
ATOM 2628 O O . ASN B 1 55 ? 3.02 0.398 -12.617 1 90.94 55 ASN B O 1
ATOM 2632 N N . ASP B 1 56 ? 3.457 -1.521 -11.789 1 92.56 56 ASP B N 1
ATOM 2633 C CA . ASP B 1 56 ? 2.254 -1.5 -10.961 1 92.56 56 ASP B CA 1
ATOM 2634 C C . ASP B 1 56 ? 2.586 -1.126 -9.523 1 92.56 56 ASP B C 1
ATOM 2636 O O . ASP B 1 56 ? 3.189 -1.917 -8.789 1 92.56 56 ASP B O 1
ATOM 2640 N N . PRO B 1 57 ? 2.191 0.045 -9.07 1 92.62 57 PRO B N 1
ATOM 2641 C CA . PRO B 1 57 ? 2.564 0.486 -7.727 1 92.62 57 PRO B CA 1
ATOM 2642 C C . PRO B 1 57 ? 1.934 -0.369 -6.629 1 92.62 57 PRO B C 1
ATOM 2644 O O . PRO B 1 57 ? 2.363 -0.313 -5.473 1 92.62 57 PRO B O 1
ATOM 2647 N N . ALA B 1 58 ? 0.921 -1.146 -6.965 1 94.94 58 ALA B N 1
ATOM 2648 C CA . ALA B 1 58 ? 0.253 -1.978 -5.969 1 94.94 58 ALA B CA 1
ATOM 2649 C C . ALA B 1 58 ? 0.939 -3.334 -5.836 1 94.94 58 ALA B C 1
ATOM 2651 O O . ALA B 1 58 ? 0.664 -4.09 -4.902 1 94.94 58 ALA B O 1
ATOM 2652 N N . ASP B 1 59 ? 1.788 -3.664 -6.73 1 96.5 59 ASP B N 1
ATOM 2653 C CA . ASP B 1 59 ? 2.314 -5.016 -6.902 1 96.5 59 ASP B CA 1
ATOM 2654 C C . ASP B 1 59 ? 3.379 -5.328 -5.852 1 96.5 59 ASP B C 1
ATOM 2656 O O . ASP B 1 59 ? 4.285 -4.523 -5.621 1 96.5 59 ASP B O 1
ATOM 2660 N N . VAL B 1 60 ? 3.244 -6.465 -5.207 1 97.94 60 VAL B N 1
ATOM 2661 C CA . VAL B 1 60 ? 4.254 -7.016 -4.309 1 97.94 60 VAL B CA 1
ATOM 2662 C C . VAL B 1 60 ? 4.469 -8.492 -4.617 1 97.94 60 VAL B C 1
ATOM 2664 O O . VAL B 1 60 ? 3.539 -9.297 -4.508 1 97.94 60 VAL B O 1
ATOM 2667 N N . PHE B 1 61 ? 5.633 -8.836 -4.984 1 98 61 PHE B N 1
ATOM 2668 C CA . PHE B 1 61 ? 5.973 -10.227 -5.285 1 98 61 PHE B CA 1
ATOM 2669 C C . PHE B 1 61 ? 6.918 -10.789 -4.23 1 98 61 PHE B C 1
ATOM 2671 O O . PHE B 1 61 ? 7.918 -10.156 -3.883 1 98 61 PHE B O 1
ATOM 2678 N N . LEU B 1 62 ? 6.582 -11.992 -3.693 1 98.5 62 LEU B N 1
ATOM 2679 C CA . LEU B 1 62 ? 7.367 -12.641 -2.65 1 98.5 62 LEU B CA 1
ATOM 2680 C C . LEU B 1 62 ? 7.82 -14.023 -3.092 1 98.5 62 LEU B C 1
ATOM 2682 O O . LEU B 1 62 ? 7.176 -14.648 -3.939 1 98.5 62 LEU B O 1
ATOM 2686 N N . ASN B 1 63 ? 8.883 -14.461 -2.52 1 98.56 63 ASN B N 1
ATOM 2687 C CA . ASN B 1 63 ? 9.297 -15.852 -2.666 1 98.56 63 ASN B CA 1
ATOM 2688 C C . ASN B 1 63 ? 9.711 -16.453 -1.327 1 98.56 63 ASN B C 1
ATOM 2690 O O . ASN B 1 63 ? 9.898 -15.734 -0.345 1 98.56 63 ASN B O 1
ATOM 2694 N N . ILE B 1 64 ? 9.664 -17.703 -1.25 1 98.62 64 ILE B N 1
ATOM 2695 C CA . ILE B 1 64 ? 10.273 -18.469 -0.171 1 98.62 64 ILE B CA 1
ATOM 2696 C C . ILE B 1 64 ? 11.422 -19.312 -0.724 1 98.62 64 ILE B C 1
ATOM 2698 O O . ILE B 1 64 ? 11.242 -20.078 -1.676 1 98.62 64 ILE B O 1
ATOM 2702 N N . GLU B 1 65 ? 12.562 -19.156 -0.123 1 98.44 65 GLU B N 1
ATOM 2703 C CA . GLU B 1 65 ? 13.727 -19.984 -0.427 1 98.44 65 GLU B CA 1
ATOM 2704 C C . GLU B 1 65 ? 13.953 -21.031 0.66 1 98.44 65 GLU B C 1
ATOM 2706 O O . GLU B 1 65 ? 13.711 -20.781 1.84 1 98.44 65 GLU B O 1
ATOM 2711 N N . ASP B 1 66 ? 14.336 -22.234 0.232 1 98.25 66 ASP B N 1
ATOM 2712 C CA . ASP B 1 66 ? 14.93 -23.203 1.152 1 98.25 66 ASP B CA 1
ATOM 2713 C C . ASP B 1 66 ? 16.453 -23.078 1.178 1 98.25 66 ASP B C 1
ATOM 2715 O O . ASP B 1 66 ? 17.141 -23.531 0.259 1 98.25 66 ASP B O 1
ATOM 2719 N N . LEU B 1 67 ? 16.953 -22.484 2.232 1 97.12 67 LEU B N 1
ATOM 2720 C CA . LEU B 1 67 ? 18.375 -22.156 2.311 1 97.12 67 LEU B CA 1
ATOM 2721 C C . LEU B 1 67 ? 19.219 -23.438 2.361 1 97.12 67 LEU B C 1
ATOM 2723 O O . LEU B 1 67 ? 20.438 -23.375 2.168 1 97.12 67 LEU B O 1
ATOM 2727 N N . ASP B 1 68 ? 18.672 -24.594 2.559 1 97.56 68 ASP B N 1
ATOM 2728 C CA . ASP B 1 68 ? 19.375 -25.859 2.623 1 97.56 68 ASP B CA 1
ATOM 2729 C C . ASP B 1 68 ? 19.406 -26.547 1.26 1 97.56 68 ASP B C 1
ATOM 2731 O O . ASP B 1 68 ? 20.016 -27.609 1.104 1 97.56 68 ASP B O 1
ATOM 2735 N N . ALA B 1 69 ? 18.734 -25.984 0.301 1 97.94 69 ALA B N 1
ATOM 2736 C CA . ALA B 1 69 ? 18.609 -26.641 -0.991 1 97.94 69 ALA B CA 1
ATOM 2737 C C . ALA B 1 69 ? 19.062 -25.734 -2.127 1 97.94 69 ALA B C 1
ATOM 2739 O O . ALA B 1 69 ? 18.828 -24.531 -2.096 1 97.94 69 ALA B O 1
ATOM 2740 N N . GLN B 1 70 ? 19.688 -26.328 -3.055 1 97.88 70 GLN B N 1
ATOM 2741 C CA . GLN B 1 70 ? 20.078 -25.656 -4.289 1 97.88 70 GLN B CA 1
ATOM 2742 C C . GLN B 1 70 ? 19.359 -26.25 -5.492 1 97.88 70 GLN B C 1
ATOM 2744 O O . GLN B 1 70 ? 18.875 -27.391 -5.445 1 97.88 70 GLN B O 1
ATOM 2749 N N . ASP B 1 71 ? 19.219 -25.453 -6.488 1 96.88 71 ASP B N 1
ATOM 2750 C CA . ASP B 1 71 ? 18.578 -25.906 -7.723 1 96.88 71 ASP B CA 1
ATOM 2751 C C . ASP B 1 71 ? 19.234 -25.25 -8.945 1 96.88 71 ASP B C 1
ATOM 2753 O O . ASP B 1 71 ? 19.859 -24.203 -8.836 1 96.88 71 ASP B O 1
ATOM 2757 N N . ASN B 1 72 ? 19.156 -26 -10.039 1 97.62 72 ASN B N 1
ATOM 2758 C CA . ASN B 1 72 ? 19.531 -25.422 -11.328 1 97.62 72 ASN B CA 1
ATOM 2759 C C . ASN B 1 72 ? 18.391 -24.609 -11.93 1 97.62 72 ASN B C 1
ATOM 2761 O O . ASN B 1 72 ? 17.297 -25.109 -12.125 1 97.62 72 ASN B O 1
ATOM 2765 N N . VAL B 1 73 ? 18.688 -23.297 -12.211 1 98.12 73 VAL B N 1
ATOM 2766 C CA . VAL B 1 73 ? 17.688 -22.406 -12.797 1 98.12 73 VAL B CA 1
ATOM 2767 C C . VAL B 1 73 ? 18.078 -22.094 -14.242 1 98.12 73 VAL B C 1
ATOM 2769 O O . VAL B 1 73 ? 19.188 -21.609 -14.5 1 98.12 73 VAL B O 1
ATOM 2772 N N . ASN B 1 74 ? 17.188 -22.438 -15.164 1 97.44 74 ASN B N 1
ATOM 2773 C CA . ASN B 1 74 ? 17.375 -22.047 -16.562 1 97.44 74 ASN B CA 1
ATOM 2774 C C . ASN B 1 74 ? 17 -20.578 -16.781 1 97.44 74 ASN B C 1
ATOM 2776 O O . ASN B 1 74 ? 15.859 -20.188 -16.547 1 97.44 74 ASN B O 1
ATOM 2780 N N . VAL B 1 75 ? 17.953 -19.828 -17.219 1 97.5 75 VAL B N 1
ATOM 2781 C CA . VAL B 1 75 ? 17.688 -18.438 -17.594 1 97.5 75 VAL B CA 1
ATOM 2782 C C . VAL B 1 75 ? 17.062 -18.391 -18.984 1 97.5 75 VAL B C 1
ATOM 2784 O O . VAL B 1 75 ? 17.609 -18.953 -19.938 1 97.5 75 VAL B O 1
ATOM 2787 N N . LEU B 1 76 ? 15.914 -17.703 -19.094 1 96 76 LEU B N 1
ATOM 2788 C CA . LEU B 1 76 ? 15.125 -17.75 -20.328 1 96 76 LEU B CA 1
ATOM 2789 C C . LEU B 1 76 ? 15.258 -16.453 -21.109 1 96 76 LEU B C 1
ATOM 2791 O O . LEU B 1 76 ? 15.289 -15.375 -20.531 1 96 76 LEU B O 1
ATOM 2795 N N . ASP B 1 77 ? 15.258 -16.5 -22.406 1 93.75 77 ASP B N 1
ATOM 2796 C CA . ASP B 1 77 ? 15.234 -15.312 -23.25 1 93.75 77 ASP B CA 1
ATOM 2797 C C . ASP B 1 77 ? 13.797 -14.883 -23.547 1 93.75 77 ASP B C 1
ATOM 2799 O O . ASP B 1 77 ? 12.852 -15.391 -22.938 1 93.75 77 ASP B O 1
ATOM 2803 N N . GLU B 1 78 ? 13.578 -14.023 -24.422 1 92.56 78 GLU B N 1
ATOM 2804 C CA . GLU B 1 78 ? 12.281 -13.406 -24.688 1 92.56 78 GLU B CA 1
ATOM 2805 C C . GLU B 1 78 ? 11.344 -14.391 -25.391 1 92.56 78 GLU B C 1
ATOM 2807 O O . GLU B 1 78 ? 10.133 -14.164 -25.453 1 92.56 78 GLU B O 1
ATOM 2812 N N . GLN B 1 79 ? 11.938 -15.516 -25.906 1 90.94 79 GLN B N 1
ATOM 2813 C CA . GLN B 1 79 ? 11.125 -16.516 -26.594 1 90.94 79 GLN B CA 1
ATOM 2814 C C . GLN B 1 79 ? 10.891 -17.734 -25.703 1 90.94 79 GLN B C 1
ATOM 2816 O O . GLN B 1 79 ? 10.211 -18.672 -26.109 1 90.94 79 GLN B O 1
ATOM 2821 N N . GLY B 1 80 ? 11.461 -17.688 -24.531 1 91.25 80 GLY B N 1
ATOM 2822 C CA . GLY B 1 80 ? 11.266 -18.781 -23.594 1 91.25 80 GLY B CA 1
ATOM 2823 C C . GLY B 1 80 ? 12.312 -19.875 -23.719 1 91.25 80 GLY B C 1
ATOM 2824 O O . GLY B 1 80 ? 12.172 -20.938 -23.125 1 91.25 80 GLY B O 1
ATOM 2825 N N . ASN B 1 81 ? 13.359 -19.594 -24.5 1 93.19 81 ASN B N 1
ATOM 2826 C CA . ASN B 1 81 ? 14.438 -20.562 -24.641 1 93.19 81 ASN B CA 1
ATOM 2827 C C . ASN B 1 81 ? 15.5 -20.391 -23.562 1 93.19 81 ASN B C 1
ATOM 2829 O O . ASN B 1 81 ? 15.781 -19.266 -23.141 1 93.19 81 ASN B O 1
ATOM 2833 N N . THR B 1 82 ? 16.109 -21.531 -23.203 1 95.88 82 THR B N 1
ATOM 2834 C CA . THR B 1 82 ? 17.172 -21.484 -22.203 1 95.88 82 THR B CA 1
ATOM 2835 C C . THR B 1 82 ? 18.453 -20.906 -22.797 1 95.88 82 THR B C 1
ATOM 2837 O O . THR B 1 82 ? 18.938 -21.391 -23.828 1 95.88 82 THR B O 1
ATOM 2840 N N . ILE B 1 83 ? 18.969 -19.906 -22.188 1 95.5 83 ILE B N 1
ATOM 2841 C CA . ILE B 1 83 ? 20.203 -19.281 -22.656 1 95.5 83 ILE B CA 1
ATOM 2842 C C . ILE B 1 83 ? 21.375 -19.75 -21.781 1 95.5 83 ILE B C 1
ATOM 2844 O O . ILE B 1 83 ? 22.5 -19.875 -22.266 1 95.5 83 ILE B O 1
ATOM 2848 N N . SER B 1 84 ? 21.172 -19.922 -20.5 1 97 84 SER B N 1
ATOM 2849 C CA . SER B 1 84 ? 22.156 -20.406 -19.547 1 97 84 SER B CA 1
ATOM 2850 C C . SER B 1 84 ? 21.484 -21.078 -18.359 1 97 84 SER B C 1
ATOM 2852 O O . SER B 1 84 ? 20.266 -21 -18.188 1 97 84 SER B O 1
ATOM 2854 N N . THR B 1 85 ? 22.266 -21.812 -17.641 1 97.81 85 THR B N 1
ATOM 2855 C CA . THR B 1 85 ? 21.797 -22.438 -16.406 1 97.81 85 THR B CA 1
ATOM 2856 C C . THR B 1 85 ? 22.656 -22 -15.219 1 97.81 85 THR B C 1
ATOM 2858 O O . THR B 1 85 ? 23.891 -21.984 -15.312 1 97.81 85 THR B O 1
ATOM 2861 N N . GLU B 1 86 ? 22 -21.578 -14.148 1 97.25 86 GLU B N 1
ATOM 2862 C CA . GLU B 1 86 ? 22.672 -21.109 -12.945 1 97.25 86 GLU B CA 1
ATOM 2863 C C . GLU B 1 86 ? 22.266 -21.922 -11.719 1 97.25 86 GLU B C 1
ATOM 2865 O O . GLU B 1 86 ? 21.094 -22.281 -11.578 1 97.25 86 GLU B O 1
ATOM 2870 N N . ARG B 1 87 ? 23.281 -22.234 -10.906 1 97.94 87 ARG B N 1
ATOM 2871 C CA . ARG B 1 87 ? 22.984 -22.844 -9.609 1 97.94 87 ARG B CA 1
ATOM 2872 C C . ARG B 1 87 ? 22.625 -21.766 -8.578 1 97.94 87 ARG B C 1
ATOM 2874 O O . ARG B 1 87 ? 23.406 -20.859 -8.336 1 97.94 87 ARG B O 1
ATOM 2881 N N . ARG B 1 88 ? 21.438 -21.859 -7.992 1 97.94 88 ARG B N 1
ATOM 2882 C CA . ARG B 1 88 ? 20.953 -20.875 -7.027 1 97.94 88 ARG B CA 1
ATOM 2883 C C . ARG B 1 88 ? 20.266 -21.562 -5.852 1 97.94 88 ARG B C 1
ATOM 2885 O O . ARG B 1 88 ? 19.953 -22.75 -5.914 1 97.94 88 ARG B O 1
ATOM 2892 N N . THR B 1 89 ? 20.172 -20.797 -4.719 1 98.06 89 THR B N 1
ATOM 2893 C CA . THR B 1 89 ? 19.297 -21.281 -3.652 1 98.06 89 THR B CA 1
ATOM 2894 C C . THR B 1 89 ? 17.906 -21.594 -4.191 1 98.06 89 THR B C 1
ATOM 2896 O O . THR B 1 89 ? 17.359 -20.828 -4.988 1 98.06 89 THR B O 1
ATOM 2899 N N . ARG B 1 90 ? 17.312 -22.672 -3.771 1 98.5 90 ARG B N 1
ATOM 2900 C CA . ARG B 1 90 ? 16.078 -23.156 -4.355 1 98.5 90 ARG B CA 1
ATOM 2901 C C . ARG B 1 90 ? 14.883 -22.328 -3.879 1 98.5 90 ARG B C 1
ATOM 2903 O O . ARG B 1 90 ? 14.648 -22.203 -2.676 1 98.5 90 ARG B O 1
ATOM 2910 N N . ILE B 1 91 ? 14.164 -21.719 -4.793 1 98.75 91 ILE B N 1
ATOM 2911 C CA . ILE B 1 91 ? 12.883 -21.094 -4.488 1 98.75 91 ILE B CA 1
ATOM 2912 C C . ILE B 1 91 ? 11.781 -22.156 -4.508 1 98.75 91 ILE B C 1
ATOM 2914 O O . ILE B 1 91 ? 11.641 -22.906 -5.477 1 98.75 91 ILE B O 1
ATOM 2918 N N . VAL B 1 92 ? 10.945 -22.188 -3.488 1 98.75 92 VAL B N 1
ATOM 2919 C CA . VAL B 1 92 ? 10.039 -23.312 -3.35 1 98.75 92 VAL B CA 1
ATOM 2920 C C . VAL B 1 92 ? 8.594 -22.828 -3.336 1 98.75 92 VAL B C 1
ATOM 2922 O O . VAL B 1 92 ? 7.656 -23.625 -3.395 1 98.75 92 VAL B O 1
ATOM 2925 N N . CYS B 1 93 ? 8.383 -21.547 -3.244 1 98.75 93 CYS B N 1
ATOM 2926 C CA . CYS B 1 93 ? 7.059 -20.938 -3.209 1 98.75 93 CYS B CA 1
ATOM 2927 C C . CYS B 1 93 ? 7.121 -19.484 -3.662 1 98.75 93 CYS B C 1
ATOM 2929 O O . CYS B 1 93 ? 8.148 -18.812 -3.488 1 98.75 93 CYS B O 1
ATOM 2931 N N . ALA B 1 94 ? 6.105 -18.984 -4.273 1 98.81 94 ALA B N 1
ATOM 2932 C CA . ALA B 1 94 ? 6.008 -17.578 -4.66 1 98.81 94 ALA B CA 1
ATOM 2933 C C . ALA B 1 94 ? 4.566 -17.078 -4.578 1 98.81 94 ALA B C 1
ATOM 2935 O O . ALA B 1 94 ? 3.625 -17.875 -4.664 1 98.81 94 ALA B O 1
ATOM 2936 N N . SER B 1 95 ? 4.41 -15.836 -4.348 1 98.75 95 SER B N 1
ATOM 2937 C CA . SER B 1 95 ? 3.09 -15.211 -4.332 1 98.75 95 SER B CA 1
ATOM 2938 C C . SER B 1 95 ? 3.148 -13.789 -4.875 1 98.75 95 SER B C 1
ATOM 2940 O O . SER B 1 95 ? 4.188 -13.125 -4.801 1 98.75 95 SER B O 1
ATOM 2942 N N . ASN B 1 96 ? 2.111 -13.406 -5.469 1 98.69 96 ASN B N 1
ATOM 2943 C CA . ASN B 1 96 ? 1.912 -12.055 -5.969 1 98.69 96 ASN B CA 1
ATOM 2944 C C . ASN B 1 96 ? 0.71 -11.383 -5.309 1 98.69 96 ASN B C 1
ATOM 2946 O O . ASN B 1 96 ? -0.395 -11.93 -5.324 1 98.69 96 ASN B O 1
ATOM 2950 N N . TRP B 1 97 ? 0.975 -10.242 -4.723 1 98.62 97 TRP B N 1
ATOM 2951 C CA . TRP B 1 97 ? -0.044 -9.508 -3.982 1 98.62 97 TRP B CA 1
ATOM 2952 C C . TRP B 1 97 ? -0.271 -8.133 -4.598 1 98.62 97 TRP B C 1
ATOM 2954 O O . TRP B 1 97 ? 0.653 -7.531 -5.156 1 98.62 97 TRP B O 1
ATOM 2964 N N . LYS B 1 98 ? -1.49 -7.66 -4.527 1 97.5 98 LYS B N 1
ATOM 2965 C CA . LYS B 1 98 ? -1.845 -6.273 -4.812 1 97.5 98 LYS B CA 1
ATOM 2966 C C . LYS B 1 98 ? -2.332 -5.562 -3.555 1 97.5 98 LYS B C 1
ATOM 2968 O O . LYS B 1 98 ? -3.314 -5.98 -2.938 1 97.5 98 LYS B O 1
ATOM 2973 N N . ILE B 1 99 ? -1.619 -4.539 -3.201 1 97.94 99 ILE B N 1
ATOM 2974 C CA . ILE B 1 99 ? -1.947 -3.783 -1.996 1 97.94 99 ILE B CA 1
ATOM 2975 C C . ILE B 1 99 ? -2.623 -2.469 -2.377 1 97.94 99 ILE B C 1
ATOM 2977 O O . ILE B 1 99 ? -2.014 -1.616 -3.027 1 97.94 99 ILE B O 1
ATOM 2981 N N . PHE B 1 100 ? -3.859 -2.334 -1.946 1 95.69 100 PHE B N 1
ATOM 2982 C CA . PHE B 1 100 ? -4.617 -1.115 -2.195 1 95.69 100 PHE B CA 1
ATOM 2983 C C . PHE B 1 100 ? -5.008 -0.442 -0.886 1 95.69 100 PHE B C 1
ATOM 2985 O O . PHE B 1 100 ? -6.102 -0.676 -0.363 1 95.69 100 PHE B O 1
ATOM 2992 N N . PRO B 1 101 ? -4.133 0.449 -0.415 1 96 101 PRO B N 1
ATOM 2993 C CA . PRO B 1 101 ? -4.523 1.162 0.805 1 96 101 PRO B CA 1
ATOM 2994 C C . PRO B 1 101 ? -5.836 1.924 0.65 1 96 101 PRO B C 1
ATOM 2996 O O . PRO B 1 101 ? -6.641 1.971 1.584 1 96 101 PRO B O 1
ATOM 2999 N N . THR B 1 102 ? -5.996 2.518 -0.442 1 92.12 102 THR B N 1
ATOM 3000 C CA . THR B 1 102 ? -7.219 3.143 -0.927 1 92.12 102 THR B CA 1
ATOM 3001 C C . THR B 1 102 ? -7.59 2.611 -2.309 1 92.12 102 THR B C 1
ATOM 3003 O O . THR B 1 102 ? -6.719 2.432 -3.164 1 92.12 102 THR B O 1
ATOM 3006 N N . TYR B 1 103 ? -8.875 2.299 -2.395 1 89.62 103 TYR B N 1
ATOM 3007 C CA . TYR B 1 103 ? -9.289 1.748 -3.682 1 89.62 103 TYR B CA 1
ATOM 3008 C C . TYR B 1 103 ? -9.914 2.822 -4.559 1 89.62 103 TYR B C 1
ATOM 3010 O O . TYR B 1 103 ? -10.914 3.441 -4.176 1 89.62 103 TYR B O 1
ATOM 3018 N N . VAL B 1 104 ? -9.234 3.119 -5.641 1 84.69 104 VAL B N 1
ATOM 3019 C CA . VAL B 1 104 ? -9.719 4.062 -6.641 1 84.69 104 VAL B CA 1
ATOM 3020 C C . VAL B 1 104 ? -10.266 3.305 -7.848 1 84.69 104 VAL B C 1
ATOM 3022 O O . VAL B 1 104 ? -9.547 2.523 -8.477 1 84.69 104 VAL B O 1
ATOM 3025 N N . THR B 1 105 ? -11.484 3.416 -8.016 1 72.31 105 THR B N 1
ATOM 3026 C CA . THR B 1 105 ? -12.117 2.697 -9.117 1 72.31 105 THR B CA 1
ATOM 3027 C C . THR B 1 105 ? -11.539 3.143 -10.453 1 72.31 105 THR B C 1
ATOM 3029 O O . THR B 1 105 ? -11.328 4.336 -10.688 1 72.31 105 THR B O 1
ATOM 3032 N N . PRO B 1 106 ? -11.07 2.184 -11.203 1 63.75 106 PRO B N 1
ATOM 3033 C CA . PRO B 1 106 ? -10.531 2.539 -12.516 1 63.75 106 PRO B CA 1
ATOM 3034 C C . PRO B 1 106 ? -11.492 3.4 -13.336 1 63.75 106 PRO B C 1
ATOM 3036 O O . PRO B 1 106 ? -12.711 3.26 -13.211 1 63.75 106 PRO B O 1
ATOM 3039 N N . GLN B 1 107 ? -10.844 4.414 -13.953 1 57.41 107 GLN B N 1
ATOM 3040 C CA . GLN B 1 107 ? -11.609 5.387 -14.727 1 57.41 107 GLN B CA 1
ATOM 3041 C C . GLN B 1 107 ? -12.602 4.695 -15.656 1 57.41 107 GLN B C 1
ATOM 3043 O O . GLN B 1 107 ? -13.719 5.188 -15.859 1 57.41 107 GLN B O 1
ATOM 3048 N N . GLU B 1 108 ? -12.094 3.588 -16.312 1 53.09 108 GLU B N 1
ATOM 3049 C CA . GLU B 1 108 ? -13 2.875 -17.203 1 53.09 108 GLU B CA 1
ATOM 3050 C C . GLU B 1 108 ? -14.289 2.49 -16.5 1 53.09 108 GLU B C 1
ATOM 3052 O O . GLU B 1 108 ? -15.375 2.559 -17.078 1 53.09 108 GLU B O 1
ATOM 3057 N N . GLN B 1 109 ? -14.141 2.188 -15.328 1 55.38 109 GLN B N 1
ATOM 3058 C CA . GLN B 1 109 ? -15.32 1.808 -14.562 1 55.38 109 GLN B CA 1
ATOM 3059 C C . GLN B 1 109 ? -16.094 3.039 -14.102 1 55.38 109 GLN B C 1
ATOM 3061 O O . GLN B 1 109 ? -17.312 2.988 -13.945 1 55.38 109 GLN B O 1
ATOM 3066 N N . GLN B 1 110 ? -15.273 4.027 -13.836 1 53.34 110 GLN B N 1
ATOM 3067 C CA . GLN B 1 110 ? -15.945 5.273 -13.484 1 53.34 110 GLN B CA 1
ATOM 3068 C C . GLN B 1 110 ? -16.828 5.77 -14.625 1 53.34 110 GLN B C 1
ATOM 3070 O O . GLN B 1 110 ? -17.922 6.285 -14.398 1 53.34 110 GLN B O 1
ATOM 3075 N N . GLN B 1 111 ? -16.25 5.578 -15.773 1 50.41 111 GLN B N 1
ATOM 3076 C CA . GLN B 1 111 ? -17 5.992 -16.953 1 50.41 111 GLN B CA 1
ATOM 3077 C C . GLN B 1 111 ? -18.172 5.051 -17.219 1 50.41 111 GLN B C 1
ATOM 3079 O O . GLN B 1 111 ? -19.25 5.492 -17.594 1 50.41 111 GLN B O 1
ATOM 3084 N N . ALA B 1 112 ? -17.766 3.734 -17.062 1 48.53 112 ALA B N 1
ATOM 3085 C CA . ALA B 1 112 ? -18.859 2.797 -17.297 1 48.53 112 ALA B CA 1
ATOM 3086 C C . ALA B 1 112 ? -20 3.025 -16.297 1 48.53 112 ALA B C 1
ATOM 3088 O O . ALA B 1 112 ? -21.172 2.93 -16.656 1 48.53 112 ALA B O 1
ATOM 3089 N N . ALA B 1 113 ? -19.562 3.346 -15.125 1 48.41 113 ALA B N 1
ATOM 3090 C CA . ALA B 1 113 ? -20.578 3.627 -14.117 1 48.41 113 ALA B CA 1
ATOM 3091 C C . ALA B 1 113 ? -21.344 4.906 -14.445 1 48.41 113 ALA B C 1
ATOM 3093 O O . ALA B 1 113 ? -22.547 5 -14.188 1 48.41 113 ALA B O 1
ATOM 3094 N N . LYS B 1 114 ? -20.641 5.812 -15.055 1 50.56 114 LYS B N 1
ATOM 3095 C CA . LYS B 1 114 ? -21.312 7.02 -15.516 1 50.56 114 LYS B CA 1
ATOM 3096 C C . LYS B 1 114 ? -22.188 6.73 -16.75 1 50.56 114 LYS B C 1
ATOM 3098 O O . LYS B 1 114 ? -23.25 7.316 -16.906 1 50.56 114 LYS B O 1
ATOM 3103 N N . ASP B 1 115 ? -21.641 5.859 -17.625 1 47.44 115 ASP B N 1
ATOM 3104 C CA . ASP B 1 115 ? -22.359 5.531 -18.859 1 47.44 115 ASP B CA 1
ATOM 3105 C C . ASP B 1 115 ? -23.516 4.586 -18.578 1 47.44 115 ASP B C 1
ATOM 3107 O O . ASP B 1 115 ? -24.469 4.523 -19.359 1 47.44 115 ASP B O 1
ATOM 3111 N N . GLU B 1 116 ? -23.234 3.703 -17.703 1 45.03 116 GLU B N 1
ATOM 3112 C CA . GLU B 1 116 ? -24.375 2.836 -17.391 1 45.03 116 GLU B CA 1
ATOM 3113 C C . GLU B 1 116 ? -25.609 3.652 -17.031 1 45.03 116 GLU B C 1
ATOM 3115 O O . GLU B 1 116 ? -26.734 3.172 -17.156 1 45.03 116 GLU B O 1
ATOM 3120 N N . ASN B 1 117 ? -25.422 4.863 -16.438 1 40.62 117 ASN B N 1
ATOM 3121 C CA . ASN B 1 117 ? -26.594 5.719 -16.297 1 40.62 117 ASN B CA 1
ATOM 3122 C C . ASN B 1 117 ? -26.984 6.332 -17.641 1 40.62 117 ASN B C 1
ATOM 3124 O O . ASN B 1 117 ? -28.031 6.988 -17.734 1 40.62 117 ASN B O 1
ATOM 3128 N N . ARG B 1 118 ? -26.031 6.496 -18.562 1 39.09 118 ARG B N 1
ATOM 3129 C CA . ARG B 1 118 ? -26.438 6.895 -19.906 1 39.09 118 ARG B CA 1
ATOM 3130 C C . ARG B 1 118 ? -26.828 5.68 -20.734 1 39.09 118 ARG B C 1
ATOM 3132 O O . ARG B 1 118 ? -26.219 4.617 -20.625 1 39.09 118 ARG B O 1
ATOM 3139 N N . ARG B 1 119 ? -27.922 5.707 -21.438 1 35.47 119 ARG B N 1
ATOM 3140 C CA . ARG B 1 119 ? -28.469 4.703 -22.344 1 35.47 119 ARG B CA 1
ATOM 3141 C C . ARG B 1 119 ? -27.375 4.156 -23.266 1 35.47 119 ARG B C 1
ATOM 3143 O O . ARG B 1 119 ? -26.641 4.926 -23.891 1 35.47 119 ARG B O 1
ATOM 3150 N N . PRO B 1 120 ? -26.906 2.793 -23.234 1 36.56 120 PRO B N 1
ATOM 3151 C CA . PRO B 1 120 ? -25.953 2.135 -24.141 1 36.56 120 PRO B CA 1
ATOM 3152 C C . PRO B 1 120 ? -26.188 2.51 -25.609 1 36.56 120 PRO B C 1
ATOM 3154 O O . PRO B 1 120 ? -27.172 2.096 -26.203 1 36.56 120 PRO B O 1
ATOM 3157 N N . THR B 1 121 ? -25.969 3.793 -26.031 1 35.12 121 THR B N 1
ATOM 3158 C CA . THR B 1 121 ? -26.219 3.812 -27.453 1 35.12 121 THR B CA 1
ATOM 3159 C C . THR B 1 121 ? -25.359 2.789 -28.188 1 35.12 121 THR B C 1
ATOM 3161 O O . THR B 1 121 ? -25.859 1.888 -28.844 1 35.12 121 THR B O 1
ATOM 3164 N N . SER B 1 122 ? -24.297 3.324 -29.203 1 34.16 122 SER B N 1
ATOM 3165 C CA . SER B 1 122 ? -23.938 2.615 -30.438 1 34.16 122 SER B CA 1
ATOM 3166 C C . SER B 1 122 ? -22.969 1.48 -30.156 1 34.16 122 SER B C 1
ATOM 3168 O O . SER B 1 122 ? -22.156 1.566 -29.234 1 34.16 122 SER B O 1
ATOM 3170 N N . GLU B 1 123 ? -23.078 0.204 -30.781 1 36.5 123 GLU B N 1
ATOM 3171 C CA . GLU B 1 123 ? -22.469 -1.095 -31.031 1 36.5 123 GLU B CA 1
ATOM 3172 C C . GLU B 1 123 ? -20.969 -0.952 -31.281 1 36.5 123 GLU B C 1
ATOM 3174 O O . GLU B 1 123 ? -20.203 -1.887 -31.047 1 36.5 123 GLU B O 1
ATOM 3179 N N . THR B 1 124 ? -20.516 0.124 -31.844 1 35.34 124 THR B N 1
ATOM 3180 C CA . THR B 1 124 ? -19.219 0.213 -32.5 1 35.34 124 THR B CA 1
ATOM 3181 C C . THR B 1 124 ? -18.109 0.415 -31.469 1 35.34 124 THR B C 1
ATOM 3183 O O . THR B 1 124 ? -16.953 0.103 -31.719 1 35.34 124 THR B O 1
ATOM 3186 N N . THR B 1 125 ? -18.359 1.111 -30.359 1 35.84 125 THR B N 1
ATOM 3187 C CA . THR B 1 125 ? -17.281 1.412 -29.422 1 35.84 125 THR B CA 1
ATOM 3188 C C . THR B 1 125 ? -16.875 0.16 -28.656 1 35.84 125 THR B C 1
ATOM 3190 O O . THR B 1 125 ? -15.758 0.095 -28.125 1 35.84 125 THR B O 1
ATOM 3193 N N . GLN B 1 126 ? -17.734 -0.8 -28.422 1 35.41 126 GLN B N 1
ATOM 3194 C CA . GLN B 1 126 ? -17.422 -2.088 -27.812 1 35.41 126 GLN B CA 1
ATOM 3195 C C . GLN B 1 126 ? -16.453 -2.887 -28.688 1 35.41 126 GLN B C 1
ATOM 3197 O O . GLN B 1 126 ? -15.594 -3.607 -28.172 1 35.41 126 GLN B O 1
ATOM 3202 N N . LEU B 1 127 ? -16.562 -2.781 -30.016 1 33.69 127 LEU B N 1
ATOM 3203 C CA . LEU B 1 127 ? -15.727 -3.588 -30.891 1 33.69 127 LEU B CA 1
ATOM 3204 C C . LEU B 1 127 ? -14.289 -3.072 -30.906 1 33.69 127 LEU B C 1
ATOM 3206 O O . LEU B 1 127 ? -13.352 -3.854 -31.062 1 33.69 127 LEU B O 1
ATOM 3210 N N . LYS B 1 128 ? -14.094 -1.756 -30.859 1 35.84 128 LYS B N 1
ATOM 3211 C CA . LYS B 1 128 ? -12.711 -1.286 -30.906 1 35.84 128 LYS B CA 1
ATOM 3212 C C . LYS B 1 128 ? -11.969 -1.624 -29.625 1 35.84 128 LYS B C 1
ATOM 3214 O O . LYS B 1 128 ? -10.742 -1.713 -29.609 1 35.84 128 LYS B O 1
ATOM 3219 N N . GLU B 1 129 ? -12.594 -1.653 -28.484 1 38.41 129 GLU B N 1
ATOM 3220 C CA . GLU B 1 129 ? -11.961 -2.16 -27.266 1 38.41 129 GLU B CA 1
ATOM 3221 C C . GLU B 1 129 ? -11.688 -3.658 -27.375 1 38.41 129 GLU B C 1
ATOM 3223 O O . GLU B 1 129 ? -10.75 -4.168 -26.75 1 38.41 129 GLU B O 1
ATOM 3228 N N . GLU B 1 130 ? -12.422 -4.379 -28.125 1 37.56 130 GLU B N 1
ATOM 3229 C CA . GLU B 1 130 ? -12.219 -5.793 -28.422 1 37.56 130 GLU B CA 1
ATOM 3230 C C . GLU B 1 130 ? -11.039 -5.992 -29.375 1 37.56 130 GLU B C 1
ATOM 3232 O O . GLU B 1 130 ? -10.328 -6.996 -29.297 1 37.56 130 GLU B O 1
ATOM 3237 N N . SER B 1 131 ? -10.961 -5.199 -30.469 1 36.81 131 SER B N 1
ATOM 3238 C CA . SER B 1 131 ? -9.875 -5.402 -31.438 1 36.81 131 SER B CA 1
ATOM 3239 C C . SER B 1 131 ? -8.523 -5.066 -30.812 1 36.81 131 SER B C 1
ATOM 3241 O O . SER B 1 131 ? -7.5 -5.637 -31.203 1 36.81 131 SER B O 1
ATOM 3243 N N . LYS B 1 132 ? -8.328 -3.945 -30.141 1 41.53 132 LYS B N 1
ATOM 3244 C CA . LYS B 1 132 ? -7.074 -3.719 -29.422 1 41.53 132 LYS B CA 1
ATOM 3245 C C . LYS B 1 132 ? -6.777 -4.855 -28.453 1 41.53 132 LYS B C 1
ATOM 3247 O O . LYS B 1 132 ? -5.68 -4.938 -27.891 1 41.53 132 LYS B O 1
ATOM 3252 N N . ASN B 1 133 ? -7.738 -5.809 -28.281 1 41.94 133 ASN B N 1
ATOM 3253 C CA . ASN B 1 133 ? -7.676 -7.086 -27.578 1 41.94 133 ASN B CA 1
ATOM 3254 C C . ASN B 1 133 ? -7.137 -8.195 -28.469 1 41.94 133 ASN B C 1
ATOM 3256 O O . ASN B 1 133 ? -7.098 -9.359 -28.078 1 41.94 133 ASN B O 1
ATOM 3260 N N . GLU B 1 134 ? -7.289 -8.086 -29.688 1 43.66 134 GLU B N 1
ATOM 3261 C CA . GLU B 1 134 ? -6.875 -9.172 -30.578 1 43.66 134 GLU B CA 1
ATOM 3262 C C . GLU B 1 134 ? -5.449 -9.625 -30.266 1 43.66 134 GLU B C 1
ATOM 3264 O O . GLU B 1 134 ? -5.137 -10.812 -30.375 1 43.66 134 GLU B O 1
ATOM 3269 N N . SER B 1 135 ? -4.566 -8.734 -30.203 1 50.12 135 SER B N 1
ATOM 3270 C CA . SER B 1 135 ? -3.201 -9.102 -29.844 1 50.12 135 SER B CA 1
ATOM 3271 C C . SER B 1 135 ? -3.133 -9.656 -28.422 1 50.12 135 SER B C 1
ATOM 3273 O O . SER B 1 135 ? -2.1 -10.188 -28 1 50.12 135 SER B O 1
ATOM 3275 N N . ALA B 1 136 ? -4.336 -9.555 -27.797 1 59.06 136 ALA B N 1
ATOM 3276 C CA . ALA B 1 136 ? -4.504 -9.984 -26.422 1 59.06 136 ALA B CA 1
ATOM 3277 C C . ALA B 1 136 ? -4.699 -11.5 -26.328 1 59.06 136 ALA B C 1
ATOM 3279 O O . ALA B 1 136 ? -5.398 -12.086 -27.156 1 59.06 136 ALA B O 1
ATOM 3280 N N . LEU B 1 137 ? -3.99 -12.336 -25.938 1 72.94 137 LEU B N 1
ATOM 3281 C CA . LEU B 1 137 ? -4.023 -13.727 -25.516 1 72.94 137 LEU B CA 1
ATOM 3282 C C . LEU B 1 137 ? -3.273 -14.617 -26.5 1 72.94 137 LEU B C 1
ATOM 3284 O O . LEU B 1 137 ? -3.662 -15.766 -26.719 1 72.94 137 LEU B O 1
ATOM 3288 N N . LEU B 1 138 ? -2.279 -13.992 -27.188 1 76.56 138 LEU B N 1
ATOM 3289 C CA . LEU B 1 138 ? -1.514 -14.672 -28.219 1 76.56 138 LEU B CA 1
ATOM 3290 C C . LEU B 1 138 ? -0.745 -15.852 -27.641 1 76.56 138 LEU B C 1
ATOM 3292 O O . LEU B 1 138 ? -0.244 -16.703 -28.391 1 76.56 138 LEU B O 1
ATOM 3296 N N . TYR B 1 139 ? -0.806 -16.047 -26.453 1 81.88 139 TYR B N 1
ATOM 3297 C CA . TYR B 1 139 ? -0.146 -17.188 -25.812 1 81.88 139 TYR B CA 1
ATOM 3298 C C . TYR B 1 139 ? -1 -18.453 -25.938 1 81.88 139 TYR B C 1
ATOM 3300 O O . TYR B 1 139 ? -0.523 -19.547 -25.672 1 81.88 139 TYR B O 1
ATOM 3308 N N . LEU B 1 140 ? -2.236 -18.25 -26.375 1 88.69 140 LEU B N 1
ATOM 3309 C CA . LEU B 1 140 ? -3.107 -19.391 -26.641 1 88.69 140 LEU B CA 1
ATOM 3310 C C . LEU B 1 140 ? -3.1 -19.75 -28.125 1 88.69 140 LEU B C 1
ATOM 3312 O O . LEU B 1 140 ? -3.092 -18.859 -28.984 1 88.69 140 LEU B O 1
ATOM 3316 N N . GLU B 1 141 ? -3.143 -20.984 -28.391 1 85.19 141 GLU B N 1
ATOM 3317 C CA . GLU B 1 141 ? -2.822 -21.484 -29.719 1 85.19 141 GLU B CA 1
ATOM 3318 C C . GLU B 1 141 ? -4.023 -21.375 -30.656 1 85.19 141 GLU B C 1
ATOM 3320 O O . GLU B 1 141 ? -3.879 -21.016 -31.828 1 85.19 141 GLU B O 1
ATOM 3325 N N . THR B 1 142 ? -5.227 -21.688 -30.203 1 90.75 142 THR B N 1
ATOM 3326 C CA . THR B 1 142 ? -6.375 -21.781 -31.094 1 90.75 142 THR B CA 1
ATOM 3327 C C . THR B 1 142 ? -7.305 -20.578 -30.906 1 90.75 142 THR B C 1
ATOM 3329 O O . THR B 1 142 ? -7.336 -19.984 -29.828 1 90.75 142 THR B O 1
ATOM 3332 N N . GLU B 1 143 ? -8.008 -20.281 -31.938 1 92.12 143 GLU B N 1
ATOM 3333 C CA . GLU B 1 143 ? -9 -19.203 -31.875 1 92.12 143 GLU B CA 1
ATOM 3334 C C . GLU B 1 143 ? -10.07 -19.516 -30.828 1 92.12 143 GLU B C 1
ATOM 3336 O O . GLU B 1 143 ? -10.539 -18.609 -30.141 1 92.12 143 GLU B O 1
ATOM 3341 N N . GLN B 1 144 ? -10.422 -20.75 -30.75 1 94.25 144 GLN B N 1
ATOM 3342 C CA . GLN B 1 144 ? -11.422 -21.156 -29.781 1 94.25 144 GLN B CA 1
ATOM 3343 C C . GLN B 1 144 ? -10.93 -20.922 -28.359 1 94.25 144 GLN B C 1
ATOM 3345 O O . GLN B 1 144 ? -11.672 -20.406 -27.516 1 94.25 144 GLN B O 1
ATOM 3350 N N . GLU B 1 145 ? -9.734 -21.25 -28.078 1 94.31 145 GLU B N 1
ATOM 3351 C CA . GLU B 1 145 ? -9.156 -21.031 -26.766 1 94.31 145 GLU B CA 1
ATOM 3352 C C . GLU B 1 145 ? -9.109 -19.547 -26.422 1 94.31 145 GLU B C 1
ATOM 3354 O O . GLU B 1 145 ? -9.391 -19.141 -25.297 1 94.31 145 GLU B O 1
ATOM 3359 N N . ARG B 1 146 ? -8.766 -18.812 -27.406 1 94.38 146 ARG B N 1
ATOM 3360 C CA . ARG B 1 146 ? -8.672 -17.375 -27.203 1 94.38 146 ARG B CA 1
ATOM 3361 C C . ARG B 1 146 ? -10.047 -16.781 -26.875 1 94.38 146 ARG B C 1
ATOM 3363 O O . ARG B 1 146 ? -10.172 -15.953 -25.969 1 94.38 146 ARG B O 1
ATOM 3370 N N . ALA B 1 147 ? -11 -17.188 -27.625 1 94.75 147 ALA B N 1
ATOM 3371 C CA . ALA B 1 147 ? -12.367 -16.719 -27.391 1 94.75 147 ALA B CA 1
ATOM 3372 C C . ALA B 1 147 ? -12.859 -17.141 -26.016 1 94.75 147 ALA B C 1
ATOM 3374 O O . ALA B 1 147 ? -13.438 -16.328 -25.281 1 94.75 147 ALA B O 1
ATOM 3375 N N . ASP B 1 148 ? -12.641 -18.359 -25.656 1 96.44 148 ASP B N 1
ATOM 3376 C CA . ASP B 1 148 ? -13.062 -18.891 -24.359 1 96.44 148 ASP B CA 1
ATOM 3377 C C . ASP B 1 148 ? -12.344 -18.156 -23.219 1 96.44 148 ASP B C 1
ATOM 3379 O O . ASP B 1 148 ? -12.961 -17.828 -22.203 1 96.44 148 ASP B O 1
ATOM 3383 N N . ALA B 1 149 ? -11.086 -17.906 -23.422 1 95.69 149 ALA B N 1
ATOM 3384 C CA . ALA B 1 149 ? -10.297 -17.219 -22.391 1 95.69 149 ALA B CA 1
ATOM 3385 C C . 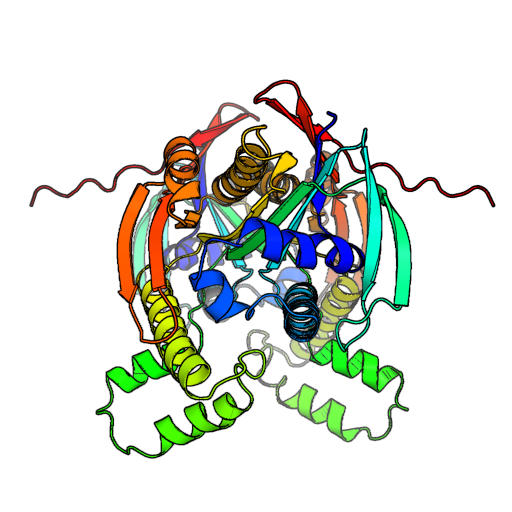ALA B 1 149 ? -10.789 -15.797 -22.188 1 95.69 149 ALA B C 1
ATOM 3387 O O . ALA B 1 149 ? -10.867 -15.312 -21.062 1 95.69 149 ALA B O 1
ATOM 3388 N N . ALA B 1 150 ? -11.102 -15.164 -23.25 1 94.5 150 ALA B N 1
ATOM 3389 C CA . ALA B 1 150 ? -11.594 -13.789 -23.156 1 94.5 150 ALA B CA 1
ATOM 3390 C C . ALA B 1 150 ? -12.867 -13.719 -22.328 1 94.5 150 ALA B C 1
ATOM 3392 O O . ALA B 1 150 ? -13.016 -12.836 -21.469 1 94.5 150 ALA B O 1
ATOM 3393 N N . VAL B 1 151 ? -13.711 -14.641 -22.562 1 95.88 151 VAL B N 1
ATOM 3394 C CA . VAL B 1 151 ? -14.977 -14.695 -21.844 1 95.88 151 VAL B CA 1
ATOM 3395 C C . VAL B 1 151 ? -14.727 -14.945 -20.359 1 95.88 151 VAL B C 1
ATOM 3397 O O . VAL B 1 151 ? -15.312 -14.281 -19.5 1 95.88 151 VAL B O 1
ATOM 3400 N N . LEU B 1 152 ? -13.891 -15.836 -20.094 1 96.94 152 LEU B N 1
ATOM 3401 C CA . LEU B 1 152 ? -13.625 -16.219 -18.703 1 96.94 152 LEU B CA 1
ATOM 3402 C C . LEU B 1 152 ? -12.875 -15.117 -17.969 1 96.94 152 LEU B C 1
ATOM 3404 O O . LEU B 1 152 ? -13.141 -14.859 -16.797 1 96.94 152 LEU B O 1
ATOM 3408 N N . LEU B 1 153 ? -11.992 -14.469 -18.641 1 95.69 153 LEU B N 1
ATOM 3409 C CA . LEU B 1 153 ? -11.258 -13.359 -18.047 1 95.69 153 LEU B CA 1
ATOM 3410 C C . LEU B 1 153 ? -12.195 -12.211 -17.703 1 95.69 153 LEU B C 1
ATOM 3412 O O . LEU B 1 153 ? -12.125 -11.656 -16.594 1 95.69 153 LEU B O 1
ATOM 3416 N N . GLU B 1 154 ? -12.992 -11.883 -18.594 1 95 154 GLU B N 1
ATOM 3417 C CA . GLU B 1 154 ? -13.953 -10.82 -18.344 1 95 154 GLU B CA 1
ATOM 3418 C C . GLU B 1 154 ? -14.867 -11.156 -17.172 1 95 154 GLU B C 1
ATOM 3420 O O . GLU B 1 154 ? -15.133 -10.297 -16.328 1 95 154 GLU B O 1
ATOM 3425 N N . ASP B 1 155 ? -15.328 -12.359 -17.172 1 96.69 155 ASP B N 1
ATOM 3426 C CA . ASP B 1 155 ? -16.188 -12.797 -16.078 1 96.69 155 ASP B CA 1
ATOM 3427 C C . ASP B 1 155 ? -15.453 -12.703 -14.734 1 96.69 155 ASP B C 1
ATOM 3429 O O . ASP B 1 155 ? -16 -12.203 -13.758 1 96.69 155 ASP B O 1
ATOM 3433 N N . PHE B 1 156 ? -14.281 -13.141 -14.773 1 96.75 156 PHE B N 1
ATOM 3434 C CA . PHE B 1 156 ? -13.43 -13.148 -13.586 1 96.75 156 PHE B CA 1
ATOM 3435 C C . PHE B 1 156 ? -13.25 -11.734 -13.055 1 96.75 156 PHE B C 1
ATOM 3437 O O . PHE B 1 156 ? -13.492 -11.469 -11.867 1 96.75 156 PHE B O 1
ATOM 3444 N N . LEU B 1 157 ? -12.914 -10.812 -13.859 1 95.06 157 LEU B N 1
ATOM 3445 C CA . LEU B 1 157 ? -12.633 -9.438 -13.469 1 95.06 157 LEU B CA 1
ATOM 3446 C C . LEU B 1 157 ? -13.914 -8.719 -13.047 1 95.06 157 LEU B C 1
ATOM 3448 O O . LEU B 1 157 ? -13.891 -7.898 -12.133 1 95.06 157 LEU B O 1
ATOM 3452 N N . THR B 1 158 ? -14.969 -9.031 -13.711 1 95.06 158 THR B N 1
ATOM 3453 C CA . THR B 1 158 ? -16.25 -8.422 -13.375 1 95.06 158 THR B CA 1
ATOM 3454 C C . THR B 1 158 ? -16.672 -8.805 -11.961 1 95.06 158 THR B C 1
ATOM 3456 O O . THR B 1 158 ? -17.125 -7.953 -11.188 1 95.06 158 THR B O 1
ATOM 3459 N N . ARG B 1 159 ? -16.531 -10.062 -11.641 1 96.38 159 ARG B N 1
ATOM 3460 C CA . ARG B 1 159 ? -16.875 -10.531 -10.305 1 96.38 159 ARG B CA 1
ATOM 3461 C C . ARG B 1 159 ? -15.984 -9.883 -9.242 1 96.38 159 ARG B C 1
ATOM 3463 O O . ARG B 1 159 ? -16.469 -9.469 -8.188 1 96.38 159 ARG B O 1
ATOM 3470 N N . ARG B 1 160 ? -14.734 -9.805 -9.547 1 95.06 160 ARG B N 1
ATOM 3471 C CA . ARG B 1 160 ? -13.805 -9.164 -8.617 1 95.06 160 ARG B CA 1
ATOM 3472 C C . ARG B 1 160 ? -14.195 -7.707 -8.367 1 95.06 160 ARG B C 1
ATOM 3474 O O . ARG B 1 160 ? -14.242 -7.262 -7.223 1 95.06 160 ARG B O 1
ATOM 3481 N N . ARG B 1 161 ? -14.484 -6.98 -9.414 1 92.25 161 ARG B N 1
ATOM 3482 C CA . ARG B 1 161 ? -14.836 -5.566 -9.32 1 92.25 161 ARG B CA 1
ATOM 3483 C C . ARG B 1 161 ? -16.125 -5.375 -8.531 1 92.25 161 ARG B C 1
ATOM 3485 O O . ARG B 1 161 ? -16.297 -4.379 -7.832 1 92.25 161 ARG B O 1
ATOM 3492 N N . ARG B 1 162 ? -16.984 -6.305 -8.672 1 93.38 162 ARG B N 1
ATOM 3493 C CA . ARG B 1 162 ? -18.266 -6.238 -7.977 1 93.38 162 ARG B CA 1
ATOM 3494 C C . ARG B 1 162 ? -18.078 -6.34 -6.469 1 93.38 162 ARG B C 1
ATOM 3496 O O . ARG B 1 162 ? -18.766 -5.664 -5.703 1 93.38 162 ARG B O 1
ATOM 3503 N N . GLU B 1 163 ? -17.109 -7.109 -6.125 1 93 163 GLU B N 1
ATOM 3504 C CA . GLU B 1 163 ? -16.969 -7.41 -4.703 1 93 163 GLU B CA 1
ATOM 3505 C C . GLU B 1 163 ? -15.914 -6.512 -4.051 1 93 163 GLU B C 1
ATOM 3507 O O . GLU B 1 163 ? -16.078 -6.105 -2.896 1 93 163 GLU B O 1
ATOM 3512 N N . CYS B 1 164 ? -14.867 -6.223 -4.719 1 92.25 164 CYS B N 1
ATOM 3513 C CA . CYS B 1 164 ? -13.773 -5.422 -4.172 1 92.25 164 CYS B CA 1
ATOM 3514 C C . CYS B 1 164 ? -14.031 -3.936 -4.379 1 92.25 164 CYS B C 1
ATOM 3516 O O . CYS B 1 164 ? -13.57 -3.354 -5.367 1 92.25 164 CYS B O 1
ATOM 3518 N N . ARG B 1 165 ? -14.641 -3.271 -3.408 1 90.31 165 ARG B N 1
ATOM 3519 C CA . ARG B 1 165 ? -15.078 -1.892 -3.59 1 90.31 165 ARG B CA 1
ATOM 3520 C C . ARG B 1 165 ? -14.406 -0.965 -2.582 1 90.31 165 ARG B C 1
ATOM 3522 O O . ARG B 1 165 ? -14.766 0.21 -2.479 1 90.31 165 ARG B O 1
ATOM 3529 N N . GLU B 1 166 ? -13.57 -1.423 -1.793 1 93.62 166 GLU B N 1
ATOM 3530 C CA . GLU B 1 166 ? -12.852 -0.662 -0.775 1 93.62 166 GLU B CA 1
ATOM 3531 C C . GLU B 1 166 ? -11.367 -1.012 -0.771 1 93.62 166 GLU B C 1
ATOM 3533 O O . GLU B 1 166 ? -10.945 -1.945 -1.455 1 93.62 166 GLU B O 1
ATOM 3538 N N . GLY B 1 167 ? -10.641 -0.207 -0.065 1 95.62 167 GLY B N 1
ATOM 3539 C CA . GLY B 1 167 ? -9.258 -0.628 0.124 1 95.62 167 GLY B CA 1
ATOM 3540 C C . GLY B 1 167 ? -9.133 -2.07 0.576 1 95.62 167 GLY B C 1
ATOM 3541 O O . GLY B 1 167 ? -9.93 -2.543 1.393 1 95.62 167 GLY B O 1
ATOM 3542 N N . HIS B 1 168 ? -8.156 -2.826 0.037 1 97.56 168 HIS B N 1
ATOM 3543 C CA . HIS B 1 168 ? -8.016 -4.242 0.348 1 97.56 168 HIS B CA 1
ATOM 3544 C C . HIS B 1 168 ? -6.629 -4.758 -0.045 1 97.56 168 HIS B C 1
ATOM 3546 O O . HIS B 1 168 ? -5.887 -4.07 -0.753 1 97.56 168 HIS B O 1
ATOM 3552 N N . VAL B 1 169 ? -6.305 -5.863 0.495 1 98.56 169 VAL B N 1
ATOM 3553 C CA . VAL B 1 169 ? -5.148 -6.656 0.098 1 98.56 169 VAL B CA 1
ATOM 3554 C C . VAL B 1 169 ? -5.605 -7.875 -0.704 1 98.56 169 VAL B C 1
ATOM 3556 O O . VAL B 1 169 ? -6.492 -8.609 -0.271 1 98.56 169 VAL B O 1
ATOM 3559 N N . LEU B 1 170 ? -5.074 -8.031 -1.917 1 98.5 170 LEU B N 1
ATOM 3560 C CA . LEU B 1 170 ? -5.488 -9.117 -2.801 1 98.5 170 LEU B CA 1
ATOM 3561 C C . LEU B 1 170 ? -4.34 -10.086 -3.049 1 98.5 170 LEU B C 1
ATOM 3563 O O . LEU B 1 170 ? -3.254 -9.672 -3.467 1 98.5 170 LEU B O 1
ATOM 3567 N N . CYS B 1 171 ? -4.551 -11.32 -2.711 1 98.75 171 CYS B N 1
ATOM 3568 C CA . CYS B 1 171 ? -3.621 -12.352 -3.146 1 98.75 171 CYS B CA 1
ATOM 3569 C C . CYS B 1 171 ? -3.957 -12.828 -4.555 1 98.75 171 CYS B C 1
ATOM 3571 O O . CYS B 1 171 ? -4.895 -13.609 -4.742 1 98.75 171 CYS B O 1
ATOM 3573 N N . PHE B 1 172 ? -3.207 -12.43 -5.52 1 97.94 172 PHE B N 1
ATOM 3574 C CA . PHE B 1 172 ? -3.496 -12.719 -6.918 1 97.94 172 PHE B CA 1
ATOM 3575 C C . PHE B 1 172 ? -2.943 -14.086 -7.316 1 97.94 172 PHE B C 1
ATOM 3577 O O . PHE B 1 172 ? -3.621 -14.859 -7.996 1 97.94 172 PHE B O 1
ATOM 3584 N N . LEU B 1 173 ? -1.74 -14.383 -6.926 1 98.25 173 LEU B N 1
ATOM 3585 C CA . LEU B 1 173 ? -1.086 -15.664 -7.18 1 98.25 173 LEU B CA 1
ATOM 3586 C C . LEU B 1 173 ? -0.462 -16.219 -5.906 1 98.25 173 LEU B C 1
ATOM 3588 O O . LEU B 1 173 ? 0.095 -15.469 -5.102 1 98.25 173 LEU B O 1
ATOM 3592 N N . LEU B 1 174 ? -0.579 -17.453 -5.723 1 98.69 174 LEU B N 1
ATOM 3593 C CA . LEU B 1 174 ? 0.141 -18.219 -4.707 1 98.69 174 LEU B CA 1
ATOM 3594 C C . LEU B 1 174 ? 0.344 -19.672 -5.152 1 98.69 174 LEU B C 1
ATOM 3596 O O . LEU B 1 174 ? -0.624 -20.375 -5.441 1 98.69 174 LEU B O 1
ATOM 3600 N N . PHE B 1 175 ? 1.571 -20.062 -5.277 1 98.5 175 PHE B N 1
ATOM 3601 C CA . PHE B 1 175 ? 1.856 -21.422 -5.699 1 98.5 175 PHE B CA 1
ATOM 3602 C C . PHE B 1 175 ? 3.115 -21.953 -5.02 1 98.5 175 PHE B C 1
ATOM 3604 O O . PHE B 1 175 ? 4.039 -21.188 -4.738 1 98.5 175 PHE B O 1
ATOM 3611 N N . THR B 1 176 ? 3.09 -23.172 -4.766 1 98.25 176 THR B N 1
ATOM 3612 C CA . THR B 1 176 ? 4.164 -23.875 -4.074 1 98.25 176 THR B CA 1
ATOM 3613 C C . THR B 1 176 ? 4.668 -25.047 -4.91 1 98.25 176 THR B C 1
ATOM 3615 O O . THR B 1 176 ? 3.869 -25.781 -5.488 1 98.25 176 THR B O 1
ATOM 3618 N N . ASP B 1 177 ? 5.988 -25.172 -4.988 1 98.12 177 ASP B N 1
ATOM 3619 C CA . ASP B 1 177 ? 6.582 -26.344 -5.605 1 98.12 177 ASP B CA 1
ATOM 3620 C C . ASP B 1 177 ? 5.918 -27.625 -5.098 1 98.12 177 ASP B C 1
ATOM 3622 O O . ASP B 1 177 ? 5.746 -27.812 -3.891 1 98.12 177 ASP B O 1
ATOM 3626 N N . PRO B 1 178 ? 5.586 -28.516 -6.031 1 97 178 PRO B N 1
ATOM 3627 C CA . PRO B 1 178 ? 4.879 -29.734 -5.621 1 97 178 PRO B CA 1
ATOM 3628 C C . PRO B 1 178 ? 5.621 -30.516 -4.543 1 97 178 PRO B C 1
ATOM 3630 O O . PRO B 1 178 ? 4.996 -31.094 -3.65 1 97 178 PRO B O 1
ATOM 3633 N N . GLU B 1 179 ? 6.906 -30.516 -4.535 1 96.69 179 GLU B N 1
ATOM 3634 C CA . GLU B 1 179 ? 7.707 -31.25 -3.564 1 96.69 179 GLU B CA 1
ATOM 3635 C C . GLU B 1 179 ? 7.641 -30.609 -2.184 1 96.69 179 GLU B C 1
ATOM 3637 O O . GLU B 1 179 ? 8.023 -31.219 -1.186 1 96.69 179 GLU B O 1
ATOM 3642 N N . TYR B 1 180 ? 7.227 -29.375 -2.15 1 96.81 180 TYR B N 1
ATOM 3643 C CA . TYR B 1 180 ? 7.23 -28.641 -0.896 1 96.81 180 TYR B CA 1
ATOM 3644 C C . TYR B 1 180 ? 5.809 -28.359 -0.426 1 96.81 180 TYR B C 1
ATOM 3646 O O . TYR B 1 180 ? 5.602 -27.609 0.542 1 96.81 180 TYR B O 1
ATOM 3654 N N . GLN B 1 181 ? 4.766 -28.875 -1.101 1 95.25 181 GLN B N 1
ATOM 3655 C CA . GLN B 1 181 ? 3.379 -28.688 -0.683 1 95.25 181 GLN B CA 1
ATOM 3656 C C . GLN B 1 181 ? 3.098 -29.406 0.629 1 95.25 181 GLN B C 1
ATOM 3658 O O . GLN B 1 181 ? 3.639 -30.484 0.876 1 95.25 181 GLN B O 1
ATOM 3663 N N . GLY B 1 182 ? 2.297 -28.766 1.463 1 92.19 182 GLY B N 1
ATOM 3664 C CA . GLY B 1 182 ? 1.938 -29.344 2.746 1 92.19 182 GLY B CA 1
ATOM 3665 C C . GLY B 1 182 ? 3.01 -29.156 3.805 1 92.19 182 GLY B C 1
ATOM 3666 O O . GLY B 1 182 ? 2.967 -29.797 4.855 1 92.19 182 GLY B O 1
ATOM 3667 N N . LYS B 1 183 ? 3.938 -28.281 3.49 1 92.88 183 LYS B N 1
ATOM 3668 C CA . LYS B 1 183 ? 5.055 -28.109 4.414 1 92.88 183 LYS B CA 1
ATOM 3669 C C . LYS B 1 183 ? 5.047 -26.719 5.035 1 92.88 183 LYS B C 1
ATOM 3671 O O . LYS B 1 183 ? 6.051 -26.281 5.605 1 92.88 183 LYS B O 1
ATOM 3676 N N . GLY B 1 184 ? 3.99 -25.953 4.855 1 94.25 184 GLY B N 1
ATOM 3677 C CA . GLY B 1 184 ? 3.832 -24.703 5.59 1 94.25 184 GLY B CA 1
ATOM 3678 C C . GLY B 1 184 ? 4.102 -23.469 4.742 1 94.25 184 GLY B C 1
ATOM 3679 O O . GLY B 1 184 ? 3.871 -22.344 5.188 1 94.25 184 GLY B O 1
ATOM 3680 N N . CYS B 1 185 ? 4.535 -23.625 3.482 1 96.69 185 CYS B N 1
ATOM 3681 C CA . CYS B 1 185 ? 4.871 -22.484 2.627 1 96.69 185 CYS B CA 1
ATOM 3682 C C . CYS B 1 185 ? 3.65 -21.609 2.383 1 96.69 185 CYS B C 1
ATOM 3684 O O . CYS B 1 185 ? 3.729 -20.391 2.508 1 96.69 185 CYS B O 1
ATOM 3686 N N . GLY B 1 186 ? 2.545 -22.25 2.029 1 97.19 186 GLY B N 1
ATOM 3687 C CA . GLY B 1 186 ? 1.318 -21.5 1.809 1 97.19 186 GLY B CA 1
ATOM 3688 C C . GLY B 1 186 ? 0.882 -20.703 3.02 1 97.19 186 GLY B C 1
ATOM 3689 O O . GLY B 1 186 ? 0.502 -19.531 2.895 1 97.19 186 GLY B O 1
ATOM 3690 N N . ARG B 1 187 ? 0.95 -21.328 4.141 1 97 187 ARG B N 1
ATOM 3691 C CA . ARG B 1 187 ? 0.564 -20.656 5.379 1 97 187 ARG B CA 1
ATOM 3692 C C . ARG B 1 187 ? 1.472 -19.469 5.66 1 97 187 ARG B C 1
ATOM 3694 O O . ARG B 1 187 ? 1.002 -18.406 6.09 1 97 187 ARG B O 1
ATOM 3701 N N . MET B 1 188 ? 2.734 -19.672 5.445 1 97.25 188 MET B N 1
ATOM 3702 C CA . MET B 1 188 ? 3.707 -18.594 5.629 1 97.25 188 MET B CA 1
ATOM 3703 C C . MET B 1 188 ? 3.363 -17.391 4.758 1 97.25 188 MET B C 1
ATOM 3705 O O . MET B 1 188 ? 3.359 -16.266 5.23 1 97.25 188 MET B O 1
ATOM 3709 N N . MET B 1 189 ? 3.041 -17.641 3.533 1 97.69 189 MET B N 1
ATOM 3710 C CA . MET B 1 189 ? 2.697 -16.594 2.576 1 97.69 189 MET B CA 1
ATOM 3711 C C . MET B 1 189 ? 1.418 -15.875 2.994 1 97.69 189 MET B C 1
ATOM 3713 O O . MET B 1 189 ? 1.364 -14.641 2.994 1 97.69 189 MET B O 1
ATOM 3717 N N . MET B 1 190 ? 0.419 -16.625 3.381 1 98.19 190 MET B N 1
ATOM 3718 C CA . MET B 1 190 ? -0.866 -16.047 3.754 1 98.19 190 MET B CA 1
ATOM 3719 C C . MET B 1 190 ? -0.742 -15.234 5.039 1 98.19 190 MET B C 1
ATOM 3721 O O . MET B 1 190 ? -1.398 -14.203 5.191 1 98.19 190 MET B O 1
ATOM 3725 N N . GLN B 1 191 ? 0.075 -15.719 5.949 1 97.94 191 GLN B N 1
ATOM 3726 C CA . GLN B 1 191 ? 0.266 -14.961 7.184 1 97.94 191 GLN B CA 1
ATOM 3727 C C . GLN B 1 191 ? 0.89 -13.602 6.898 1 97.94 191 GLN B C 1
ATOM 3729 O O . GLN B 1 191 ? 0.513 -12.602 7.512 1 97.94 191 GLN B O 1
ATOM 3734 N N . TRP B 1 192 ? 1.865 -13.602 6.012 1 98 192 TRP B N 1
ATOM 3735 C CA . TRP B 1 192 ? 2.424 -12.312 5.613 1 98 192 TRP B CA 1
ATOM 3736 C C . TRP B 1 192 ? 1.329 -11.367 5.125 1 98 192 TRP B C 1
ATOM 3738 O O . TRP B 1 192 ? 1.25 -10.219 5.562 1 98 192 TRP B O 1
ATOM 3748 N N . GLY B 1 193 ? 0.513 -11.844 4.215 1 98.5 193 GLY B N 1
ATOM 3749 C CA . GLY B 1 193 ? -0.578 -11.031 3.699 1 98.5 193 GLY B CA 1
ATOM 3750 C C . GLY B 1 193 ? -1.534 -10.562 4.777 1 98.5 193 GLY B C 1
ATOM 3751 O O . GLY B 1 193 ? -1.969 -9.414 4.773 1 98.5 193 GLY B O 1
ATOM 3752 N N . ASN B 1 194 ? -1.86 -11.484 5.676 1 98.38 194 ASN B N 1
ATOM 3753 C CA . ASN B 1 194 ? -2.729 -11.133 6.793 1 98.38 194 ASN B CA 1
ATOM 3754 C C . ASN B 1 194 ? -2.113 -10.039 7.664 1 98.38 194 ASN B C 1
ATOM 3756 O O . ASN B 1 194 ? -2.809 -9.125 8.102 1 98.38 194 ASN B O 1
ATOM 3760 N N . ASP B 1 195 ? -0.793 -10.156 7.91 1 97.88 195 ASP B N 1
ATOM 3761 C CA . ASP B 1 195 ? -0.106 -9.148 8.711 1 97.88 195 ASP B CA 1
ATOM 3762 C C . ASP B 1 195 ? -0.185 -7.777 8.047 1 97.88 195 ASP B C 1
ATOM 3764 O O . ASP B 1 195 ? -0.406 -6.77 8.727 1 97.88 195 ASP B O 1
ATOM 3768 N N . VAL B 1 196 ? 0.028 -7.762 6.77 1 98.56 196 VAL B N 1
ATOM 3769 C CA . VAL B 1 196 ? -0.05 -6.516 6.016 1 98.56 196 VAL B CA 1
ATOM 3770 C C . VAL B 1 196 ? -1.462 -5.941 6.113 1 98.56 196 VAL B C 1
ATOM 3772 O O . VAL B 1 196 ? -1.639 -4.758 6.41 1 98.56 196 VAL B O 1
ATOM 3775 N N . ALA B 1 197 ? -2.453 -6.77 5.91 1 98.56 197 ALA B N 1
ATOM 3776 C CA . ALA B 1 197 ? -3.846 -6.336 5.957 1 98.56 197 ALA B CA 1
ATOM 3777 C C . ALA B 1 197 ? -4.207 -5.797 7.34 1 98.56 197 ALA B C 1
ATOM 3779 O O . ALA B 1 197 ? -4.871 -4.766 7.457 1 98.56 197 ALA B O 1
ATOM 3780 N N . ASP B 1 198 ? -3.773 -6.477 8.328 1 98.12 198 ASP B N 1
ATOM 3781 C CA . ASP B 1 198 ? -4.078 -6.059 9.695 1 98.12 198 ASP B CA 1
ATOM 3782 C C . ASP B 1 198 ? -3.412 -4.723 10.023 1 98.12 198 ASP B C 1
ATOM 3784 O O . ASP B 1 198 ? -4.016 -3.865 10.672 1 98.12 198 ASP B O 1
ATOM 3788 N N . ALA B 1 199 ? -2.154 -4.574 9.617 1 97.81 199 ALA B N 1
ATOM 3789 C CA . ALA B 1 199 ? -1.462 -3.309 9.852 1 97.81 199 ALA B CA 1
ATOM 3790 C C . ALA B 1 199 ? -2.18 -2.156 9.156 1 97.81 199 ALA B C 1
ATOM 3792 O O . ALA B 1 199 ? -2.293 -1.062 9.719 1 97.81 199 ALA B O 1
ATOM 3793 N N . LEU B 1 200 ? -2.676 -2.418 7.98 1 98.25 200 LEU B N 1
ATOM 3794 C CA . LEU B 1 200 ? -3.334 -1.395 7.176 1 98.25 200 LEU B CA 1
ATOM 3795 C C . LEU B 1 200 ? -4.809 -1.278 7.551 1 98.25 200 LEU B C 1
ATOM 3797 O O . LEU B 1 200 ? -5.512 -0.394 7.055 1 98.25 200 LEU B O 1
ATOM 3801 N N . MET B 1 201 ? -5.289 -2.199 8.391 1 97.75 201 MET B N 1
ATOM 3802 C CA . MET B 1 201 ? -6.684 -2.24 8.812 1 97.75 201 MET B CA 1
ATOM 3803 C C . MET B 1 201 ? -7.613 -2.441 7.621 1 97.75 201 MET B C 1
ATOM 3805 O O . MET B 1 201 ? -8.609 -1.727 7.477 1 97.75 201 MET B O 1
ATOM 3809 N N . LEU B 1 202 ? -7.297 -3.447 6.789 1 98 202 LEU B N 1
ATOM 3810 C CA . LEU B 1 202 ? -8.008 -3.711 5.543 1 98 202 LEU B CA 1
ATOM 3811 C C . LEU B 1 202 ? -8.469 -5.164 5.477 1 98 202 LEU B C 1
ATOM 3813 O O . LEU B 1 202 ? -7.906 -6.031 6.148 1 98 202 LEU B O 1
ATOM 3817 N N . PRO B 1 203 ? -9.516 -5.414 4.648 1 98.06 203 PRO B N 1
ATOM 3818 C CA . PRO B 1 203 ? -9.836 -6.805 4.312 1 98.06 203 PRO B CA 1
ATOM 3819 C C . PRO B 1 203 ? -8.875 -7.398 3.281 1 98.06 203 PRO B C 1
ATOM 3821 O O . PRO B 1 203 ? -8.07 -6.672 2.695 1 98.06 203 PRO B O 1
ATOM 3824 N N . CYS B 1 204 ? -8.961 -8.719 3.115 1 98.62 204 CYS B N 1
ATOM 3825 C CA . CYS B 1 204 ? -8.203 -9.453 2.111 1 98.62 204 CYS B CA 1
ATOM 3826 C C . CYS B 1 204 ? -9.125 -10.234 1.188 1 98.62 204 CYS B C 1
ATOM 3828 O O . CYS B 1 204 ? -10.211 -10.656 1.602 1 98.62 204 CYS B O 1
ATOM 3830 N N . TRP B 1 205 ? -8.711 -10.344 -0.018 1 98.62 205 TRP B N 1
ATOM 3831 C CA . TRP B 1 205 ? -9.469 -11.125 -0.992 1 98.62 205 TRP B CA 1
ATOM 3832 C C . TRP B 1 205 ? -8.562 -12.141 -1.688 1 98.62 205 TRP B C 1
ATOM 3834 O O . TRP B 1 205 ? -7.363 -11.914 -1.838 1 98.62 205 TRP B O 1
ATOM 3844 N N . ILE B 1 206 ? -9.164 -13.25 -2.084 1 98.62 206 ILE B N 1
ATOM 3845 C CA . ILE B 1 206 ? -8.461 -14.258 -2.871 1 98.62 206 ILE B CA 1
ATOM 3846 C C . ILE B 1 206 ? -9.469 -15.055 -3.697 1 98.62 206 ILE B C 1
ATOM 3848 O O . ILE B 1 206 ? -10.602 -15.273 -3.266 1 98.62 206 ILE B O 1
ATOM 3852 N N . GLU B 1 207 ? -9.141 -15.367 -4.906 1 98.31 207 GLU B N 1
ATOM 3853 C CA . GLU B 1 207 ? -9.836 -16.391 -5.684 1 98.31 207 GLU B CA 1
ATOM 3854 C C . GLU B 1 207 ? -9.164 -17.75 -5.527 1 98.31 207 GLU B C 1
ATOM 3856 O O . GLU B 1 207 ? -8.172 -18.031 -6.191 1 98.31 207 GLU B O 1
ATOM 3861 N N . ALA B 1 208 ? -9.734 -18.562 -4.723 1 98.06 208 ALA B N 1
ATOM 3862 C CA . ALA B 1 208 ? -9.125 -19.812 -4.273 1 98.06 208 ALA B CA 1
ATOM 3863 C C . ALA B 1 208 ? -9.398 -20.953 -5.254 1 98.06 208 ALA B C 1
ATOM 3865 O O . ALA B 1 208 ? -10.555 -21.188 -5.629 1 98.06 208 ALA B O 1
ATOM 3866 N N . SER B 1 209 ? -8.32 -21.625 -5.66 1 96.56 209 SER B N 1
ATOM 3867 C CA . SER B 1 209 ? -8.531 -22.922 -6.297 1 96.56 209 SER B CA 1
ATOM 3868 C C . SER B 1 209 ? -9.102 -23.938 -5.309 1 96.56 209 SER B C 1
ATOM 3870 O O . SER B 1 209 ? -9 -23.766 -4.094 1 96.56 209 SER B O 1
ATOM 3872 N N . PRO B 1 210 ? -9.688 -24.984 -5.816 1 95.06 210 PRO B N 1
ATOM 3873 C CA . PRO B 1 210 ? -10.219 -26 -4.918 1 95.06 210 PRO B CA 1
ATOM 3874 C C . PRO B 1 210 ? -9.164 -26.562 -3.967 1 95.06 210 PRO B C 1
ATOM 3876 O O . PRO B 1 210 ? -9.445 -26.781 -2.785 1 95.06 210 PRO B O 1
ATOM 3879 N N . GLU B 1 211 ? -7.965 -26.688 -4.43 1 93 211 GLU B N 1
ATOM 3880 C CA . GLU B 1 211 ? -6.891 -27.281 -3.637 1 93 211 GLU B CA 1
ATOM 3881 C C . GLU B 1 211 ? -6.48 -26.344 -2.496 1 93 211 GLU B C 1
ATOM 3883 O O . GLU B 1 211 ? -5.984 -26.812 -1.464 1 93 211 GLU B O 1
ATOM 3888 N N . GLY B 1 212 ? -6.672 -25.031 -2.684 1 95.44 212 GLY B N 1
ATOM 3889 C CA . GLY B 1 212 ? -6.207 -24.078 -1.696 1 95.44 212 GLY B CA 1
ATOM 3890 C C . GLY B 1 212 ? -7.277 -23.688 -0.697 1 95.44 212 GLY B C 1
ATOM 3891 O O . GLY B 1 212 ? -6.98 -23.047 0.315 1 95.44 212 GLY B O 1
ATOM 3892 N N . GLU B 1 213 ? -8.5 -24.094 -0.868 1 97.12 213 GLU B N 1
ATOM 3893 C CA . GLU B 1 213 ? -9.648 -23.594 -0.114 1 97.12 213 GLU B CA 1
ATOM 3894 C C . GLU B 1 213 ? -9.469 -23.828 1.383 1 97.12 213 GLU B C 1
ATOM 3896 O O . GLU B 1 213 ? -9.703 -22.922 2.189 1 97.12 213 GLU B O 1
ATOM 3901 N N . LEU B 1 214 ? -9.086 -24.984 1.716 1 96.81 214 LEU B N 1
ATOM 3902 C CA . LEU B 1 214 ? -8.969 -25.328 3.127 1 96.81 214 LEU B CA 1
ATOM 3903 C C . LEU B 1 214 ? -7.934 -24.438 3.82 1 96.81 214 LEU B C 1
ATOM 3905 O O . LEU B 1 214 ? -8.164 -23.969 4.934 1 96.81 214 LEU B O 1
ATOM 3909 N N . LEU B 1 215 ? -6.797 -24.25 3.203 1 97.19 215 LEU B N 1
ATOM 3910 C CA . LEU B 1 215 ? -5.773 -23.375 3.756 1 97.19 215 LEU B CA 1
ATOM 3911 C C . LEU B 1 215 ? -6.344 -21.984 4.051 1 97.19 215 LEU B C 1
ATOM 3913 O O . LEU B 1 215 ? -6.145 -21.453 5.145 1 97.19 215 LEU B O 1
ATOM 3917 N N . TYR B 1 216 ? -7.023 -21.422 3.096 1 98.44 216 TYR B N 1
ATOM 3918 C CA . TYR B 1 216 ? -7.5 -20.062 3.219 1 98.44 216 TYR B CA 1
ATOM 3919 C C . TYR B 1 216 ? -8.586 -19.953 4.285 1 98.44 216 TYR B C 1
ATOM 3921 O O . TYR B 1 216 ? -8.656 -18.953 5.008 1 98.44 216 TYR B O 1
ATOM 3929 N N . GLN B 1 217 ? -9.406 -21 4.383 1 98.19 217 GLN B N 1
ATOM 3930 C CA . GLN B 1 217 ? -10.375 -21.062 5.469 1 98.19 217 GLN B CA 1
ATOM 3931 C C . GLN B 1 217 ? -9.688 -21.031 6.828 1 98.19 217 GLN B C 1
ATOM 3933 O O . GLN B 1 217 ? -10.086 -20.266 7.719 1 98.19 217 GLN B O 1
ATOM 3938 N N . GLN B 1 218 ? -8.695 -21.75 6.973 1 97.38 218 GLN B N 1
ATOM 3939 C CA . GLN B 1 218 ? -7.941 -21.812 8.219 1 97.38 218 GLN B CA 1
ATOM 3940 C C . GLN B 1 218 ? -7.262 -20.469 8.523 1 97.38 218 GLN B C 1
ATOM 3942 O O . GLN B 1 218 ? -6.945 -20.188 9.672 1 97.38 218 GLN B O 1
ATOM 3947 N N . MET B 1 219 ? -7.016 -19.734 7.473 1 97.56 219 MET B N 1
ATOM 3948 C CA . MET B 1 219 ? -6.32 -18.453 7.621 1 97.56 219 MET B CA 1
ATOM 3949 C C . MET B 1 219 ? -7.312 -17.312 7.816 1 97.56 219 MET B C 1
ATOM 3951 O O . MET B 1 219 ? -6.93 -16.141 7.812 1 97.56 219 MET B O 1
ATOM 3955 N N . GLY B 1 220 ? -8.602 -17.562 7.91 1 98.12 220 GLY B N 1
ATOM 3956 C CA . GLY B 1 220 ? -9.602 -16.578 8.281 1 98.12 220 GLY B CA 1
ATOM 3957 C C . GLY B 1 220 ? -10.422 -16.078 7.105 1 98.12 220 GLY B C 1
ATOM 3958 O O . GLY B 1 220 ? -11.211 -15.148 7.242 1 98.12 220 GLY B O 1
ATOM 3959 N N . TYR B 1 221 ? -10.305 -16.734 5.98 1 98.69 221 TYR B N 1
ATOM 3960 C CA . TYR B 1 221 ? -11.07 -16.328 4.805 1 98.69 221 TYR B CA 1
ATOM 3961 C C . TYR B 1 221 ? -12.414 -17.031 4.754 1 98.69 221 TYR B C 1
ATOM 3963 O O . TYR B 1 221 ? -12.508 -18.219 5.062 1 98.69 221 TYR B O 1
ATOM 3971 N N . LEU B 1 222 ? -13.398 -16.297 4.328 1 98.31 222 LEU B N 1
ATOM 3972 C CA . LEU B 1 222 ? -14.758 -16.797 4.199 1 98.31 222 LEU B CA 1
ATOM 3973 C C . LEU B 1 222 ? -15.203 -16.812 2.74 1 98.31 222 LEU B C 1
ATOM 3975 O O . LEU B 1 222 ? -14.953 -15.859 2 1 98.31 222 LEU B O 1
ATOM 3979 N N . GLY B 1 223 ? -15.883 -17.891 2.377 1 97.88 223 GLY B N 1
ATOM 3980 C CA . GLY B 1 223 ? -16.391 -17.984 1.016 1 97.88 223 GLY B CA 1
ATOM 3981 C C . GLY B 1 223 ? -17.516 -17.016 0.716 1 97.88 223 GLY B C 1
ATOM 3982 O O . GLY B 1 223 ? -18.438 -16.859 1.517 1 97.88 223 GLY B O 1
ATOM 3983 N N . ARG B 1 224 ? -17.375 -16.359 -0.433 1 97.12 224 ARG B N 1
ATOM 3984 C CA . ARG B 1 224 ? -18.391 -15.391 -0.828 1 97.12 224 ARG B CA 1
ATOM 3985 C C . ARG B 1 224 ? -19.172 -15.875 -2.049 1 97.12 224 ARG B C 1
ATOM 3987 O O . ARG B 1 224 ? -20.391 -15.742 -2.109 1 97.12 224 ARG B O 1
ATOM 3994 N N . GLU B 1 225 ? -18.469 -16.422 -3.057 1 97.94 225 GLU B N 1
ATOM 3995 C CA . GLU B 1 225 ? -19.078 -16.859 -4.305 1 97.94 225 GLU B CA 1
ATOM 3996 C C . GLU B 1 225 ? -18.281 -18 -4.934 1 97.94 225 GLU B C 1
ATOM 3998 O O . GLU B 1 225 ? -17.094 -17.844 -5.23 1 97.94 225 GLU B O 1
ATOM 4003 N N . ARG B 1 226 ? -18.953 -19.125 -5.145 1 98.06 226 ARG B N 1
ATOM 4004 C CA . ARG B 1 226 ? -18.344 -20.234 -5.871 1 98.06 226 ARG B CA 1
ATOM 4005 C C . ARG B 1 226 ? -18.641 -20.125 -7.367 1 98.06 226 ARG B C 1
ATOM 4007 O O . ARG B 1 226 ? -19.781 -19.938 -7.77 1 98.06 226 ARG B O 1
ATOM 4014 N N . VAL B 1 227 ? -17.625 -20.219 -8.117 1 98.25 227 VAL B N 1
ATOM 4015 C CA . VAL B 1 227 ? -17.75 -20.078 -9.562 1 98.25 227 VAL B CA 1
ATOM 4016 C C . VAL B 1 227 ? -17.297 -21.359 -10.25 1 98.25 227 VAL B C 1
ATOM 4018 O O . VAL B 1 227 ? -16.266 -21.938 -9.891 1 98.25 227 VAL B O 1
ATOM 4021 N N . ARG B 1 228 ? -18.094 -21.844 -11.141 1 98.19 228 ARG B N 1
ATOM 4022 C CA . ARG B 1 228 ? -17.766 -22.969 -12.008 1 98.19 228 ARG B CA 1
ATOM 4023 C C . ARG B 1 228 ? -18.359 -22.766 -13.406 1 98.19 228 ARG B C 1
ATOM 4025 O O . ARG B 1 228 ? -19.562 -22.875 -13.602 1 98.19 228 ARG B O 1
ATOM 4032 N N . ILE B 1 229 ? -17.531 -22.438 -14.336 1 98.19 229 ILE B N 1
ATOM 4033 C CA . ILE B 1 229 ? -17.938 -22.188 -15.711 1 98.19 229 ILE B CA 1
ATOM 4034 C C . ILE B 1 229 ? -17.125 -23.078 -16.656 1 98.19 229 ILE B C 1
ATOM 4036 O O . ILE B 1 229 ? -15.891 -23 -16.672 1 98.19 229 ILE B O 1
ATOM 4040 N N . GLN B 1 230 ? -17.797 -23.844 -17.391 1 97.88 230 GLN B N 1
ATOM 4041 C CA . GLN B 1 230 ? -17.172 -24.703 -18.391 1 97.88 230 GLN B CA 1
ATOM 4042 C C . GLN B 1 230 ? -17.344 -24.125 -19.797 1 97.88 230 GLN B C 1
ATOM 4044 O O . GLN B 1 230 ? -18.469 -23.875 -20.234 1 97.88 230 GLN B O 1
ATOM 4049 N N . THR B 1 231 ? -16.219 -23.891 -20.406 1 97.19 231 THR B N 1
ATOM 4050 C CA . THR B 1 231 ? -16.25 -23.578 -21.844 1 97.19 231 THR B CA 1
ATOM 4051 C C . THR B 1 231 ? -15.781 -24.781 -22.656 1 97.19 231 THR B C 1
ATOM 4053 O O . THR B 1 231 ? -15.555 -25.859 -22.125 1 97.19 231 THR B O 1
ATOM 4056 N N . LYS B 1 232 ? -15.688 -24.609 -23.969 1 96.75 232 LYS B N 1
ATOM 4057 C CA . LYS B 1 232 ? -15.203 -25.688 -24.828 1 96.75 232 LYS B CA 1
ATOM 4058 C C . LYS B 1 232 ? -13.742 -26 -24.531 1 96.75 232 LYS B C 1
ATOM 4060 O O . LYS B 1 232 ? -13.32 -27.156 -24.625 1 96.75 232 LYS B O 1
ATOM 4065 N N . SER B 1 233 ? -12.992 -24.984 -24.031 1 95.75 233 SER B N 1
ATOM 4066 C CA . SER B 1 233 ? -11.547 -25.141 -23.938 1 95.75 233 SER B CA 1
ATOM 4067 C C . SER B 1 233 ? -11.094 -25.25 -22.484 1 95.75 233 SER B C 1
ATOM 4069 O O . SER B 1 233 ? -10.07 -25.875 -22.203 1 95.75 233 SER B O 1
ATOM 4071 N N . PHE B 1 234 ? -11.859 -24.547 -21.594 1 96.62 234 PHE B N 1
ATOM 4072 C CA . PHE B 1 234 ? -11.336 -24.391 -20.25 1 96.62 234 PHE B CA 1
ATOM 4073 C C . PHE B 1 234 ? -12.438 -24.562 -19.219 1 96.62 234 PHE B C 1
ATOM 4075 O O . PHE B 1 234 ? -13.609 -24.297 -19.484 1 96.62 234 PHE B O 1
ATOM 4082 N N . LEU B 1 235 ? -12.023 -25.031 -18.078 1 97.25 235 LEU B N 1
ATOM 4083 C CA . LEU B 1 235 ? -12.844 -25 -16.875 1 97.25 235 LEU B CA 1
ATOM 4084 C C . LEU B 1 235 ? -12.367 -23.906 -15.914 1 97.25 235 LEU B C 1
ATOM 4086 O O . LEU B 1 235 ? -11.219 -23.938 -15.469 1 97.25 235 LEU B O 1
ATOM 4090 N N . SER B 1 236 ? -13.242 -22.938 -15.664 1 97.19 236 SER B N 1
ATOM 4091 C CA . SER B 1 236 ? -12.992 -21.938 -14.625 1 97.19 236 SER B CA 1
ATOM 4092 C C . SER B 1 236 ? -13.68 -22.328 -13.32 1 97.19 236 SER B C 1
ATOM 4094 O O . SER B 1 236 ? -14.906 -22.328 -13.227 1 97.19 236 SER B O 1
ATOM 4096 N N . GLU B 1 237 ? -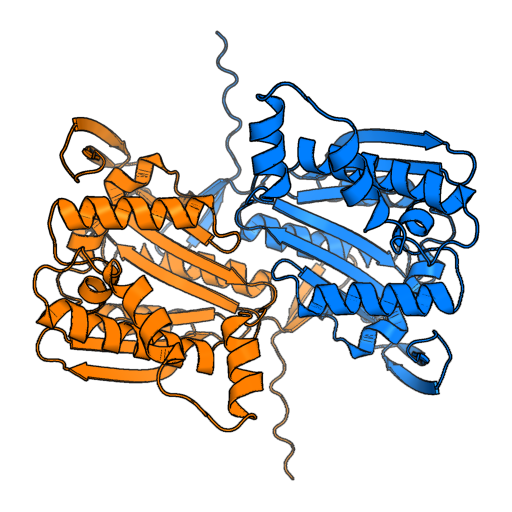12.883 -22.703 -12.367 1 97.94 237 GLU B N 1
ATOM 4097 C CA . GLU B 1 237 ? -13.414 -23.109 -11.07 1 97.94 237 GLU B CA 1
ATOM 4098 C C . GLU B 1 237 ? -12.617 -22.484 -9.922 1 97.94 237 GLU B C 1
ATOM 4100 O O . GLU B 1 237 ? -11.406 -22.672 -9.828 1 97.94 237 GLU B O 1
ATOM 4105 N N . TYR B 1 238 ? -13.289 -21.734 -9.102 1 98.06 238 TYR B N 1
ATOM 4106 C CA . TYR B 1 238 ? -12.672 -21.094 -7.941 1 98.06 238 TYR B CA 1
ATOM 4107 C C . TYR B 1 238 ? -13.719 -20.625 -6.941 1 98.06 238 TYR B C 1
ATOM 4109 O O . TYR B 1 238 ? -14.914 -20.625 -7.242 1 98.06 238 TYR B O 1
ATOM 4117 N N . LEU B 1 239 ? -13.297 -20.375 -5.738 1 98.56 239 LEU B N 1
ATOM 4118 C CA . LEU B 1 239 ? -14.102 -19.766 -4.684 1 98.56 239 LEU B CA 1
ATOM 4119 C C . LEU B 1 239 ? -13.562 -18.391 -4.328 1 98.56 239 LEU B C 1
ATOM 4121 O O . LEU B 1 239 ? -12.414 -18.25 -3.922 1 98.56 239 LEU B O 1
ATOM 4125 N N . HIS B 1 240 ? -14.375 -17.391 -4.605 1 98.38 240 HIS B N 1
ATOM 4126 C CA . HIS B 1 240 ? -14.023 -16.047 -4.168 1 98.38 240 HIS B CA 1
ATOM 4127 C C . HIS B 1 240 ? -14.156 -15.906 -2.654 1 98.38 240 HIS B C 1
ATOM 4129 O O . HIS B 1 240 ? -15.234 -16.094 -2.1 1 98.38 240 HIS B O 1
ATOM 4135 N N . MET B 1 241 ? -13.047 -15.625 -1.965 1 98.69 241 MET B N 1
ATOM 4136 C CA . MET B 1 241 ? -13.047 -15.609 -0.504 1 98.69 241 MET B CA 1
ATOM 4137 C C . MET B 1 241 ? -12.562 -14.258 0.021 1 98.69 241 MET B C 1
ATOM 4139 O O . MET B 1 241 ? -11.781 -13.578 -0.64 1 98.69 241 MET B O 1
ATOM 4143 N N . ARG B 1 242 ? -13.039 -13.914 1.192 1 98.62 242 ARG B N 1
ATOM 4144 C CA . ARG B 1 242 ? -12.734 -12.641 1.838 1 98.62 242 ARG B CA 1
ATOM 4145 C C . ARG B 1 242 ? -12.359 -12.844 3.301 1 98.62 242 ARG B C 1
ATOM 4147 O O . ARG B 1 242 ? -13 -13.617 4.012 1 98.62 242 ARG B O 1
ATOM 4154 N N . ARG B 1 243 ? -11.32 -12.289 3.742 1 98.5 243 ARG B N 1
ATOM 4155 C CA . ARG B 1 243 ? -11.023 -12.094 5.156 1 98.5 243 ARG B CA 1
ATOM 4156 C C . ARG B 1 243 ? -11.391 -10.68 5.598 1 98.5 243 ARG B C 1
ATOM 4158 O O . ARG B 1 243 ? -10.828 -9.703 5.09 1 98.5 243 ARG B O 1
ATOM 4165 N N . PRO B 1 244 ? -12.398 -10.547 6.469 1 97.5 244 PRO B N 1
ATOM 4166 C CA . PRO B 1 244 ? -12.781 -9.188 6.879 1 97.5 244 PRO B CA 1
ATOM 4167 C C . PRO B 1 244 ? -11.641 -8.43 7.551 1 97.5 244 PRO B C 1
ATOM 4169 O O . PRO B 1 244 ? -10.672 -9.039 8.008 1 97.5 244 PRO B O 1
ATOM 4172 N N . ALA B 1 245 ? -11.758 -7.141 7.531 1 97.5 245 ALA B N 1
ATOM 4173 C CA . ALA B 1 245 ? -10.812 -6.355 8.312 1 97.5 245 ALA B CA 1
ATOM 4174 C C . ALA B 1 245 ? -10.859 -6.742 9.789 1 97.5 245 ALA B C 1
ATOM 4176 O O . ALA B 1 245 ? -11.922 -6.695 10.414 1 97.5 245 ALA B O 1
ATOM 4177 N N . MET B 1 246 ? -9.734 -7.09 10.312 1 96.94 246 MET B N 1
ATOM 4178 C CA . MET B 1 246 ? -9.68 -7.613 11.672 1 96.94 246 MET B CA 1
ATOM 4179 C C . MET B 1 246 ? -9.367 -6.5 12.672 1 96.94 246 MET B C 1
ATOM 4181 O O . MET B 1 246 ? -9.578 -6.664 13.875 1 96.94 246 MET B O 1
ATOM 4185 N N . VAL B 1 247 ? -8.836 -5.414 12.195 1 96.06 247 VAL B N 1
ATOM 4186 C CA . VAL B 1 247 ? -8.516 -4.258 13.023 1 96.06 247 VAL B CA 1
ATOM 4187 C C . VAL B 1 247 ? -9.312 -3.043 12.547 1 96.06 247 VAL B C 1
ATOM 4189 O O . VAL B 1 247 ? -9.234 -2.662 11.375 1 96.06 247 VAL B O 1
ATOM 4192 N N . GLY B 1 248 ? -10.109 -2.479 13.422 1 94.56 248 GLY B N 1
ATOM 4193 C CA . GLY B 1 248 ? -10.898 -1.307 13.07 1 94.56 248 GLY B CA 1
ATOM 4194 C C . GLY B 1 248 ? -10.344 -0.022 13.664 1 94.56 248 GLY B C 1
ATOM 4195 O O . GLY B 1 248 ? -10.516 1.055 13.086 1 94.56 248 GLY B O 1
ATOM 4196 N N . ARG B 1 249 ? -9.734 -0.195 14.844 1 96.06 249 ARG B N 1
ATOM 4197 C CA . ARG B 1 249 ? -9.156 0.951 15.539 1 96.06 249 ARG B CA 1
ATOM 4198 C C . ARG B 1 249 ? -8.039 0.514 16.469 1 96.06 249 ARG B C 1
ATOM 4200 O O . ARG B 1 249 ? -7.891 -0.675 16.766 1 96.06 249 ARG B O 1
ATOM 4207 N N . ILE B 1 250 ? -7.219 1.464 16.844 1 97.12 250 ILE B N 1
ATOM 4208 C CA . ILE B 1 250 ? -6.09 1.22 17.734 1 97.12 250 ILE B CA 1
ATOM 4209 C C . ILE B 1 250 ? -6.176 2.145 18.953 1 97.12 250 ILE B C 1
ATOM 4211 O O . ILE B 1 250 ? -6.234 3.369 18.797 1 97.12 250 ILE B O 1
ATOM 4215 N N . ARG B 1 251 ? -6.121 1.588 20.078 1 96.25 251 ARG B N 1
ATOM 4216 C CA . ARG B 1 251 ? -6.25 2.35 21.328 1 96.25 251 ARG B CA 1
ATOM 4217 C C . ARG B 1 251 ? -4.91 2.457 22.047 1 96.25 251 ARG B C 1
ATOM 4219 O O . ARG B 1 251 ? -4.141 1.495 22.078 1 96.25 251 ARG B O 1
ATOM 4226 N N . LEU B 1 252 ? -4.652 3.596 22.547 1 93.44 252 LEU B N 1
ATOM 4227 C CA . LEU B 1 252 ? -3.488 3.766 23.406 1 93.44 252 LEU B CA 1
ATOM 4228 C C . LEU B 1 252 ? -3.793 3.305 24.828 1 93.44 252 LEU B C 1
ATOM 4230 O O . LEU B 1 252 ? -4.695 3.84 25.484 1 93.44 252 LEU B O 1
ATOM 4234 N N . ALA B 1 253 ? -3.133 2.277 25.219 1 90.69 253 ALA B N 1
ATOM 4235 C CA . ALA B 1 253 ? -3.225 1.803 26.594 1 90.69 253 ALA B CA 1
ATOM 4236 C C . ALA B 1 253 ? -2.025 2.266 27.422 1 90.69 253 ALA B C 1
ATOM 4238 O O . ALA B 1 253 ? -0.895 1.835 27.172 1 90.69 253 ALA B O 1
ATOM 4239 N N . GLY B 1 254 ? -2.254 3.076 28.391 1 83.62 254 GLY B N 1
ATOM 4240 C CA . GLY B 1 254 ? -1.142 3.693 29.094 1 83.62 254 GLY B CA 1
ATOM 4241 C C . GLY B 1 254 ? -0.414 4.734 28.266 1 83.62 254 GLY B C 1
ATOM 4242 O O . GLY B 1 254 ? -1.045 5.566 27.609 1 83.62 254 GLY B O 1
ATOM 4243 N N . LYS B 1 255 ? 1.007 4.727 28.359 1 79 255 LYS B N 1
ATOM 4244 C CA . LYS B 1 255 ? 1.754 5.797 27.719 1 79 255 LYS B CA 1
ATOM 4245 C C . LYS B 1 255 ? 2.32 5.332 26.375 1 79 255 LYS B C 1
ATOM 4247 O O . LYS B 1 255 ? 2.59 6.148 25.484 1 79 255 LYS B O 1
ATOM 4252 N N . LYS B 1 256 ? 2.301 3.99 26.234 1 82.56 256 LYS B N 1
ATOM 4253 C CA . LYS B 1 256 ? 3.104 3.58 25.094 1 82.56 256 LYS B CA 1
ATOM 4254 C C . LYS B 1 256 ? 2.498 2.359 24.406 1 82.56 256 LYS B C 1
ATOM 4256 O O . LYS B 1 256 ? 2.846 2.045 23.266 1 82.56 256 LYS B O 1
ATOM 4261 N N . THR B 1 257 ? 1.529 1.741 25.016 1 88.69 257 THR B N 1
ATOM 4262 C CA . THR B 1 257 ? 1.062 0.463 24.5 1 88.69 257 THR B CA 1
ATOM 4263 C C . THR B 1 257 ? -0.123 0.666 23.547 1 88.69 257 THR B C 1
ATOM 4265 O O . THR B 1 257 ? -1.108 1.312 23.922 1 88.69 257 THR B O 1
ATOM 4268 N N . LEU B 1 258 ? 0.023 0.128 22.375 1 92 258 LEU B N 1
ATOM 4269 C CA . LEU B 1 258 ? -1.058 0.198 21.406 1 92 258 LEU B CA 1
ATOM 4270 C C . LEU B 1 258 ? -1.828 -1.117 21.344 1 92 258 LEU B C 1
ATOM 4272 O O . LEU B 1 258 ? -1.229 -2.188 21.234 1 92 258 LEU B O 1
ATOM 4276 N N . ILE B 1 259 ? -3.102 -1.002 21.5 1 94.81 259 ILE B N 1
ATOM 4277 C CA . ILE B 1 259 ? -3.971 -2.172 21.438 1 94.81 259 ILE B CA 1
ATOM 4278 C C . ILE B 1 259 ? -4.832 -2.105 20.172 1 94.81 259 ILE B C 1
ATOM 4280 O O . ILE B 1 259 ? -5.594 -1.153 19.984 1 94.81 259 ILE B O 1
ATOM 4284 N N . ARG B 1 260 ? -4.703 -3.115 19.359 1 95.56 260 ARG B N 1
ATOM 4285 C CA . ARG B 1 260 ? -5.531 -3.221 18.156 1 95.56 260 ARG B CA 1
ATOM 4286 C C . ARG B 1 260 ? -6.887 -3.836 18.484 1 95.56 260 ARG B C 1
ATOM 4288 O O . ARG B 1 260 ? -6.961 -4.934 19.047 1 95.56 260 ARG B O 1
ATOM 4295 N N . GLU B 1 261 ? -7.906 -3.111 18.109 1 95.19 261 GLU B N 1
ATOM 4296 C CA . GLU B 1 261 ? -9.273 -3.562 18.375 1 95.19 261 GLU B CA 1
ATOM 4297 C C . GLU B 1 261 ? -9.977 -3.957 17.078 1 95.19 261 GLU B C 1
ATOM 4299 O O . GLU B 1 261 ? -9.781 -3.326 16.031 1 95.19 261 GLU B O 1
ATOM 4304 N N . PRO B 1 262 ? -10.797 -4.98 17.219 1 92.44 262 PRO B N 1
ATOM 4305 C CA . PRO B 1 262 ? -11.492 -5.445 16.016 1 92.44 262 PRO B CA 1
ATOM 4306 C C . PRO B 1 262 ? -12.562 -4.469 15.547 1 92.44 262 PRO B C 1
ATOM 4308 O O . PRO B 1 262 ? -12.977 -3.584 16.297 1 92.44 262 PRO B O 1
ATOM 4311 N N . VAL B 1 263 ? -12.898 -4.613 14.328 1 87.19 263 VAL B N 1
ATOM 4312 C CA . VAL B 1 263 ? -14.016 -3.859 13.766 1 87.19 263 VAL B CA 1
ATOM 4313 C C . VAL B 1 263 ? -15.305 -4.227 14.484 1 87.19 263 VAL B C 1
ATOM 4315 O O . VAL B 1 263 ? -15.609 -5.41 14.672 1 87.19 263 VAL B O 1
ATOM 4318 N N . GLU B 1 264 ? -15.891 -3.223 15.07 1 77.19 264 GLU B N 1
ATOM 4319 C CA . GLU B 1 264 ? -17.156 -3.492 15.727 1 77.19 264 GLU B CA 1
ATOM 4320 C C . GLU B 1 264 ? -18.234 -3.873 14.711 1 77.19 264 GLU B C 1
ATOM 4322 O O . GLU B 1 264 ? -18.344 -3.258 13.648 1 77.19 264 GLU B O 1
ATOM 4327 N N . PRO B 1 265 ? -18.828 -5.039 14.938 1 65.25 265 PRO B N 1
ATOM 4328 C CA . PRO B 1 265 ? -19.938 -5.379 14.039 1 65.25 265 PRO B CA 1
ATOM 4329 C C . PRO B 1 265 ? -20.969 -4.262 13.922 1 65.25 265 PRO B C 1
ATOM 4331 O O . PRO B 1 265 ? -21.234 -3.559 14.898 1 65.25 265 PRO B O 1
ATOM 4334 N N . LYS B 1 266 ? -21.094 -3.586 12.742 1 53.56 266 LYS B N 1
ATOM 4335 C CA . LYS B 1 266 ? -22.219 -2.656 12.609 1 53.56 266 LYS B CA 1
ATOM 4336 C C . LYS B 1 266 ? -23.5 -3.25 13.18 1 53.56 266 LYS B C 1
ATOM 4338 O O . LYS B 1 266 ? -23.844 -4.402 12.898 1 53.56 266 LYS B O 1
ATOM 4343 N N . GLU B 1 267 ? -23.938 -2.82 14.359 1 42.81 267 GLU B N 1
ATOM 4344 C CA . GLU B 1 267 ? -25.25 -3.195 14.859 1 42.81 267 GLU B CA 1
ATOM 4345 C C . GLU B 1 267 ? -26.297 -3.195 13.734 1 42.81 267 GLU B C 1
ATOM 4347 O O . GLU B 1 267 ? -26.406 -2.215 13 1 42.81 267 GLU B O 1
ATOM 4352 N N . ASN B 1 268 ? -26.562 -4.328 13.078 1 39.28 268 ASN B N 1
ATOM 4353 C CA . ASN B 1 268 ? -27.844 -4.398 12.406 1 39.28 268 ASN B CA 1
ATOM 4354 C C . ASN B 1 268 ? -28.938 -3.645 13.172 1 39.28 268 ASN B C 1
ATOM 4356 O O . ASN B 1 268 ? -29.219 -3.975 14.328 1 39.28 268 ASN B O 1
ATOM 4360 N N . GLY B 1 269 ? -29 -2.336 13.109 1 32.53 269 GLY B N 1
ATOM 4361 C CA . GLY B 1 269 ? -30.219 -1.743 13.633 1 32.53 269 GLY B CA 1
ATOM 4362 C C . GLY B 1 269 ? -31.453 -2.596 13.383 1 32.53 269 GLY B C 1
ATOM 4363 O O . GLY B 1 269 ? -31.656 -3.096 12.273 1 32.53 269 GLY B O 1
ATOM 4364 N N . SER B 1 270 ? -31.969 -3.24 14.43 1 30.84 270 SER B N 1
ATOM 4365 C CA . SER B 1 270 ? -33.312 -3.758 14.617 1 30.84 270 SER B CA 1
ATOM 4366 C C . SER B 1 270 ? -34.344 -2.801 14.047 1 30.84 270 SER B C 1
ATOM 4368 O O . SER B 1 270 ? -35.562 -2.994 14.234 1 30.84 270 SER B O 1
ATOM 4370 N N . THR B 1 271 ? -34.188 -1.838 13.062 1 26.59 271 THR B N 1
ATOM 4371 C CA . THR B 1 271 ? -35.594 -1.595 12.742 1 26.59 271 THR B CA 1
ATOM 4372 C C . THR B 1 271 ? -36.188 -2.771 11.969 1 26.59 271 THR B C 1
ATOM 4374 O O . THR B 1 271 ? -35.5 -3.375 11.141 1 26.59 271 THR B O 1
#

Nearest PDB structures (foldseek):
  7k09-assembly1_A  TM=7.260E-01  e=2.156E-08  Streptomyces alboniger
  1wwz-assembly1_B  TM=6.989E-01  e=5.342E-04  Pyrococcus horikoshii OT3
  2g0b-assembly11_D  TM=5.827E-01  e=2.442E-04  uncultured bacterium
  7cs1-assembly1_A  TM=5.540E-01  e=1.085E-02  Mycolicibacterium smegmatis MC2 155
  7csi-assembly1_A  TM=5.747E-01  e=1.152E-02  Mycolicibacterium smegmatis MC2 155

pLDDT: mean 88.17, std 18.81, range [25.77, 98.81]

Organism: NCBI:txid86049